Protein AF-A0A378C9G7-F1 (afdb_monomer)

InterPro domains:
  IPR036514 SGNH hydrolase superfamily [G3DSA:3.40.50.1110] (180-443)

Structure (mmCIF, N/CA/C/O backbone):
data_AF-A0A378C9G7-F1
#
_entry.id   AF-A0A378C9G7-F1
#
loop_
_atom_site.group_PDB
_atom_site.id
_atom_site.type_symbol
_atom_site.label_atom_id
_atom_site.label_alt_id
_atom_site.label_comp_id
_atom_site.label_asym_id
_atom_site.label_entity_id
_atom_site.label_seq_id
_atom_site.pdbx_PDB_ins_code
_atom_site.Cartn_x
_atom_site.Cartn_y
_atom_site.Cartn_z
_atom_site.occupancy
_atom_site.B_iso_or_equiv
_atom_site.auth_seq_id
_atom_site.auth_comp_id
_atom_site.auth_asym_id
_atom_site.auth_atom_id
_atom_site.pdbx_PDB_model_num
ATOM 1 N N . MET A 1 1 ? -73.157 -42.445 87.522 1.00 40.94 1 MET A N 1
ATOM 2 C CA . MET A 1 1 ? -72.793 -43.865 87.700 1.00 40.94 1 MET A CA 1
ATOM 3 C C . MET A 1 1 ? -73.799 -44.689 86.921 1.00 40.94 1 MET A C 1
ATOM 5 O O . MET A 1 1 ? -74.969 -44.645 87.271 1.00 40.94 1 MET A O 1
ATOM 9 N N . MET A 1 2 ? -73.377 -45.345 85.840 1.00 40.50 2 MET A N 1
ATOM 10 C CA . MET A 1 2 ? -74.188 -46.342 85.136 1.00 40.50 2 MET A CA 1
ATOM 11 C C . MET A 1 2 ? -73.493 -47.691 85.314 1.00 40.50 2 MET A C 1
ATOM 13 O O . MET A 1 2 ? -72.316 -47.820 84.988 1.00 40.50 2 MET A O 1
ATOM 17 N N . THR A 1 3 ? -74.187 -48.634 85.941 1.00 52.06 3 THR A N 1
ATOM 18 C CA . THR A 1 3 ? -73.704 -49.970 86.310 1.00 52.06 3 THR A CA 1
ATOM 19 C C . THR A 1 3 ? -73.826 -50.921 85.120 1.00 52.06 3 THR A C 1
ATOM 21 O O . THR A 1 3 ? -74.893 -50.996 84.517 1.00 52.06 3 THR A O 1
ATOM 24 N N . ALA A 1 4 ? -72.740 -51.617 84.771 1.00 56.38 4 ALA A N 1
ATOM 25 C CA . ALA A 1 4 ? -72.750 -52.693 83.777 1.00 56.38 4 ALA A CA 1
ATOM 26 C C . ALA A 1 4 ? -73.353 -53.970 84.386 1.00 56.38 4 ALA A C 1
ATOM 28 O O . ALA A 1 4 ? -73.114 -54.257 85.560 1.00 56.38 4 ALA A O 1
ATOM 29 N N . GLU A 1 5 ? -74.122 -54.715 83.591 1.00 62.81 5 GLU A N 1
ATOM 30 C CA . GLU A 1 5 ? -74.794 -55.952 84.003 1.00 62.81 5 GLU A CA 1
ATOM 31 C C . GLU A 1 5 ? -74.118 -57.151 83.322 1.00 62.81 5 GLU A C 1
ATOM 33 O O . GLU A 1 5 ? -73.865 -57.139 82.112 1.00 62.81 5 GLU A O 1
ATOM 38 N N . THR A 1 6 ? -73.769 -58.171 84.108 1.00 65.06 6 THR A N 1
ATOM 39 C CA . THR A 1 6 ? -73.176 -59.412 83.592 1.00 65.06 6 THR A CA 1
ATOM 40 C C . THR A 1 6 ? -74.281 -60.292 83.024 1.00 65.06 6 THR A C 1
ATOM 42 O O . THR A 1 6 ? -75.253 -60.576 83.719 1.00 65.06 6 THR A O 1
ATOM 45 N N . LEU A 1 7 ? -74.126 -60.738 81.775 1.00 62.94 7 LEU A N 1
ATOM 46 C CA . LEU A 1 7 ? -75.136 -61.545 81.089 1.00 62.94 7 LEU A CA 1
ATOM 47 C C . LEU A 1 7 ? -74.873 -63.047 81.228 1.00 62.94 7 LEU A C 1
ATOM 49 O O . LEU A 1 7 ? -75.809 -63.806 81.461 1.00 62.94 7 LEU A O 1
ATOM 53 N N . VAL A 1 8 ? -73.616 -63.479 81.070 1.00 69.06 8 VAL A N 1
ATOM 54 C CA . VAL A 1 8 ? -73.213 -64.892 81.168 1.00 69.06 8 VAL A CA 1
ATOM 55 C C . VAL A 1 8 ? -71.777 -64.987 81.685 1.00 69.06 8 VAL A C 1
ATOM 57 O O . VAL A 1 8 ? -70.883 -64.334 81.142 1.00 69.06 8 VAL A O 1
ATOM 60 N N . ASP A 1 9 ? -71.565 -65.846 82.683 1.00 69.56 9 ASP A N 1
ATOM 61 C CA . ASP A 1 9 ? -70.241 -66.258 83.155 1.00 69.56 9 ASP A CA 1
ATOM 62 C C . ASP A 1 9 ? -69.958 -67.698 82.698 1.00 69.56 9 ASP A C 1
ATOM 64 O O . ASP A 1 9 ? -70.798 -68.589 82.843 1.00 69.56 9 ASP A O 1
ATOM 68 N N . PHE A 1 10 ? -68.768 -67.922 82.140 1.00 65.94 10 PHE A N 1
ATOM 69 C CA . PHE A 1 10 ? -68.261 -69.246 81.792 1.00 65.94 10 PHE A CA 1
ATOM 70 C C . PHE A 1 10 ? -67.248 -69.669 82.854 1.00 65.94 10 PHE A C 1
ATOM 72 O O . PHE A 1 10 ? -66.148 -69.112 82.931 1.00 65.94 10 PHE A O 1
ATOM 79 N N . CYS A 1 11 ? -67.647 -70.628 83.684 1.00 66.62 11 CYS A N 1
ATOM 80 C CA . CYS A 1 11 ? -66.873 -71.122 84.819 1.00 66.62 11 CYS A CA 1
ATOM 81 C C . CYS A 1 11 ? -66.430 -72.567 84.597 1.00 66.62 11 CYS A C 1
ATOM 83 O O . CYS A 1 11 ? -67.097 -73.315 83.879 1.00 66.62 11 CYS A O 1
ATOM 85 N N . ASP A 1 12 ? -65.340 -72.958 85.250 1.00 66.31 12 ASP A N 1
ATOM 86 C CA . ASP A 1 12 ? -65.038 -74.373 85.458 1.00 66.31 12 ASP A CA 1
ATOM 87 C C . ASP A 1 12 ? -65.895 -74.978 86.590 1.00 66.31 12 ASP A C 1
ATOM 89 O O . ASP A 1 12 ? -66.706 -74.295 87.225 1.00 66.31 12 ASP A O 1
ATOM 93 N N . GLU A 1 13 ? -65.743 -76.286 86.814 1.00 61.81 13 GLU A N 1
ATOM 94 C CA . GLU A 1 13 ? -66.508 -77.045 87.816 1.00 61.81 13 GLU A CA 1
ATOM 95 C C . GLU A 1 13 ? -66.255 -76.565 89.260 1.00 61.81 13 GLU A C 1
ATOM 97 O O . GLU A 1 13 ? -67.099 -76.786 90.130 1.00 61.81 13 GLU A O 1
ATOM 102 N N . ASP A 1 14 ? -65.155 -75.840 89.493 1.00 61.84 14 ASP A N 1
ATOM 103 C CA . ASP A 1 14 ? -64.774 -75.258 90.784 1.00 61.84 14 ASP A CA 1
ATOM 104 C C . ASP A 1 14 ? -65.231 -73.788 90.939 1.00 61.84 14 ASP A C 1
ATOM 106 O O . ASP A 1 14 ? -65.006 -73.155 91.975 1.00 61.84 14 ASP A O 1
ATOM 110 N N . GLY A 1 15 ? -65.930 -73.241 89.935 1.00 63.38 15 GLY A N 1
ATOM 111 C CA . GLY A 1 15 ? -66.542 -71.911 89.968 1.00 63.38 15 GLY A CA 1
ATOM 112 C C . GLY A 1 15 ? -65.591 -70.762 89.627 1.00 63.38 15 GLY A C 1
ATOM 113 O O . GLY A 1 15 ? -65.941 -69.594 89.829 1.00 63.38 15 GLY A O 1
ATOM 114 N N . VAL A 1 16 ? -64.402 -71.053 89.097 1.00 63.31 16 VAL A N 1
ATOM 115 C CA . VAL A 1 16 ? -63.455 -70.029 88.651 1.00 63.31 16 VAL A CA 1
ATOM 116 C C . VAL A 1 16 ? -63.865 -69.550 87.265 1.00 63.31 16 VAL A C 1
ATOM 118 O O . VAL A 1 16 ? -64.067 -70.329 86.334 1.00 63.31 16 VAL A O 1
ATOM 121 N N . ILE A 1 17 ? -64.035 -68.236 87.124 1.00 61.84 17 ILE A N 1
ATOM 122 C CA . ILE A 1 17 ? -64.584 -67.648 85.903 1.00 61.84 17 ILE A CA 1
ATOM 123 C C . ILE A 1 17 ? -63.478 -67.522 84.853 1.00 61.84 17 ILE A C 1
ATOM 125 O O . ILE A 1 17 ? -62.604 -66.662 84.962 1.00 61.84 17 ILE A O 1
ATOM 129 N N . GLY A 1 18 ? -63.543 -68.366 83.825 1.00 59.97 18 GLY A N 1
ATOM 130 C CA . GLY A 1 18 ? -62.610 -68.367 82.702 1.00 59.97 18 GLY A CA 1
ATOM 131 C C . GLY A 1 18 ? -62.927 -67.290 81.665 1.00 59.97 18 GLY A C 1
ATOM 132 O O . GLY A 1 18 ? -62.003 -66.736 81.068 1.00 59.97 18 GLY A O 1
ATOM 133 N N . ALA A 1 19 ? -64.205 -66.945 81.465 1.00 62.09 19 ALA A N 1
ATOM 134 C CA . ALA A 1 19 ? -64.626 -65.862 80.574 1.00 62.09 19 ALA A CA 1
ATOM 135 C C . ALA A 1 19 ? -65.973 -65.236 80.976 1.00 62.09 19 ALA A C 1
ATOM 137 O O . ALA A 1 19 ? -66.816 -65.899 81.574 1.00 62.09 19 ALA A O 1
ATOM 138 N N . LYS A 1 20 ? -66.189 -63.966 80.611 1.00 67.94 20 LYS A N 1
ATOM 139 C CA . LYS A 1 20 ? -67.404 -63.190 80.905 1.00 67.94 20 LYS A CA 1
ATOM 140 C C . LYS A 1 20 ? -67.946 -62.482 79.677 1.00 67.94 20 LYS A C 1
ATOM 142 O O . LYS A 1 20 ? -67.173 -61.916 78.904 1.00 67.94 20 LYS A O 1
ATOM 147 N N . VAL A 1 21 ? -69.273 -62.448 79.561 1.00 70.31 21 VAL A N 1
ATOM 148 C CA . VAL A 1 21 ? -70.001 -61.574 78.634 1.00 70.31 21 VAL A CA 1
ATOM 149 C C . VAL A 1 21 ? -70.776 -60.537 79.438 1.00 70.31 21 VAL A C 1
ATOM 151 O O . VAL A 1 21 ? -71.657 -60.880 80.230 1.00 70.31 21 VAL A O 1
ATOM 154 N N . SER A 1 22 ? -70.479 -59.264 79.197 1.00 64.62 22 SER A N 1
ATOM 155 C CA . SER A 1 22 ? -71.043 -58.135 79.943 1.00 64.62 22 SER A CA 1
ATOM 156 C C . SER A 1 22 ? -71.660 -57.121 78.992 1.00 64.62 22 SER A C 1
ATOM 158 O O . SER A 1 22 ? -71.150 -56.915 77.890 1.00 64.62 22 SER A O 1
ATOM 160 N N . MET A 1 23 ? -72.731 -56.452 79.417 1.00 63.72 23 MET A N 1
ATOM 161 C CA . MET A 1 23 ? -73.393 -55.428 78.610 1.00 63.72 23 MET A CA 1
ATOM 162 C C . MET A 1 23 ? -73.484 -54.092 79.339 1.00 63.72 23 MET A C 1
ATOM 164 O O . MET A 1 23 ? -73.706 -54.016 80.549 1.00 63.72 23 MET A O 1
ATOM 168 N N . ASN A 1 24 ? -73.343 -53.017 78.569 1.00 63.56 24 ASN A N 1
ATOM 169 C CA . ASN A 1 24 ? -73.701 -51.670 78.985 1.00 63.56 24 ASN A CA 1
ATOM 170 C C . ASN A 1 24 ? -74.399 -50.924 77.831 1.00 63.56 24 ASN A C 1
ATOM 172 O O . ASN A 1 24 ? -74.661 -51.487 76.768 1.00 63.56 24 ASN A O 1
ATOM 176 N N . GLN A 1 25 ? -74.698 -49.638 78.025 1.00 54.44 25 GLN A N 1
ATOM 177 C CA . GLN A 1 25 ? -75.387 -48.820 77.016 1.00 54.44 25 GLN A CA 1
ATOM 178 C C . GLN A 1 25 ? -74.612 -48.629 75.695 1.00 54.44 25 GLN A C 1
ATOM 180 O O . GLN A 1 25 ? -75.183 -48.113 74.740 1.00 54.44 25 GLN A O 1
ATOM 185 N N . GLN A 1 26 ? -73.337 -49.025 75.623 1.00 50.81 26 GLN A N 1
ATOM 186 C CA . GLN A 1 26 ? -72.491 -48.937 74.428 1.00 50.81 26 GLN A CA 1
ATOM 187 C C . GLN A 1 26 ? -72.347 -50.277 73.685 1.00 50.81 26 GLN A C 1
ATOM 189 O O . GLN A 1 26 ? -71.791 -50.294 72.589 1.00 50.81 26 GLN A O 1
ATOM 194 N N . GLY A 1 27 ? -72.864 -51.383 74.234 1.00 52.09 27 GLY A N 1
ATOM 195 C CA . GLY A 1 27 ? -72.869 -52.692 73.577 1.00 52.09 27 GLY A CA 1
ATOM 196 C C . GLY A 1 27 ? -72.559 -53.861 74.514 1.00 52.09 27 GLY A C 1
ATOM 197 O O . GLY A 1 27 ? -72.519 -53.712 75.737 1.00 52.09 27 GLY A O 1
ATOM 198 N N . ILE A 1 28 ? -72.358 -55.038 73.915 1.00 57.19 28 ILE A N 1
ATOM 199 C CA . ILE A 1 28 ? -71.993 -56.291 74.593 1.00 57.19 28 ILE A CA 1
ATOM 200 C C . ILE A 1 28 ? -70.502 -56.561 74.351 1.00 57.19 28 ILE A C 1
ATOM 202 O O . ILE A 1 28 ? -70.053 -56.510 73.208 1.00 57.19 28 ILE A O 1
ATOM 206 N N . GLY A 1 29 ? -69.746 -56.855 75.412 1.00 53.69 29 GLY A N 1
ATOM 207 C CA . GLY A 1 29 ? -68.315 -57.175 75.364 1.00 53.69 29 GLY A CA 1
ATOM 208 C C . GLY A 1 29 ? -67.993 -58.539 75.983 1.00 53.69 29 GLY A C 1
ATOM 209 O O . GLY A 1 29 ? -68.694 -58.991 76.887 1.00 53.69 29 GLY A O 1
ATOM 210 N N . PHE A 1 30 ? -66.925 -59.182 75.499 1.00 59.34 30 PHE A N 1
ATOM 211 C CA . PHE A 1 30 ? -66.416 -60.474 75.978 1.00 59.34 30 PHE A CA 1
ATOM 212 C C . PHE A 1 30 ? -64.998 -60.322 76.553 1.00 59.34 30 PHE A C 1
ATOM 214 O O . PHE A 1 30 ? -64.160 -59.669 75.934 1.00 59.34 30 PHE A O 1
ATOM 221 N N . SER A 1 31 ? -64.716 -60.930 77.709 1.00 56.53 31 SER A N 1
ATOM 222 C CA . SER A 1 31 ? -63.397 -60.894 78.367 1.00 56.53 31 SER A CA 1
ATOM 223 C C . SER A 1 31 ? -63.021 -62.253 78.968 1.00 56.53 31 SER A C 1
ATOM 225 O O . SER A 1 31 ? -63.830 -62.817 79.700 1.00 56.53 31 SER A O 1
ATOM 227 N N . SER A 1 32 ? -61.805 -62.758 78.727 1.00 56.53 32 SER A N 1
ATOM 228 C CA . SER A 1 32 ? -61.290 -64.027 79.278 1.00 56.53 32 SER A CA 1
ATOM 229 C C . SER A 1 32 ? -59.825 -63.900 79.699 1.00 56.53 32 SER A C 1
ATOM 231 O O . SER A 1 32 ? -59.074 -63.170 79.059 1.00 56.53 32 SER A O 1
ATOM 233 N N . GLY A 1 33 ? -59.428 -64.602 80.767 1.00 50.94 33 GLY A N 1
ATOM 234 C CA . GLY A 1 33 ? -58.047 -64.625 81.270 1.00 50.94 33 GLY A CA 1
ATOM 235 C C . GLY A 1 33 ? -57.293 -65.948 81.073 1.00 50.94 33 GLY A C 1
ATOM 236 O O . GLY A 1 33 ? -56.125 -66.009 81.439 1.00 50.94 33 GLY A O 1
ATOM 237 N N . ALA A 1 34 ? -57.935 -67.004 80.550 1.00 50.78 34 ALA A N 1
ATOM 238 C CA . ALA A 1 34 ? -57.361 -68.361 80.545 1.00 50.78 34 ALA A CA 1
ATOM 239 C C . ALA A 1 34 ? -57.752 -69.252 79.341 1.00 50.78 34 ALA A C 1
ATOM 241 O O . ALA A 1 34 ? -57.603 -70.469 79.414 1.00 50.78 34 ALA A O 1
ATOM 242 N N . VAL A 1 35 ? -58.255 -68.685 78.238 1.00 52.41 35 VAL A N 1
ATOM 243 C CA . VAL A 1 35 ? -58.613 -69.450 77.027 1.00 52.41 35 VAL A CA 1
ATOM 244 C C . VAL A 1 35 ? -57.620 -69.162 75.898 1.00 52.41 35 VAL A C 1
ATOM 246 O O . VAL A 1 35 ? -57.533 -68.024 75.443 1.00 52.41 35 VAL A O 1
ATOM 249 N N . ASP A 1 36 ? -56.931 -70.199 75.410 1.00 48.09 36 ASP A N 1
ATOM 250 C CA . ASP A 1 36 ? -56.172 -70.168 74.151 1.00 48.09 36 ASP A CA 1
ATOM 251 C C . ASP A 1 36 ? -57.086 -70.553 72.973 1.00 48.09 36 ASP A C 1
ATOM 253 O O . ASP A 1 36 ? -57.725 -71.609 72.975 1.00 48.09 36 ASP A O 1
ATOM 257 N N . LEU A 1 37 ? -57.154 -69.697 71.949 1.00 47.66 37 LEU A N 1
ATOM 258 C CA . LEU A 1 37 ? -57.916 -69.945 70.720 1.00 47.66 37 LEU A CA 1
ATOM 259 C C . LEU A 1 37 ? -57.068 -70.754 69.728 1.00 47.66 37 LEU A C 1
ATOM 261 O O . LEU A 1 37 ? -55.948 -70.371 69.392 1.00 47.66 37 LEU A O 1
ATOM 265 N N . MET A 1 38 ? -57.607 -71.873 69.234 1.00 37.50 38 MET A N 1
ATOM 266 C CA . MET A 1 38 ? -56.913 -72.723 68.262 1.00 37.50 38 MET A CA 1
ATOM 267 C C . MET A 1 38 ? -56.666 -71.985 66.925 1.00 37.50 38 MET A C 1
ATOM 269 O O . MET A 1 38 ? -57.487 -71.154 66.528 1.00 37.50 38 MET A O 1
ATOM 273 N N . PRO A 1 39 ? -55.589 -72.312 66.180 1.00 40.31 39 PRO A N 1
ATOM 274 C CA . PRO A 1 39 ? -55.057 -71.482 65.085 1.00 40.31 39 PRO A CA 1
ATOM 275 C C . PRO A 1 39 ? -55.961 -71.309 63.852 1.00 40.31 39 PRO A C 1
ATOM 277 O O . PRO A 1 39 ? -55.617 -70.563 62.942 1.00 40.31 39 PRO A O 1
ATOM 280 N N . GLU A 1 40 ? -57.105 -71.987 63.793 1.00 36.22 40 GLU A N 1
ATOM 281 C CA . GLU A 1 40 ? -58.046 -71.952 62.663 1.00 36.22 40 GLU A CA 1
ATOM 282 C C . GLU A 1 40 ? -59.276 -71.055 62.938 1.00 36.22 40 GLU A C 1
ATOM 284 O O . GLU A 1 40 ? -60.106 -70.842 62.057 1.00 36.22 40 GLU A O 1
ATOM 289 N N . LEU A 1 41 ? -59.357 -70.459 64.137 1.00 43.16 41 LEU A N 1
ATOM 290 C CA . LEU A 1 41 ? -60.354 -69.467 64.574 1.00 43.16 41 LEU A CA 1
ATOM 291 C C . LEU A 1 41 ? -59.647 -68.194 65.089 1.00 43.16 41 LEU A C 1
ATOM 293 O O . LEU A 1 41 ? -59.893 -67.702 66.188 1.00 43.16 41 LEU A O 1
ATOM 297 N N . LEU A 1 42 ? -58.709 -67.688 64.285 1.00 48.91 42 LEU A N 1
ATOM 298 C CA . LEU A 1 42 ? -57.871 -66.516 64.554 1.00 48.91 42 LEU A CA 1
ATOM 299 C C . LEU A 1 42 ? -58.688 -65.221 64.664 1.00 48.91 42 LEU A C 1
ATOM 301 O O . LEU A 1 42 ? -59.043 -64.620 63.650 1.00 48.91 42 LEU A O 1
ATOM 305 N N . GLN A 1 43 ? -58.907 -64.730 65.884 1.00 37.12 43 GLN A N 1
ATOM 306 C CA . GLN A 1 43 ? -59.309 -63.337 66.094 1.00 37.12 43 GLN A CA 1
ATOM 307 C C . GLN A 1 43 ? -58.914 -62.827 67.488 1.00 37.12 43 GLN A C 1
ATOM 309 O O . GLN A 1 43 ? -59.757 -62.633 68.355 1.00 37.12 43 GLN A O 1
ATOM 314 N N . ASN A 1 44 ? -57.603 -62.660 67.709 1.00 34.56 44 ASN A N 1
ATOM 315 C CA . ASN A 1 44 ? -56.978 -61.465 68.306 1.00 34.56 44 ASN A CA 1
ATOM 316 C C . ASN A 1 44 ? -55.594 -61.786 68.884 1.00 34.56 44 ASN A C 1
ATOM 318 O O . ASN A 1 44 ? -55.473 -62.466 69.895 1.00 34.56 44 ASN A O 1
ATOM 322 N N . LEU A 1 45 ? -54.560 -61.160 68.326 1.00 34.25 45 LEU A N 1
ATOM 323 C CA . LEU A 1 45 ? -53.468 -60.648 69.146 1.00 34.25 45 LEU A CA 1
ATOM 324 C C . LEU A 1 45 ? -53.287 -59.176 68.767 1.00 34.25 45 LEU A C 1
ATOM 326 O O . LEU A 1 45 ? -52.787 -58.864 67.695 1.00 34.25 45 LEU A O 1
ATOM 330 N N . LEU A 1 46 ? -53.802 -58.316 69.653 1.00 42.69 46 LEU A N 1
ATOM 331 C CA . LEU A 1 46 ? -53.347 -56.954 69.947 1.00 42.69 46 LEU A CA 1
ATOM 332 C C . LEU A 1 46 ? -53.110 -56.006 68.760 1.00 42.69 46 LEU A C 1
ATOM 334 O O . LEU A 1 46 ? -51.998 -55.533 68.542 1.00 42.69 46 LEU A O 1
ATOM 338 N N . PHE A 1 47 ? -54.188 -55.619 68.074 1.00 36.72 47 PHE A N 1
ATOM 339 C CA . PHE A 1 47 ? -54.219 -54.347 67.351 1.00 36.72 47 PHE A CA 1
ATOM 340 C C . PHE A 1 47 ? -55.585 -53.688 67.531 1.00 36.72 47 PHE A C 1
ATOM 342 O O . PHE A 1 47 ? -56.618 -54.280 67.217 1.00 36.72 47 PHE A O 1
ATOM 349 N N . SER A 1 48 ? -55.596 -52.444 67.993 1.00 38.97 48 SER A N 1
ATOM 350 C CA . SER A 1 48 ? -56.802 -51.618 67.940 1.00 38.97 48 SER A CA 1
ATOM 351 C C . SER A 1 48 ? -56.961 -51.094 66.511 1.00 38.97 48 SER A C 1
ATOM 353 O O . SER A 1 48 ? -56.064 -50.417 66.007 1.00 38.97 48 SER A O 1
ATOM 355 N N . LEU A 1 49 ? -58.066 -51.424 65.831 1.00 37.91 49 LEU A N 1
ATOM 356 C CA . LEU A 1 49 ? -58.338 -50.967 64.463 1.00 37.91 49 LEU A CA 1
ATOM 357 C C . LEU A 1 49 ? -59.217 -49.715 64.524 1.00 37.91 49 LEU A C 1
ATOM 359 O O . LEU A 1 49 ? -60.422 -49.790 64.764 1.00 37.91 49 LEU A O 1
ATOM 363 N N . PHE A 1 50 ? -58.607 -48.548 64.329 1.00 43.81 50 PHE A N 1
ATOM 364 C CA . PHE A 1 50 ? -59.326 -47.276 64.342 1.00 43.81 50 PHE A CA 1
ATOM 365 C C . PHE A 1 50 ? -59.716 -46.880 62.915 1.00 43.81 50 PHE A C 1
ATOM 367 O O . PHE A 1 50 ? -58.855 -46.696 62.052 1.00 43.81 50 PHE A O 1
ATOM 374 N N . LYS A 1 51 ? -61.018 -46.704 62.655 1.00 40.12 51 LYS A N 1
ATOM 375 C CA . LYS A 1 51 ? -61.492 -45.995 61.458 1.00 40.12 51 LYS A CA 1
ATOM 376 C C . LYS A 1 51 ? -61.578 -44.509 61.786 1.00 40.12 51 LYS A C 1
ATOM 378 O O . LYS A 1 51 ? -62.433 -44.106 62.571 1.00 40.12 51 LYS A O 1
ATOM 383 N N . THR A 1 52 ? -60.736 -43.691 61.163 1.00 47.59 52 THR A N 1
ATOM 384 C CA . THR A 1 52 ? -60.770 -42.233 61.342 1.00 47.59 52 THR A CA 1
ATOM 385 C C . THR A 1 52 ? -60.852 -41.542 59.981 1.00 47.59 52 THR A C 1
ATOM 387 O O . THR A 1 52 ? -59.841 -41.402 59.297 1.00 47.59 52 THR A O 1
ATOM 390 N N . SER A 1 53 ? -62.066 -41.099 59.625 1.00 46.88 53 SER A N 1
ATOM 391 C CA . SER A 1 53 ? -62.443 -40.332 58.413 1.00 46.88 53 SER A CA 1
ATOM 392 C C . SER A 1 53 ? -62.131 -40.989 57.053 1.00 46.88 53 SER A C 1
ATOM 394 O O . SER A 1 53 ? -61.532 -42.055 57.000 1.00 46.88 53 SER A O 1
ATOM 396 N N . GLU A 1 54 ? -62.636 -40.401 55.961 1.00 50.16 54 GLU A N 1
ATOM 397 C CA . GLU A 1 54 ? -62.771 -40.962 54.595 1.00 50.16 54 GLU A CA 1
ATOM 398 C C . GLU A 1 54 ? -61.468 -41.435 53.903 1.00 50.16 54 GLU A C 1
ATOM 400 O O . GLU A 1 54 ? -61.530 -41.963 52.797 1.00 50.16 54 GLU A O 1
ATOM 405 N N . ASP A 1 55 ? -60.320 -41.374 54.584 1.00 52.56 55 ASP A N 1
ATOM 406 C CA . ASP A 1 55 ? -58.980 -41.469 53.994 1.00 52.56 55 ASP A CA 1
ATOM 407 C C . ASP A 1 55 ? -58.097 -42.635 54.516 1.00 52.56 55 ASP A C 1
ATOM 409 O O . ASP A 1 55 ? -56.926 -42.737 54.135 1.00 52.56 55 ASP A O 1
ATOM 413 N N . GLY A 1 56 ? -58.615 -43.545 55.364 1.00 61.47 56 GLY A N 1
ATOM 414 C CA . GLY A 1 56 ? -57.938 -44.821 55.698 1.00 61.47 56 GLY A CA 1
ATOM 415 C C . GLY A 1 56 ? -58.080 -45.346 57.141 1.00 61.47 56 GLY A C 1
ATOM 416 O O . GLY A 1 56 ? -59.000 -44.967 57.866 1.00 61.47 56 GLY A O 1
ATOM 417 N N . PHE A 1 57 ? -57.177 -46.253 57.554 1.00 60.19 57 PHE A N 1
ATOM 418 C CA . PHE A 1 57 ? -57.131 -46.883 58.892 1.00 60.19 57 PHE A CA 1
ATOM 419 C C . PHE A 1 57 ? -55.689 -47.124 59.386 1.00 60.19 57 PHE A C 1
ATOM 421 O O . PHE A 1 57 ? -54.749 -47.128 58.595 1.00 60.19 57 PHE A O 1
ATOM 428 N N . PHE A 1 58 ? -55.494 -47.346 60.689 1.00 58.91 58 PHE A N 1
ATOM 429 C CA . PHE A 1 58 ? -54.187 -47.693 61.269 1.00 58.91 58 PHE A CA 1
ATOM 430 C C . PHE A 1 58 ? -54.317 -48.714 62.412 1.00 58.91 58 PHE A C 1
ATOM 432 O O . PHE A 1 58 ? -55.403 -48.913 62.960 1.00 58.91 58 PHE A O 1
ATOM 439 N N . LEU A 1 59 ? -53.199 -49.369 62.733 1.00 61.16 59 LEU A N 1
ATOM 440 C CA . LEU A 1 59 ? -53.018 -50.366 63.786 1.00 61.16 59 LEU A CA 1
ATOM 441 C C . LEU A 1 59 ? -52.074 -49.802 64.850 1.00 61.16 59 LEU A C 1
ATOM 443 O O . LEU A 1 59 ? -50.997 -49.300 64.518 1.00 61.16 59 LEU A O 1
ATOM 447 N N . GLN A 1 60 ? -52.468 -49.901 66.116 1.00 57.16 60 GLN A N 1
ATOM 448 C CA . GLN A 1 60 ? -51.746 -49.343 67.261 1.00 57.16 60 GLN A CA 1
ATOM 449 C C . GLN A 1 60 ? -51.613 -50.382 68.383 1.00 57.16 60 GLN A C 1
ATOM 451 O O . GLN A 1 60 ? -52.509 -51.222 68.533 1.00 57.16 60 GLN A O 1
ATOM 456 N N . ASP A 1 61 ? -50.517 -50.317 69.145 1.00 52.38 61 ASP A N 1
ATOM 457 C CA . ASP A 1 61 ? -50.340 -51.075 70.392 1.00 52.38 61 ASP A CA 1
ATOM 458 C C . ASP A 1 61 ? -51.078 -50.425 71.585 1.00 52.38 61 ASP A C 1
ATOM 460 O O . ASP A 1 61 ? -51.698 -49.366 71.451 1.00 52.38 61 ASP A O 1
ATOM 464 N N . GLU A 1 62 ? -51.036 -51.074 72.754 1.00 45.38 62 GLU A N 1
ATOM 465 C CA . GLU A 1 62 ? -51.691 -50.589 73.983 1.00 45.38 62 GLU A CA 1
ATOM 466 C C . GLU A 1 62 ? -51.058 -49.308 74.558 1.00 45.38 62 GLU A C 1
ATOM 468 O O . GLU A 1 62 ? -51.739 -48.559 75.260 1.00 45.38 62 GLU A O 1
ATOM 473 N N . ASP A 1 63 ? -49.799 -49.016 74.218 1.00 47.03 63 ASP A N 1
ATOM 474 C CA . ASP A 1 63 ? -49.052 -47.835 74.674 1.00 47.03 63 ASP A CA 1
ATOM 475 C C . ASP A 1 63 ? -49.229 -46.617 73.747 1.00 47.03 63 ASP A C 1
ATOM 477 O O . ASP A 1 63 ? -48.763 -45.513 74.042 1.00 47.03 63 ASP A O 1
ATOM 481 N N . GLY A 1 64 ? -49.929 -46.788 72.624 1.00 52.34 64 GLY A N 1
ATOM 482 C CA . GLY A 1 64 ? -50.234 -45.719 71.686 1.00 52.34 64 GLY A CA 1
ATOM 483 C C . GLY A 1 64 ? -49.245 -45.576 70.519 1.00 52.34 64 GLY A C 1
ATOM 484 O O . GLY A 1 64 ? -49.291 -44.571 69.800 1.00 52.34 64 GLY A O 1
ATOM 485 N N . HIS A 1 65 ? -48.382 -46.554 70.253 1.00 57.38 65 HIS A N 1
ATOM 486 C CA . HIS A 1 65 ? -47.497 -46.533 69.087 1.00 57.38 65 HIS A CA 1
ATOM 487 C C . HIS A 1 65 ? -48.171 -47.136 67.854 1.00 57.38 65 HIS A C 1
ATOM 489 O O . HIS A 1 65 ? -48.758 -48.215 67.899 1.00 57.38 65 HIS A O 1
ATOM 495 N N . ILE A 1 66 ? -48.069 -46.442 66.717 1.00 60.78 66 ILE A N 1
ATOM 496 C CA . ILE A 1 66 ? -48.618 -46.918 65.443 1.00 60.78 66 ILE A CA 1
ATOM 497 C C . ILE A 1 66 ? -47.708 -48.020 64.892 1.00 60.78 66 ILE A C 1
ATOM 499 O O . ILE A 1 66 ? -46.585 -47.757 64.460 1.00 60.78 66 ILE A O 1
ATOM 503 N N . LEU A 1 67 ? -48.216 -49.249 64.885 1.00 59.34 67 LEU A N 1
ATOM 504 C CA . LEU A 1 67 ? -47.538 -50.434 64.361 1.00 59.34 67 LEU A CA 1
ATOM 505 C C . LEU A 1 67 ? -47.674 -50.534 62.841 1.00 59.34 67 LEU A C 1
ATOM 507 O O . LEU A 1 67 ? -46.738 -50.964 62.160 1.00 59.34 67 LEU A O 1
ATOM 511 N N . ALA A 1 68 ? -48.825 -50.108 62.311 1.00 61.72 68 ALA A N 1
ATOM 512 C CA . ALA A 1 68 ? -49.024 -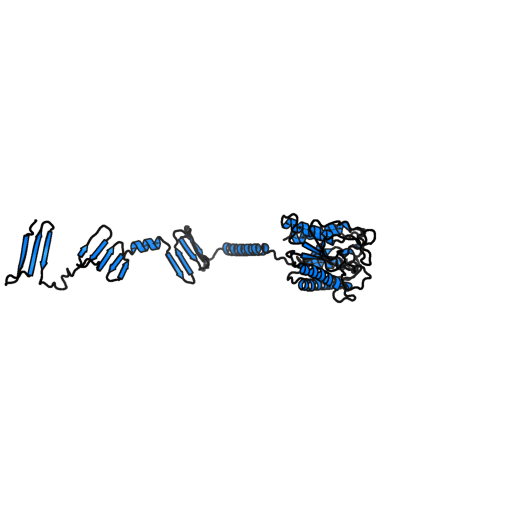49.955 60.881 1.00 61.72 68 ALA A CA 1
ATOM 513 C C . ALA A 1 68 ? -50.024 -48.842 60.531 1.00 61.72 68 ALA A C 1
ATOM 515 O O . ALA A 1 68 ? -51.010 -48.654 61.229 1.00 61.72 68 ALA A O 1
ATOM 516 N N . ASP A 1 69 ? -49.801 -48.120 59.438 1.00 68.06 69 ASP A N 1
ATOM 517 C CA . ASP A 1 69 ? -50.605 -46.978 58.989 1.00 68.06 69 ASP A CA 1
ATOM 518 C C . ASP A 1 69 ? -50.991 -47.147 57.517 1.00 68.06 69 ASP A C 1
ATOM 520 O O . ASP A 1 69 ? -50.107 -47.292 56.674 1.00 68.06 69 ASP A O 1
ATOM 524 N N . PHE A 1 70 ? -52.288 -47.124 57.208 1.00 63.03 70 PHE A N 1
ATOM 525 C CA . PHE A 1 70 ? -52.847 -47.299 55.868 1.00 63.03 70 PHE A CA 1
ATOM 526 C C . PHE A 1 70 ? -53.753 -46.117 55.527 1.00 63.03 70 PHE A C 1
ATOM 528 O O . PHE A 1 70 ? -54.977 -46.199 55.638 1.00 63.03 70 PHE A O 1
ATOM 535 N N . ARG A 1 71 ? -53.149 -45.012 55.088 1.00 67.25 71 ARG A N 1
ATOM 536 C CA . ARG A 1 71 ? -53.861 -43.774 54.736 1.00 67.25 71 ARG A CA 1
ATOM 537 C C . ARG A 1 71 ? -53.354 -43.192 53.426 1.00 67.25 71 ARG A C 1
ATOM 539 O O . ARG A 1 71 ? -52.169 -43.321 53.113 1.00 67.25 71 ARG A O 1
ATOM 546 N N . ASN A 1 72 ? -54.240 -42.547 52.666 1.00 61.91 72 ASN A N 1
ATOM 547 C CA . ASN A 1 72 ? -53.905 -41.834 51.423 1.00 61.91 72 ASN A CA 1
ATOM 548 C C . ASN A 1 72 ? -53.032 -42.645 50.448 1.00 61.91 72 ASN A C 1
ATOM 550 O O . ASN A 1 72 ? -52.061 -42.127 49.894 1.00 61.91 72 ASN A O 1
ATOM 554 N N . GLY A 1 73 ? -53.317 -43.942 50.283 1.00 61.09 73 GLY A N 1
ATOM 555 C CA . GLY A 1 73 ? -52.569 -44.766 49.335 1.00 61.09 73 GLY A CA 1
ATOM 556 C C . GLY A 1 73 ? -51.187 -45.230 49.790 1.00 61.09 73 GLY A C 1
ATOM 557 O O . GLY A 1 73 ? -50.389 -45.697 48.971 1.00 61.09 73 GLY A O 1
ATOM 558 N N . ILE A 1 74 ? -50.868 -45.079 51.077 1.00 61.09 74 ILE A N 1
ATOM 559 C CA . ILE A 1 74 ? -49.574 -45.430 51.663 1.00 61.09 74 ILE A CA 1
ATOM 560 C C . ILE A 1 74 ? -49.798 -46.373 52.845 1.00 61.09 74 ILE A C 1
ATOM 562 O O . ILE A 1 74 ? -50.544 -46.054 53.764 1.00 61.09 74 ILE A O 1
ATOM 566 N N . ALA A 1 75 ? -49.139 -47.530 52.806 1.00 62.19 75 ALA A N 1
ATOM 567 C CA . ALA A 1 75 ? -49.035 -48.507 53.880 1.00 62.19 75 ALA A CA 1
ATOM 568 C C . ALA A 1 75 ? -47.661 -48.370 54.543 1.00 62.19 75 ALA A C 1
ATOM 570 O O . ALA A 1 75 ? -46.633 -48.429 53.869 1.00 62.19 75 ALA A O 1
ATOM 571 N N . ARG A 1 76 ? -47.606 -48.193 55.857 1.00 60.59 76 ARG A N 1
ATOM 572 C CA . ARG A 1 76 ? -46.360 -48.157 56.634 1.00 60.59 76 ARG A CA 1
ATOM 573 C C . ARG A 1 76 ? -46.462 -49.201 57.723 1.00 60.59 76 ARG A C 1
ATOM 575 O O . ARG A 1 76 ? -47.459 -49.184 58.419 1.00 60.59 76 ARG A O 1
ATOM 582 N N . ALA A 1 77 ? -45.482 -50.080 57.882 1.00 54.06 77 ALA A N 1
ATOM 583 C CA . ALA A 1 77 ? -45.441 -51.041 58.985 1.00 54.06 77 ALA A CA 1
ATOM 584 C C . ALA A 1 77 ? -43.995 -51.462 59.268 1.00 54.06 77 ALA A C 1
ATOM 586 O O . ALA A 1 77 ? -43.238 -51.692 58.328 1.00 54.06 77 ALA A O 1
ATOM 587 N N . LEU A 1 78 ? -43.609 -51.569 60.547 1.00 53.88 78 LEU A N 1
ATOM 588 C CA . LEU A 1 78 ? -42.308 -52.119 60.984 1.00 53.88 78 LEU A CA 1
ATOM 589 C C . LEU A 1 78 ? -41.086 -51.548 60.224 1.00 53.88 78 LEU A C 1
ATOM 591 O O . LEU A 1 78 ? -40.191 -52.277 59.803 1.00 53.88 78 LEU A O 1
ATOM 595 N N . GLY A 1 79 ? -41.067 -50.228 60.005 1.00 43.84 79 GLY A N 1
ATOM 596 C CA . GLY A 1 79 ? -39.980 -49.530 59.300 1.00 43.84 79 GLY A CA 1
ATOM 597 C C . GLY A 1 79 ? -40.014 -49.631 57.769 1.00 43.84 79 GLY A C 1
ATOM 598 O O . GLY A 1 79 ? -39.200 -49.000 57.098 1.00 43.84 79 GLY A O 1
ATOM 599 N N . VAL A 1 80 ? -40.976 -50.358 57.198 1.00 40.69 80 VAL A N 1
ATOM 600 C CA . VAL A 1 80 ? -41.179 -50.493 55.752 1.00 40.69 80 VAL A CA 1
ATOM 601 C C . VAL A 1 80 ? -42.350 -49.614 55.315 1.00 40.69 80 VAL A C 1
ATOM 603 O O . VAL A 1 80 ? -43.417 -49.624 55.923 1.00 40.69 80 VAL A O 1
ATOM 606 N N . THR A 1 81 ? -42.158 -48.834 54.249 1.00 51.12 81 THR A N 1
ATOM 607 C CA . THR A 1 81 ? -43.217 -48.026 53.623 1.00 51.12 81 THR A CA 1
ATOM 608 C C . THR A 1 81 ? -43.490 -48.543 52.217 1.00 51.12 81 THR A C 1
ATOM 610 O O . THR A 1 81 ? -42.603 -48.522 51.367 1.00 51.12 81 THR A O 1
ATOM 613 N N . VAL A 1 82 ? -44.726 -48.960 51.960 1.00 47.75 82 VAL A N 1
ATOM 614 C CA . VAL A 1 82 ? -45.226 -49.425 50.664 1.00 47.75 82 VAL A CA 1
ATOM 615 C C . VAL A 1 82 ? -46.329 -48.478 50.204 1.00 47.75 82 VAL A C 1
ATOM 617 O O . VAL A 1 82 ? -47.341 -48.318 50.877 1.00 47.75 82 VAL A O 1
ATOM 620 N N . LYS A 1 83 ? -46.166 -47.828 49.052 1.00 53.00 83 LYS A N 1
ATOM 621 C CA . LYS A 1 83 ? -47.247 -47.039 48.444 1.00 53.00 83 LYS A CA 1
ATOM 622 C C . LYS A 1 83 ? -48.103 -47.976 47.592 1.00 53.00 83 LYS A C 1
ATOM 624 O O . LYS A 1 83 ? -47.566 -48.604 46.687 1.00 53.00 83 LYS A O 1
ATOM 629 N N . TYR A 1 84 ? -49.392 -48.095 47.897 1.00 53.88 84 TYR A N 1
ATOM 630 C CA . TYR A 1 84 ? -50.317 -49.016 47.227 1.00 53.88 84 TYR A CA 1
ATOM 631 C C . TYR A 1 84 ? -51.385 -48.303 46.402 1.00 53.88 84 TYR A C 1
ATOM 633 O O . TYR A 1 84 ? -52.234 -48.969 45.826 1.00 53.88 84 TYR A O 1
ATOM 641 N N . ASP A 1 85 ? -51.345 -46.976 46.293 1.00 52.62 85 ASP A N 1
ATOM 642 C CA . ASP A 1 85 ? -52.173 -46.252 45.331 1.00 52.62 85 ASP A CA 1
ATOM 643 C C . ASP A 1 85 ? -51.553 -46.287 43.933 1.00 52.62 85 ASP A C 1
ATOM 645 O O . ASP A 1 85 ? -50.948 -45.342 43.424 1.00 52.62 85 ASP A O 1
ATOM 649 N N . TRP A 1 86 ? -51.664 -47.472 43.349 1.00 44.56 86 TRP A N 1
ATOM 650 C CA . TRP A 1 86 ? -51.251 -47.801 41.996 1.00 44.56 86 TRP A CA 1
ATOM 651 C C . TRP A 1 86 ? -52.026 -47.012 40.934 1.00 44.56 86 TRP A C 1
ATOM 653 O O . TRP A 1 86 ? -51.473 -46.730 39.876 1.00 44.56 86 TRP A O 1
ATOM 663 N N . VAL A 1 87 ? -53.267 -46.594 41.208 1.00 44.03 87 VAL A N 1
ATOM 664 C CA . VAL A 1 87 ? -54.097 -45.875 40.229 1.00 44.03 87 VAL A CA 1
ATOM 665 C C . VAL A 1 87 ? -53.746 -44.389 40.204 1.00 44.03 87 VAL A C 1
ATOM 667 O O . VAL A 1 87 ? -53.522 -43.845 39.123 1.00 44.03 87 VAL A O 1
ATOM 670 N N . THR A 1 88 ? -53.586 -43.734 41.356 1.00 45.47 88 THR A N 1
ATOM 671 C CA . THR A 1 88 ? -53.224 -42.307 41.382 1.00 45.47 88 THR A CA 1
ATOM 672 C C . THR A 1 88 ? -51.748 -42.082 41.053 1.00 45.47 88 THR A C 1
ATOM 674 O O . THR A 1 88 ? -51.421 -41.047 40.481 1.00 45.47 88 THR A O 1
ATOM 677 N N . GLN A 1 89 ? -50.855 -43.056 41.287 1.00 45.91 89 GLN A N 1
ATOM 678 C CA . GLN A 1 89 ? -49.482 -42.999 40.761 1.00 45.91 89 GLN A CA 1
ATOM 679 C C . GLN A 1 89 ? -49.421 -43.180 39.246 1.00 45.91 89 GLN A C 1
ATOM 681 O O . GLN A 1 89 ? -48.667 -42.465 38.603 1.00 45.91 89 GLN A O 1
ATOM 686 N N . ILE A 1 90 ? -50.221 -44.066 38.645 1.00 46.28 90 ILE A N 1
ATOM 687 C CA . ILE A 1 90 ? -50.271 -44.176 37.179 1.00 46.28 90 ILE A CA 1
ATOM 688 C C . ILE A 1 90 ? -50.864 -42.899 36.573 1.00 46.28 90 ILE A C 1
ATOM 690 O O . ILE A 1 90 ? -50.325 -42.386 35.598 1.00 46.28 90 ILE A O 1
ATOM 694 N N . VAL A 1 91 ? -51.909 -42.323 37.175 1.00 42.31 91 VAL A N 1
ATOM 695 C CA . VAL A 1 91 ? -52.507 -41.068 36.693 1.00 42.31 91 VAL A CA 1
ATOM 696 C C . VAL A 1 91 ? -51.598 -39.857 36.955 1.00 42.31 91 VAL A C 1
ATOM 698 O O . VAL A 1 91 ? -51.534 -38.975 36.104 1.00 42.31 91 VAL A O 1
ATOM 701 N N . SER A 1 92 ? -50.814 -39.814 38.040 1.00 44.41 92 SER A N 1
ATOM 702 C CA . SER A 1 92 ? -49.831 -38.739 38.262 1.00 44.41 92 SER A CA 1
ATOM 703 C C . SER A 1 92 ? -48.539 -38.928 37.455 1.00 44.41 92 SER A C 1
ATOM 705 O O . SER A 1 92 ? -47.912 -37.942 37.087 1.00 44.41 92 SER A O 1
ATOM 707 N N . MET A 1 93 ? -48.133 -40.161 37.136 1.00 43.91 93 MET A N 1
ATOM 708 C CA . MET A 1 93 ? -46.995 -40.448 36.246 1.00 43.91 93 MET A CA 1
ATOM 709 C C . MET A 1 93 ? -47.356 -40.300 34.760 1.00 43.91 93 MET A C 1
ATOM 711 O O . MET A 1 93 ? -46.478 -40.036 33.947 1.00 43.91 93 MET A O 1
ATOM 715 N N . LEU A 1 94 ? -48.634 -40.434 34.392 1.00 45.28 94 LEU A N 1
ATOM 716 C CA . LEU A 1 94 ? -49.134 -40.117 33.048 1.00 45.28 94 LEU A CA 1
ATOM 717 C C . LEU A 1 94 ? -49.578 -38.651 32.909 1.00 45.28 94 LEU A C 1
ATOM 719 O O . LEU A 1 94 ? -49.612 -38.135 31.797 1.00 45.28 94 LEU A O 1
ATOM 723 N N . GLY A 1 95 ? -49.904 -37.977 34.015 1.00 43.53 95 GLY A N 1
ATOM 724 C CA . GLY A 1 95 ? -50.243 -36.549 34.056 1.00 43.53 95 GLY A CA 1
ATOM 725 C C . GLY A 1 95 ? -49.038 -35.615 34.210 1.00 43.53 95 GLY A C 1
ATOM 726 O O . GLY A 1 95 ? -49.174 -34.413 34.004 1.00 43.53 95 GLY A O 1
ATOM 727 N N . SER A 1 96 ? -47.862 -36.152 34.542 1.00 47.50 96 SER A N 1
ATOM 728 C CA . SER A 1 96 ? -46.605 -35.402 34.608 1.00 47.50 96 SER A CA 1
ATOM 729 C C . SER A 1 96 ? -45.484 -36.238 33.995 1.00 47.50 96 SER A C 1
ATOM 731 O O . SER A 1 96 ? -45.022 -37.191 34.610 1.00 47.50 96 SER A O 1
ATOM 733 N N . ASN A 1 97 ? -45.081 -35.861 32.781 1.00 48.62 97 ASN A N 1
ATOM 734 C CA . ASN A 1 97 ? -43.857 -36.230 32.067 1.00 48.62 97 ASN A CA 1
ATOM 735 C C . ASN A 1 97 ? -43.317 -37.651 32.316 1.00 48.62 97 ASN A C 1
ATOM 737 O O . ASN A 1 97 ? -42.510 -37.873 33.220 1.00 48.62 97 ASN A O 1
ATOM 741 N N . LEU A 1 98 ? -43.673 -38.605 31.447 1.00 52.03 98 LEU A N 1
ATOM 742 C CA . LEU A 1 98 ? -43.056 -39.934 31.457 1.00 52.03 98 LEU A CA 1
ATOM 743 C C . LEU A 1 98 ? -41.699 -39.864 30.741 1.00 52.03 98 LEU A C 1
ATOM 745 O O . LEU A 1 98 ? -41.656 -39.742 29.516 1.00 52.03 98 LEU A O 1
ATOM 749 N N . GLY A 1 99 ? -40.604 -39.909 31.506 1.00 51.88 99 GLY A N 1
ATOM 750 C CA . GLY A 1 99 ? -39.232 -39.792 31.009 1.00 51.88 99 GLY A CA 1
ATOM 751 C C . GLY A 1 99 ? -38.387 -41.051 31.230 1.00 51.88 99 GLY A C 1
ATOM 752 O O . GLY A 1 99 ? -38.344 -41.569 32.343 1.00 51.88 99 GLY A O 1
ATOM 753 N N . LEU A 1 100 ? -37.678 -41.527 30.202 1.00 51.50 100 LEU A N 1
ATOM 754 C CA . LEU A 1 100 ? -36.568 -42.480 30.341 1.00 51.50 100 LEU A CA 1
ATOM 755 C C . LEU A 1 100 ? -35.293 -41.800 29.844 1.00 51.50 100 LEU A C 1
ATOM 757 O O . LEU A 1 100 ? -35.168 -41.487 28.659 1.00 51.50 100 LEU A O 1
ATOM 761 N N . GLU A 1 101 ? -34.348 -41.573 30.752 1.00 48.38 101 GLU A N 1
ATOM 762 C CA . GLU A 1 101 ? -33.072 -40.934 30.445 1.00 48.38 101 GLU A CA 1
ATOM 763 C C . GLU A 1 101 ? -31.913 -41.919 30.589 1.00 48.38 101 GLU A C 1
ATOM 765 O O . GLU A 1 101 ? -31.785 -42.643 31.575 1.00 48.38 101 GLU A O 1
ATOM 770 N N . SER A 1 102 ? -31.039 -41.914 29.591 1.00 53.50 102 SER A N 1
ATOM 771 C CA . SER A 1 102 ? -29.726 -42.546 29.626 1.00 53.50 102 SER A CA 1
ATOM 772 C C . SER A 1 102 ? -28.671 -41.530 29.193 1.00 53.50 102 SER A C 1
ATOM 774 O O . SER A 1 102 ? -28.996 -40.467 28.662 1.00 53.50 102 SER A O 1
ATOM 776 N N . SER A 1 103 ? -27.392 -41.871 29.345 1.00 40.91 103 SER A N 1
ATOM 777 C CA . SER A 1 103 ? -26.286 -41.060 28.818 1.00 40.91 103 SER A CA 1
ATOM 778 C C . SER A 1 103 ? -26.283 -40.928 27.287 1.00 40.91 103 SER A C 1
ATOM 780 O O . SER A 1 103 ? -25.555 -40.091 26.763 1.00 40.91 103 SER A O 1
ATOM 782 N N . ALA A 1 104 ? -27.078 -41.732 26.570 1.00 42.16 104 ALA A N 1
ATOM 783 C CA . ALA A 1 104 ? -27.126 -41.749 25.109 1.00 42.16 104 ALA A CA 1
ATOM 784 C C . ALA A 1 104 ? -28.440 -41.205 24.523 1.00 42.16 104 ALA A C 1
ATOM 786 O O . ALA A 1 104 ? -28.441 -40.670 23.418 1.00 42.16 104 ALA A O 1
ATOM 787 N N . VAL A 1 105 ? -29.564 -41.361 25.224 1.00 49.69 105 VAL A N 1
ATOM 788 C CA . VAL A 1 105 ? -30.909 -41.062 24.706 1.00 49.69 105 VAL A CA 1
ATOM 789 C C . VAL A 1 105 ? -31.812 -40.589 25.831 1.00 49.69 105 VAL A C 1
ATOM 791 O O . VAL A 1 105 ? -31.811 -41.188 26.912 1.00 49.69 105 VAL A O 1
ATOM 794 N N . ARG A 1 106 ? -32.637 -39.579 25.536 1.00 52.97 106 ARG A N 1
ATOM 795 C CA . ARG A 1 106 ? -33.775 -39.196 26.366 1.00 52.97 106 ARG A CA 1
ATOM 796 C C . ARG A 1 106 ? -35.097 -39.431 25.628 1.00 52.97 106 ARG A C 1
ATOM 798 O O . ARG A 1 106 ? -35.272 -39.008 24.483 1.00 52.97 106 ARG A O 1
ATOM 805 N N . PHE A 1 107 ? -36.024 -40.112 26.289 1.00 53.59 107 PHE A N 1
ATOM 806 C CA . PHE A 1 107 ? -37.398 -40.340 25.841 1.00 53.59 107 PHE A CA 1
ATOM 807 C C . PHE A 1 107 ? -38.332 -39.579 26.769 1.00 53.59 107 PHE A C 1
ATOM 809 O O . PHE A 1 107 ? -38.245 -39.797 27.974 1.00 53.59 107 PHE A O 1
ATOM 816 N N . PHE A 1 108 ? -39.224 -38.742 26.232 1.00 54.44 108 PHE A N 1
ATOM 817 C CA . PHE A 1 108 ? -40.228 -38.049 27.036 1.00 54.44 108 PHE A CA 1
ATOM 818 C C . PHE A 1 108 ? -41.599 -38.039 26.363 1.00 54.44 108 PHE A C 1
ATOM 820 O O . PHE A 1 108 ? -41.723 -37.807 25.157 1.00 54.44 108 PHE A O 1
ATOM 827 N N . VAL A 1 109 ? -42.631 -38.221 27.179 1.00 55.28 109 VAL A N 1
ATOM 828 C CA . VAL A 1 109 ? -44.021 -37.893 26.851 1.00 55.28 109 VAL A CA 1
ATOM 829 C C . VAL A 1 109 ? -44.400 -36.700 27.717 1.00 55.28 109 VAL A C 1
ATOM 831 O O . VAL A 1 109 ? -44.607 -36.866 28.915 1.00 55.28 109 VAL A O 1
ATOM 834 N N . ASP A 1 110 ? -44.415 -35.506 27.126 1.00 55.69 110 ASP A N 1
ATOM 835 C CA . ASP A 1 110 ? -44.643 -34.236 27.820 1.00 55.69 110 ASP A CA 1
ATOM 836 C C . ASP A 1 110 ? -45.994 -33.639 27.416 1.00 55.69 110 ASP A C 1
ATOM 838 O O . ASP A 1 110 ? -46.206 -33.263 26.260 1.00 55.69 110 ASP A O 1
ATOM 842 N N . SER A 1 111 ? -46.906 -33.530 28.382 1.00 48.88 111 SER A N 1
ATOM 843 C CA . SER A 1 111 ? -48.247 -32.969 28.186 1.00 48.88 111 SER A CA 1
ATOM 844 C C . SER A 1 111 ? -48.254 -31.459 27.917 1.00 48.88 111 SER A C 1
ATOM 846 O O . SER A 1 111 ? -49.274 -30.924 27.484 1.00 48.88 111 SER A O 1
ATOM 848 N N . SER A 1 112 ? -47.140 -30.768 28.175 1.00 51.84 112 SER A N 1
ATOM 849 C CA . SER A 1 112 ? -46.952 -29.339 27.905 1.00 51.84 112 SER A CA 1
ATOM 850 C C . SER A 1 112 ? -46.331 -29.046 26.535 1.00 51.84 112 SER A C 1
ATOM 852 O O . SER A 1 112 ? -46.328 -27.891 26.110 1.00 51.84 112 SER A O 1
ATOM 854 N N . SER A 1 113 ? -45.856 -30.069 25.813 1.00 61.00 113 SER A N 1
ATOM 855 C CA . SER A 1 113 ? -45.293 -29.896 24.472 1.00 61.00 113 SER A CA 1
ATOM 856 C C . SER A 1 113 ? -46.383 -29.849 23.389 1.00 61.00 113 SER A C 1
ATOM 858 O O . SER A 1 113 ? -47.493 -30.369 23.558 1.00 61.00 113 SER A O 1
ATOM 860 N N . ASP A 1 114 ? -46.070 -29.242 22.242 1.00 64.88 114 ASP A N 1
ATOM 861 C CA . ASP A 1 114 ? -46.931 -29.270 21.047 1.00 64.88 114 ASP A CA 1
ATOM 862 C C . ASP A 1 114 ? -47.030 -30.674 20.410 1.00 64.88 114 ASP A C 1
ATOM 864 O O . ASP A 1 114 ? -47.826 -30.890 19.494 1.00 64.88 114 ASP A O 1
ATOM 868 N N . ASP A 1 115 ? -46.288 -31.657 20.928 1.00 67.12 115 ASP A N 1
ATOM 869 C CA . ASP A 1 115 ? -46.219 -33.024 20.417 1.00 67.12 115 ASP A CA 1
ATOM 870 C C . ASP A 1 115 ? -46.774 -34.054 21.399 1.00 67.12 115 ASP A C 1
ATOM 872 O O . ASP A 1 115 ? -46.844 -33.841 22.605 1.00 67.12 115 ASP A O 1
ATOM 876 N N . ILE A 1 116 ? -47.140 -35.214 20.860 1.00 66.50 116 ILE A N 1
ATOM 877 C CA . ILE A 1 116 ? -47.547 -36.398 21.621 1.00 66.50 116 ILE A CA 1
ATOM 878 C C . ILE A 1 116 ? -46.314 -37.143 22.154 1.00 66.50 116 ILE A C 1
ATOM 880 O O . ILE A 1 116 ? -46.328 -37.646 23.274 1.00 66.50 116 ILE A O 1
ATOM 884 N N . LEU A 1 117 ? -45.248 -37.239 21.353 1.00 67.00 117 LEU A N 1
ATOM 885 C CA . LEU A 1 117 ? -44.023 -37.962 21.705 1.00 67.00 117 LEU A CA 1
ATOM 886 C C . LEU A 1 117 ? -42.802 -37.251 21.127 1.00 67.00 117 LEU A C 1
ATOM 888 O O . LEU A 1 117 ? -42.806 -36.932 19.939 1.00 67.00 117 LEU A O 1
ATOM 892 N N . THR A 1 118 ? -41.739 -37.098 21.923 1.00 65.88 118 THR A N 1
ATOM 893 C CA . THR A 1 118 ? -40.444 -36.581 21.457 1.00 65.88 118 THR A CA 1
ATOM 894 C C . THR A 1 118 ? -39.286 -37.420 21.999 1.00 65.88 118 THR A C 1
ATOM 896 O O . THR A 1 118 ? -39.187 -37.684 23.197 1.00 65.88 118 THR A O 1
ATOM 899 N N . MET A 1 119 ? -38.370 -37.811 21.111 1.00 63.66 119 MET A N 1
ATOM 900 C CA . MET A 1 119 ? -37.084 -38.417 21.464 1.00 63.66 119 MET A CA 1
ATOM 901 C C . MET A 1 119 ? -35.941 -37.524 20.988 1.00 63.66 119 MET A C 1
ATOM 903 O O . MET A 1 119 ? -35.903 -37.117 19.819 1.00 63.66 119 MET A O 1
ATOM 907 N N . MET A 1 120 ? -35.011 -37.237 21.896 1.00 59.97 120 MET A N 1
ATOM 908 C CA . MET A 1 120 ? -33.888 -36.333 21.661 1.00 59.97 120 MET A CA 1
ATOM 909 C C . MET A 1 120 ? -32.596 -36.875 22.271 1.00 59.97 120 MET A C 1
ATOM 911 O O . MET A 1 120 ? -32.617 -37.698 23.192 1.00 59.97 120 MET A O 1
ATOM 915 N N . ASP A 1 121 ? -31.463 -36.431 21.738 1.00 54.12 121 ASP A N 1
ATOM 916 C CA . ASP A 1 121 ? -30.164 -36.681 22.358 1.00 54.12 121 ASP A CA 1
ATOM 917 C C . ASP A 1 121 ? -29.907 -35.683 23.512 1.00 54.12 121 ASP A C 1
ATOM 919 O O . ASP A 1 121 ? -30.690 -34.744 23.714 1.00 54.12 121 ASP A O 1
ATOM 923 N N . PRO A 1 122 ? -28.836 -35.872 24.305 1.00 45.97 122 PRO A N 1
ATOM 924 C CA . PRO A 1 122 ? -28.485 -34.948 25.385 1.00 45.97 122 PRO A CA 1
ATOM 925 C C . PRO A 1 122 ? -28.199 -33.505 24.934 1.00 45.97 122 PRO A C 1
ATOM 927 O O . PRO A 1 122 ? -28.331 -32.594 25.753 1.00 45.97 122 PRO A O 1
ATOM 930 N N . ASP A 1 123 ? -27.858 -33.296 23.659 1.00 46.00 123 ASP A N 1
ATOM 931 C CA . ASP A 1 123 ? -27.547 -31.994 23.056 1.00 46.00 123 ASP A CA 1
ATOM 932 C C . ASP A 1 123 ? -28.802 -31.280 22.498 1.00 46.00 123 ASP A C 1
ATOM 934 O O . ASP A 1 123 ? -28.712 -30.178 21.950 1.00 46.00 123 ASP A O 1
ATOM 938 N N . GLY A 1 124 ? -29.994 -31.876 22.653 1.00 49.91 124 GLY A N 1
ATOM 939 C CA . GLY A 1 124 ? -31.284 -31.298 22.252 1.00 49.91 124 GLY A CA 1
ATOM 940 C C . GLY A 1 124 ? -31.694 -31.595 20.805 1.00 49.91 124 GLY A C 1
ATOM 941 O O . GLY A 1 124 ? -32.608 -30.970 20.259 1.00 49.91 124 GLY A O 1
ATOM 942 N N . VAL A 1 125 ? -31.040 -32.550 20.148 1.00 54.47 125 VAL A N 1
ATOM 943 C CA . VAL A 1 125 ? -31.293 -32.926 18.756 1.00 54.47 125 VAL A CA 1
ATOM 944 C C . VAL A 1 125 ? -32.437 -33.944 18.698 1.00 54.47 125 VAL A C 1
ATOM 946 O O . VAL A 1 125 ? -32.280 -35.106 19.061 1.00 54.47 125 VAL A O 1
ATOM 949 N N . ILE A 1 126 ? -33.601 -33.528 18.187 1.00 60.59 126 ILE A N 1
ATOM 950 C CA . ILE A 1 126 ? -34.795 -34.389 18.055 1.00 60.59 126 ILE A CA 1
ATOM 951 C C . ILE A 1 126 ? -34.629 -35.374 16.890 1.00 60.59 126 ILE A C 1
ATOM 953 O O . ILE A 1 126 ? -34.391 -34.953 15.755 1.00 60.59 126 ILE A O 1
ATOM 957 N N . PHE A 1 127 ? -34.775 -36.676 17.122 1.00 60.00 127 PHE A N 1
ATOM 958 C CA . PHE A 1 127 ? -34.671 -37.695 16.063 1.00 60.00 127 PHE A CA 1
ATOM 959 C C . PHE A 1 127 ? -35.947 -38.515 15.845 1.00 60.00 127 PHE A C 1
ATOM 961 O O . PHE A 1 127 ? -36.053 -39.202 14.826 1.00 60.00 127 PHE A O 1
ATOM 968 N N . LEU A 1 128 ? -36.935 -38.393 16.730 1.00 67.50 128 LEU A N 1
ATOM 969 C CA . LEU A 1 128 ? -38.293 -38.888 16.519 1.00 67.50 128 LEU A CA 1
ATOM 970 C C . LEU A 1 128 ? -39.284 -37.952 17.213 1.00 67.50 128 LEU A C 1
ATOM 972 O O . LEU A 1 128 ? -39.085 -37.594 18.372 1.00 67.50 128 LEU A O 1
ATOM 976 N N . ARG A 1 129 ? -40.341 -37.566 16.501 1.00 73.31 129 ARG A N 1
ATOM 977 C CA . ARG A 1 129 ? -41.439 -36.740 17.001 1.00 73.31 129 ARG A CA 1
ATOM 978 C C . ARG A 1 129 ? -42.765 -37.267 16.449 1.00 73.31 129 ARG A C 1
ATOM 980 O O . ARG A 1 129 ? -42.850 -37.558 15.259 1.00 73.31 129 ARG A O 1
ATOM 987 N N . LEU A 1 130 ? -43.789 -37.378 17.289 1.00 70.69 130 LEU A N 1
ATOM 988 C CA . LEU A 1 130 ? -45.179 -37.607 16.878 1.00 70.69 130 LEU A CA 1
ATOM 989 C C . LEU A 1 130 ? -45.989 -36.369 17.255 1.00 70.69 130 LEU A C 1
ATOM 991 O O . LEU A 1 130 ? -46.142 -36.093 18.441 1.00 70.69 130 LEU A O 1
ATOM 995 N N . THR A 1 131 ? -46.488 -35.621 16.275 1.00 72.69 131 THR A N 1
ATOM 996 C CA . THR A 1 131 ? -47.257 -34.391 16.531 1.00 72.69 131 THR A CA 1
ATOM 997 C C . THR A 1 131 ? -48.695 -34.701 16.961 1.00 72.69 131 THR A C 1
ATOM 999 O O . THR A 1 131 ? -49.187 -35.813 16.751 1.00 72.69 131 THR A O 1
ATOM 1002 N N . LYS A 1 132 ? -49.403 -33.715 17.535 1.00 68.88 132 LYS A N 1
ATOM 1003 C CA . LYS A 1 132 ? -50.831 -33.836 17.910 1.00 68.88 132 LYS A CA 1
ATOM 1004 C C . LYS A 1 132 ? -51.769 -34.095 16.728 1.00 68.88 132 LYS A C 1
ATOM 1006 O O . LYS A 1 132 ? -52.823 -34.694 16.913 1.00 68.88 132 LYS A O 1
ATOM 1011 N N . ASP A 1 133 ? -51.333 -33.755 15.519 1.00 71.94 133 ASP A N 1
ATOM 1012 C CA . ASP A 1 133 ? -52.034 -34.058 14.266 1.00 71.94 133 ASP A CA 1
ATOM 1013 C C . ASP A 1 133 ? -51.725 -35.473 13.738 1.00 71.94 133 ASP A C 1
ATOM 1015 O O . ASP A 1 133 ? -51.969 -35.777 12.570 1.00 71.94 133 ASP A O 1
ATOM 1019 N N . PHE A 1 134 ? -51.155 -36.343 14.580 1.00 63.81 134 PHE A N 1
ATOM 1020 C CA . PHE A 1 134 ? -50.751 -37.713 14.256 1.00 63.81 134 PHE A CA 1
ATOM 1021 C C . PHE A 1 134 ? -49.696 -37.821 13.141 1.00 63.81 134 PHE A C 1
ATOM 1023 O O . PHE A 1 134 ? -49.597 -38.853 12.474 1.00 63.81 134 PHE A O 1
ATOM 1030 N N . GLN A 1 135 ? -48.865 -36.791 12.944 1.00 63.22 135 GLN A N 1
ATOM 1031 C CA . GLN A 1 135 ? -47.755 -36.865 11.992 1.00 63.22 135 GLN A CA 1
ATOM 1032 C C . GLN A 1 135 ? -46.494 -37.410 12.659 1.00 63.22 135 GLN A C 1
ATOM 1034 O O . GLN A 1 135 ? -45.992 -36.847 13.633 1.00 63.22 135 GLN A O 1
ATOM 1039 N N . LEU A 1 136 ? -45.962 -38.500 12.101 1.00 66.69 136 LEU A N 1
ATOM 1040 C CA . LEU A 1 136 ? -44.684 -39.072 12.510 1.00 66.69 136 LEU A CA 1
ATOM 1041 C C . LEU A 1 136 ? -43.538 -38.385 11.753 1.00 66.69 136 LEU A C 1
ATOM 1043 O O . LEU A 1 136 ? -43.397 -38.541 10.542 1.00 66.69 136 LEU A O 1
ATOM 1047 N N . LEU A 1 137 ? -42.691 -37.664 12.482 1.00 63.72 137 LEU A N 1
ATOM 1048 C CA . LEU A 1 137 ? -41.493 -37.001 11.977 1.00 63.72 137 LEU A CA 1
ATOM 1049 C C . LEU A 1 137 ? -40.266 -37.722 12.540 1.00 63.72 137 LEU A C 1
ATOM 1051 O O . LEU A 1 137 ? -39.952 -37.612 13.725 1.00 63.72 137 LEU A O 1
ATOM 1055 N N . THR A 1 138 ? -39.559 -38.479 11.705 1.00 57.00 138 THR A N 1
ATOM 1056 C CA . THR A 1 138 ? -38.350 -39.207 12.118 1.00 57.00 138 THR A CA 1
ATOM 1057 C C . THR A 1 138 ? -37.115 -38.653 11.402 1.00 57.00 138 THR A C 1
ATOM 1059 O O . THR A 1 138 ? -37.171 -38.224 10.251 1.00 57.00 138 THR A O 1
ATOM 1062 N N . ARG A 1 139 ? -35.958 -38.691 12.072 1.00 52.25 139 ARG A N 1
ATOM 1063 C CA . ARG A 1 139 ? -34.631 -38.637 11.427 1.00 52.25 139 ARG A CA 1
ATOM 1064 C C . ARG A 1 139 ? -34.090 -40.031 11.100 1.00 52.25 139 ARG A C 1
ATOM 1066 O O . ARG A 1 139 ? -33.047 -40.141 10.457 1.00 52.25 139 ARG A O 1
ATOM 1073 N N . ILE A 1 140 ? -34.778 -41.083 11.544 1.00 47.75 140 ILE A N 1
ATOM 1074 C CA . ILE A 1 140 ? -34.402 -42.475 11.308 1.00 47.75 140 ILE A CA 1
ATOM 1075 C C . ILE A 1 140 ? -35.096 -42.937 10.032 1.00 47.75 140 ILE A C 1
ATOM 1077 O O . ILE A 1 140 ? -36.309 -43.138 10.004 1.00 47.75 140 ILE A O 1
ATOM 1081 N N . ASN A 1 141 ? -34.294 -43.090 8.983 1.00 39.94 141 ASN A N 1
ATOM 1082 C CA . ASN A 1 141 ? -34.699 -43.627 7.694 1.00 39.94 141 ASN A CA 1
ATOM 1083 C C . ASN A 1 141 ? -35.169 -45.080 7.898 1.00 39.94 141 ASN A C 1
ATOM 1085 O O . ASN A 1 141 ? -34.356 -46.002 7.928 1.00 39.94 141 ASN A O 1
ATOM 1089 N N . MET A 1 142 ? -36.467 -45.291 8.108 1.00 37.28 142 MET A N 1
ATOM 1090 C CA . MET A 1 142 ? -37.055 -46.623 8.015 1.00 37.28 142 MET A CA 1
ATOM 1091 C C . MET A 1 142 ? -37.326 -46.881 6.540 1.00 37.28 142 MET A C 1
ATOM 1093 O O . MET A 1 142 ? -37.955 -46.051 5.892 1.00 37.28 142 MET A O 1
ATOM 1097 N N . GLY A 1 143 ? -36.812 -47.989 6.003 1.00 39.53 143 GLY A N 1
ATOM 1098 C CA . GLY A 1 143 ? -36.955 -48.353 4.594 1.00 39.53 143 GLY A CA 1
ATOM 1099 C C . GLY A 1 143 ? -38.401 -48.221 4.110 1.00 39.53 143 GLY A C 1
ATOM 1100 O O . GLY A 1 143 ? -39.245 -49.059 4.405 1.00 39.53 143 GLY A O 1
ATOM 1101 N N . GLY A 1 144 ? -38.662 -47.143 3.380 1.00 39.50 144 GLY A N 1
ATOM 1102 C CA . GLY A 1 144 ? -39.964 -46.763 2.854 1.00 39.50 144 GLY A CA 1
ATOM 1103 C C . GLY A 1 144 ? -39.817 -45.386 2.222 1.00 39.50 144 GLY A C 1
ATOM 1104 O O . GLY A 1 144 ? -39.359 -44.455 2.876 1.00 39.50 144 GLY A O 1
ATOM 1105 N N . SER A 1 145 ? -40.094 -45.286 0.924 1.00 45.22 145 SER A N 1
ATOM 1106 C CA . SER A 1 145 ? -39.809 -44.125 0.078 1.00 45.22 145 SER A CA 1
ATOM 1107 C C . SER A 1 145 ? -40.180 -42.787 0.726 1.00 45.22 145 SER A C 1
ATOM 1109 O O . SER A 1 145 ? -41.347 -42.406 0.758 1.00 45.22 145 SER A O 1
ATOM 1111 N N . VAL A 1 146 ? -39.172 -42.041 1.181 1.00 43.06 146 VAL A N 1
ATOM 1112 C CA . VAL A 1 146 ? -39.330 -40.633 1.553 1.00 43.06 146 VAL A CA 1
ATOM 1113 C C . VAL A 1 146 ? -39.269 -39.825 0.262 1.00 43.06 146 VAL A C 1
ATOM 1115 O O . VAL A 1 146 ? -38.310 -39.940 -0.505 1.00 43.06 146 VAL A O 1
ATOM 1118 N N . SER A 1 147 ? -40.305 -39.035 -0.014 1.00 43.31 147 SER A N 1
ATOM 1119 C CA . SER A 1 147 ? -40.363 -38.169 -1.191 1.00 43.31 147 SER A CA 1
ATOM 1120 C C . SER A 1 147 ? -39.093 -37.317 -1.285 1.00 43.31 147 SER A C 1
ATOM 1122 O O . SER A 1 147 ? -38.766 -36.584 -0.349 1.00 43.31 147 SER A O 1
ATOM 1124 N N . GLY A 1 148 ? -38.388 -37.387 -2.418 1.00 43.47 148 GLY A N 1
ATOM 1125 C CA . GLY A 1 148 ? -37.089 -36.734 -2.638 1.00 43.47 148 GLY A CA 1
ATOM 1126 C C . GLY A 1 148 ? -37.056 -35.212 -2.434 1.00 43.47 148 GLY A C 1
ATOM 1127 O O . GLY A 1 148 ? -35.975 -34.630 -2.411 1.00 43.47 148 GLY A O 1
ATOM 1128 N N . GLN A 1 149 ? -38.204 -34.561 -2.229 1.00 44.72 149 GLN A N 1
ATOM 1129 C CA . GLN A 1 149 ? -38.281 -33.132 -1.933 1.00 44.72 149 GLN A CA 1
ATOM 1130 C C . GLN A 1 149 ? -37.660 -32.755 -0.583 1.00 44.72 149 GLN A C 1
ATOM 1132 O O . GLN A 1 149 ? -36.975 -31.739 -0.513 1.00 44.72 149 GLN A O 1
ATOM 1137 N N . ASP A 1 150 ? -37.806 -33.577 0.460 1.00 49.88 150 ASP A N 1
ATOM 1138 C CA . ASP A 1 150 ? -37.380 -33.178 1.811 1.00 49.88 150 ASP A CA 1
ATOM 1139 C C . ASP A 1 150 ? -35.857 -33.316 2.008 1.00 49.88 150 ASP A C 1
ATOM 1141 O O . ASP A 1 150 ? -35.192 -32.510 2.662 1.00 49.88 150 ASP A O 1
ATOM 1145 N N . THR A 1 151 ? -35.243 -34.286 1.319 1.00 49.09 151 THR A N 1
ATOM 1146 C CA . THR A 1 151 ? -33.778 -34.432 1.306 1.00 49.09 151 THR A CA 1
ATOM 1147 C C . THR A 1 151 ? -33.108 -33.322 0.492 1.00 49.09 151 THR A C 1
ATOM 1149 O O . THR A 1 151 ? -32.114 -32.759 0.957 1.00 49.09 151 THR A O 1
ATOM 1152 N N . ILE A 1 152 ? -33.666 -32.959 -0.671 1.00 55.56 152 ILE A N 1
ATOM 1153 C CA . ILE A 1 152 ? -33.160 -31.853 -1.499 1.00 55.56 152 ILE A CA 1
ATOM 1154 C C . ILE A 1 152 ? -33.343 -30.520 -0.770 1.00 55.56 152 ILE A C 1
ATOM 1156 O O . ILE A 1 152 ? -32.376 -29.778 -0.639 1.00 55.56 152 ILE A O 1
ATOM 1160 N N . ALA A 1 153 ? -34.527 -30.237 -0.216 1.00 54.62 153 ALA A N 1
ATOM 1161 C CA . ALA A 1 153 ? -34.786 -29.008 0.537 1.00 54.62 153 ALA A CA 1
ATOM 1162 C C . ALA A 1 153 ? -33.847 -28.865 1.746 1.00 54.62 153 ALA A C 1
ATOM 1164 O O . ALA A 1 153 ? -33.303 -27.790 1.996 1.00 54.62 153 ALA A O 1
ATOM 1165 N N . ARG A 1 154 ? -33.565 -29.963 2.457 1.00 54.59 154 ARG A N 1
ATOM 1166 C CA . ARG A 1 154 ? -32.611 -29.979 3.572 1.00 54.59 154 ARG A CA 1
ATOM 1167 C C . ARG A 1 154 ? -31.167 -29.741 3.126 1.00 54.59 154 ARG A C 1
ATOM 1169 O O . ARG A 1 154 ? -30.443 -29.000 3.793 1.00 54.59 154 ARG A O 1
ATOM 1176 N N . MET A 1 155 ? -30.729 -30.346 2.020 1.00 62.78 155 MET A N 1
ATOM 1177 C CA . MET A 1 155 ? -29.393 -30.101 1.459 1.00 62.78 155 MET A CA 1
ATOM 1178 C C . MET A 1 155 ? -29.265 -28.666 0.946 1.00 62.78 155 MET A C 1
ATOM 1180 O O . MET A 1 155 ? -28.265 -28.019 1.246 1.00 62.78 155 MET A O 1
ATOM 1184 N N . SER A 1 156 ? -30.296 -28.139 0.283 1.00 67.56 156 SER A N 1
ATOM 1185 C CA . SER A 1 156 ? -30.360 -26.751 -0.173 1.00 67.56 156 SER A CA 1
ATOM 1186 C C . SER A 1 156 ? -30.360 -25.761 0.987 1.00 67.56 156 SER A C 1
ATOM 1188 O O . SER A 1 156 ? -29.611 -24.799 0.937 1.00 67.56 156 SER A O 1
ATOM 1190 N N . ASN A 1 157 ? -31.090 -26.011 2.076 1.00 65.94 157 ASN A N 1
ATOM 1191 C CA . ASN A 1 157 ? -31.080 -25.137 3.255 1.00 65.94 157 ASN A CA 1
ATOM 1192 C C . ASN A 1 157 ? -29.756 -25.203 4.024 1.00 65.94 157 ASN A C 1
ATOM 1194 O O . ASN A 1 157 ? -29.272 -24.183 4.511 1.00 65.94 157 ASN A O 1
ATOM 1198 N N . ARG A 1 158 ? -29.115 -26.377 4.103 1.00 70.56 158 ARG A N 1
ATOM 1199 C CA . ARG A 1 158 ? -27.771 -26.511 4.689 1.00 70.56 158 ARG A CA 1
ATOM 1200 C C . ARG A 1 158 ? -26.711 -25.842 3.816 1.00 70.56 158 ARG A C 1
ATOM 1202 O O . ARG A 1 158 ? -25.809 -25.205 4.353 1.00 70.56 158 ARG A O 1
ATOM 1209 N N . ALA A 1 159 ? -26.823 -25.968 2.495 1.00 69.88 159 ALA A N 1
ATOM 1210 C CA . ALA A 1 159 ? -25.972 -25.275 1.538 1.00 69.88 159 ALA A CA 1
ATOM 1211 C C . ALA A 1 159 ? -26.194 -23.762 1.614 1.00 69.88 159 ALA A C 1
ATOM 1213 O O . ALA A 1 159 ? -25.221 -23.038 1.734 1.00 69.88 159 ALA A O 1
ATOM 1214 N N . LEU A 1 160 ? -27.439 -23.284 1.664 1.00 72.12 160 LEU A N 1
ATOM 1215 C CA . LEU A 1 160 ? -27.780 -21.869 1.801 1.00 72.12 160 LEU A CA 1
ATOM 1216 C C . LEU A 1 160 ? -27.305 -21.305 3.141 1.00 72.12 160 LEU A C 1
ATOM 1218 O O . LEU A 1 160 ? -26.748 -20.218 3.174 1.00 72.12 160 LEU A O 1
ATOM 1222 N N . SER A 1 161 ? -27.450 -22.051 4.237 1.00 63.38 161 SER A N 1
ATOM 1223 C CA . SER A 1 161 ? -26.924 -21.683 5.555 1.00 63.38 161 SER A CA 1
ATOM 1224 C C . SER A 1 161 ? -25.395 -21.632 5.562 1.00 63.38 161 SER A C 1
ATOM 1226 O O . SER A 1 161 ? -24.832 -20.683 6.099 1.00 63.38 161 SER A O 1
ATOM 1228 N N . ARG A 1 162 ? -24.710 -22.583 4.909 1.00 63.53 162 ARG A N 1
ATOM 1229 C CA . ARG A 1 162 ? -23.249 -22.554 4.739 1.00 63.53 162 ARG A CA 1
ATOM 1230 C C . ARG A 1 162 ? -22.800 -21.413 3.835 1.00 63.53 162 ARG A C 1
ATOM 1232 O O . ARG A 1 162 ? -21.914 -20.681 4.234 1.00 63.53 162 ARG A O 1
ATOM 1239 N N . ILE A 1 163 ? -23.443 -21.202 2.690 1.00 64.75 163 ILE A N 1
ATOM 1240 C CA . ILE A 1 163 ? -23.200 -20.066 1.791 1.00 64.75 163 ILE A CA 1
ATOM 1241 C C . ILE A 1 163 ? -23.440 -18.757 2.540 1.00 64.75 163 ILE A C 1
ATOM 1243 O O . ILE A 1 163 ? -22.629 -17.852 2.427 1.00 64.75 163 ILE A O 1
ATOM 1247 N N . THR A 1 164 ? -24.492 -18.656 3.353 1.00 55.88 164 THR A N 1
ATOM 1248 C CA . THR A 1 164 ? -24.800 -17.480 4.185 1.00 55.88 164 THR A CA 1
ATOM 1249 C C . THR A 1 164 ? -23.763 -17.292 5.293 1.00 55.88 164 THR A C 1
ATOM 1251 O O . THR A 1 164 ? -23.339 -16.175 5.554 1.00 55.88 164 THR A O 1
ATOM 1254 N N . ALA A 1 165 ? -23.306 -18.361 5.946 1.00 52.75 165 ALA A N 1
ATOM 1255 C CA . ALA A 1 165 ? -22.260 -18.297 6.966 1.00 52.75 165 ALA A CA 1
ATOM 1256 C C . ALA A 1 165 ? -20.889 -17.938 6.364 1.00 52.75 165 ALA A C 1
ATOM 1258 O O . ALA A 1 165 ? -20.161 -17.141 6.948 1.00 52.75 165 ALA A O 1
ATOM 1259 N N . THR A 1 166 ? -20.565 -18.461 5.180 1.00 52.78 166 THR A N 1
ATOM 1260 C CA . THR A 1 166 ? -19.343 -18.155 4.425 1.00 52.78 166 THR A CA 1
ATOM 1261 C C . THR A 1 166 ? -19.391 -16.763 3.798 1.00 52.78 166 THR A C 1
ATOM 1263 O O . THR A 1 166 ? -18.398 -16.063 3.852 1.00 52.78 166 THR A O 1
ATOM 1266 N N . SER A 1 167 ? -20.531 -16.304 3.278 1.00 51.09 167 SER A N 1
ATOM 1267 C CA . SER A 1 167 ? -20.691 -14.919 2.796 1.00 51.09 167 SER A CA 1
ATOM 1268 C C . SER A 1 167 ? -20.708 -13.901 3.941 1.00 51.09 167 SER A C 1
ATOM 1270 O O . SER A 1 167 ? -20.288 -12.763 3.753 1.00 51.09 167 SER A O 1
ATOM 1272 N N . ARG A 1 168 ? -21.126 -14.303 5.153 1.00 42.62 168 ARG A N 1
ATOM 1273 C CA . ARG A 1 168 ? -20.981 -13.501 6.384 1.00 42.62 168 ARG A CA 1
ATOM 1274 C C . ARG A 1 168 ? -19.556 -13.508 6.938 1.00 42.62 168 ARG A C 1
ATOM 1276 O O . ARG A 1 168 ? -19.136 -12.509 7.519 1.00 42.62 168 ARG A O 1
ATOM 1283 N N . GLN A 1 169 ? -18.798 -14.591 6.764 1.00 42.88 169 GLN A N 1
ATOM 1284 C CA . GLN A 1 169 ? -17.354 -14.565 6.968 1.00 42.88 169 GLN A CA 1
ATOM 1285 C C . GLN A 1 169 ? -16.719 -13.822 5.795 1.00 42.88 169 GLN A C 1
ATOM 1287 O O . GLN A 1 169 ? -16.332 -14.421 4.800 1.00 42.88 169 GLN A O 1
ATOM 1292 N N . ARG A 1 170 ? -16.579 -12.500 5.923 1.00 52.03 170 ARG A N 1
ATOM 1293 C CA . ARG A 1 170 ? -15.722 -11.717 5.029 1.00 52.03 170 ARG A CA 1
ATOM 1294 C C . ARG A 1 170 ? -14.296 -12.262 5.129 1.00 52.03 170 ARG A C 1
ATOM 1296 O O . ARG A 1 170 ? -13.528 -11.883 6.013 1.00 52.03 170 ARG A O 1
ATOM 1303 N N . GLY A 1 171 ? -13.966 -13.215 4.264 1.00 56.03 171 GLY A N 1
ATOM 1304 C CA . GLY A 1 171 ? -12.623 -13.733 4.086 1.00 56.03 171 GLY A CA 1
ATOM 1305 C C . GLY A 1 171 ? -11.802 -12.654 3.410 1.00 56.03 171 GLY A C 1
ATOM 1306 O O . GLY A 1 171 ? -11.637 -12.678 2.199 1.00 56.03 171 GLY A O 1
ATOM 1307 N N . TYR A 1 172 ? -11.353 -11.663 4.179 1.00 67.88 172 TYR A N 1
ATOM 1308 C CA . TYR A 1 172 ? -10.442 -10.654 3.663 1.00 67.88 172 TYR A CA 1
ATOM 1309 C C . TYR A 1 172 ? -9.157 -11.369 3.241 1.00 67.88 172 TYR A C 1
ATOM 1311 O O . TYR A 1 172 ? -8.438 -11.896 4.094 1.00 67.88 172 TYR A O 1
ATOM 1319 N N . LEU A 1 173 ? -8.914 -11.433 1.931 1.00 86.06 173 LEU A N 1
ATOM 1320 C CA . LEU A 1 173 ? -7.691 -12.007 1.370 1.00 86.06 173 LEU A CA 1
ATOM 1321 C C . LEU A 1 173 ? -6.483 -11.104 1.643 1.00 86.06 173 LEU A C 1
ATOM 1323 O O . LEU A 1 173 ? -5.354 -11.580 1.680 1.00 86.06 173 LEU A O 1
ATOM 1327 N N . THR A 1 174 ? -6.737 -9.824 1.914 1.00 92.19 174 THR A N 1
ATOM 1328 C CA . THR A 1 174 ? -5.731 -8.800 2.178 1.00 92.19 174 THR A CA 1
ATOM 1329 C C . THR A 1 174 ? -5.792 -8.275 3.611 1.00 92.19 174 THR A C 1
ATOM 1331 O O . THR A 1 174 ? -6.751 -8.485 4.369 1.00 92.19 174 THR A O 1
ATOM 1334 N N . GLN A 1 175 ? -4.714 -7.616 4.024 1.00 94.44 175 GLN A N 1
ATOM 1335 C CA . GLN A 1 175 ? -4.592 -6.980 5.322 1.00 94.44 175 GLN A CA 1
ATOM 1336 C C . GLN A 1 175 ? -5.466 -5.725 5.379 1.00 94.44 175 GLN A C 1
ATOM 1338 O O . GLN A 1 175 ? -5.191 -4.710 4.746 1.00 94.44 175 GLN A O 1
ATOM 1343 N N . MET A 1 176 ? -6.511 -5.792 6.200 1.00 90.62 176 MET A N 1
ATOM 1344 C CA . MET A 1 176 ? -7.380 -4.651 6.479 1.00 90.62 176 MET A CA 1
ATOM 1345 C C . MET A 1 176 ? -6.688 -3.643 7.413 1.00 90.62 176 MET A C 1
ATOM 1347 O O . MET A 1 176 ? -5.856 -4.054 8.230 1.00 90.62 176 MET A O 1
ATOM 1351 N N . PRO A 1 177 ? -7.070 -2.351 7.372 1.00 93.12 177 PRO A N 1
ATOM 1352 C CA . PRO A 1 177 ? -6.501 -1.330 8.241 1.00 93.12 177 PRO A CA 1
ATOM 1353 C C . PRO A 1 177 ? -7.012 -1.484 9.681 1.00 93.12 177 PRO A C 1
ATOM 1355 O O . PRO A 1 177 ? -8.006 -0.882 10.082 1.00 93.12 177 PRO A O 1
ATOM 1358 N N . THR A 1 178 ? -6.384 -2.367 10.454 1.00 91.88 178 THR A N 1
ATOM 1359 C CA . THR A 1 178 ? -6.809 -2.720 11.818 1.00 91.88 178 THR A CA 1
ATOM 1360 C C . THR A 1 178 ? -5.853 -2.253 12.910 1.00 91.88 178 THR A C 1
ATOM 1362 O O . THR A 1 178 ? -6.203 -2.396 14.077 1.00 91.88 178 THR A O 1
ATOM 1365 N N . ALA A 1 179 ? -4.669 -1.748 12.557 1.00 96.94 179 ALA A N 1
ATOM 1366 C CA . ALA A 1 179 ? -3.659 -1.285 13.509 1.00 96.94 179 ALA A CA 1
ATOM 1367 C C . ALA A 1 179 ? -3.771 0.218 13.787 1.00 96.94 179 ALA A C 1
ATOM 1369 O O . ALA A 1 179 ? -4.513 0.923 13.100 1.00 96.94 179 ALA A O 1
ATOM 1370 N N . ASP A 1 180 ? -3.001 0.703 14.762 1.00 98.38 180 ASP A N 1
ATOM 1371 C CA . ASP A 1 180 ? -2.911 2.137 15.060 1.00 98.38 180 ASP A CA 1
ATOM 1372 C C . ASP A 1 180 ? -2.343 2.909 13.857 1.00 98.38 180 ASP A C 1
ATOM 1374 O O . ASP A 1 180 ? -2.842 3.980 13.510 1.00 98.38 180 ASP A O 1
ATOM 1378 N N . ILE A 1 181 ? -1.327 2.337 13.192 1.00 98.56 181 ILE A N 1
ATOM 1379 C CA . ILE A 1 181 ? -0.697 2.852 11.970 1.00 98.56 181 ILE A CA 1
ATOM 1380 C C . ILE A 1 181 ? -0.879 1.853 10.817 1.00 98.56 181 ILE A C 1
ATOM 1382 O O . ILE A 1 181 ? -0.340 0.748 10.827 1.00 98.56 181 ILE A O 1
ATOM 1386 N N . ASN A 1 182 ? -1.612 2.246 9.781 1.00 98.56 182 ASN A N 1
ATOM 1387 C CA . ASN A 1 182 ? -1.878 1.410 8.609 1.00 98.56 182 ASN A CA 1
ATOM 1388 C C . ASN A 1 182 ? -1.071 1.941 7.426 1.00 98.56 182 ASN A C 1
ATOM 1390 O O . ASN A 1 182 ? -1.236 3.091 7.036 1.00 98.56 182 ASN A O 1
ATOM 1394 N N . VAL A 1 183 ? -0.161 1.121 6.912 1.00 98.69 183 VAL A N 1
ATOM 1395 C CA . VAL A 1 183 ? 0.915 1.522 6.006 1.00 98.69 183 VAL A CA 1
ATOM 1396 C C . VAL A 1 183 ? 0.520 1.298 4.554 1.00 98.69 183 VAL A C 1
ATOM 1398 O O . VAL A 1 183 ? 0.025 0.229 4.191 1.00 98.69 183 VAL A O 1
ATOM 1401 N N . PHE A 1 184 ? 0.781 2.306 3.732 1.00 98.19 184 PHE A N 1
ATOM 1402 C CA . PHE A 1 184 ? 0.466 2.334 2.314 1.00 98.19 184 PHE A CA 1
ATOM 1403 C C . PHE A 1 184 ? 1.654 2.878 1.522 1.00 98.19 184 PHE A C 1
ATOM 1405 O O . PHE A 1 184 ? 2.192 3.930 1.867 1.00 98.19 184 PHE A O 1
ATOM 1412 N N . LEU A 1 185 ? 2.074 2.175 0.471 1.00 98.25 185 LEU A N 1
ATOM 1413 C CA . LEU A 1 185 ? 3.260 2.556 -0.299 1.00 98.25 185 LEU A CA 1
ATOM 1414 C C . LEU A 1 185 ? 2.942 2.829 -1.762 1.00 98.25 185 LEU A C 1
ATOM 1416 O O . LEU A 1 185 ? 2.241 2.051 -2.401 1.00 98.25 185 LEU A O 1
ATOM 1420 N N . ASN A 1 186 ? 3.534 3.892 -2.295 1.00 94.44 186 ASN A N 1
ATOM 1421 C CA . ASN A 1 186 ? 3.591 4.151 -3.727 1.00 94.44 186 AS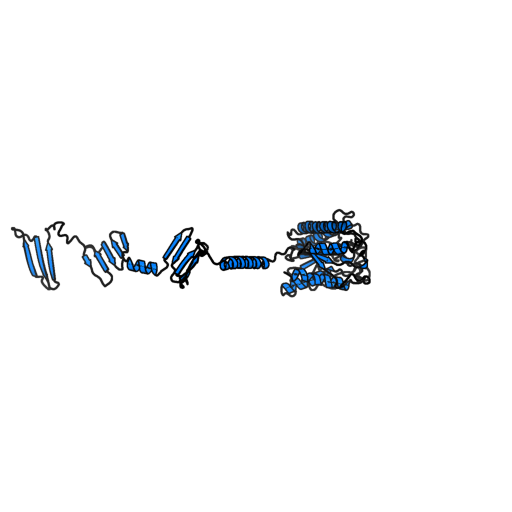N A CA 1
ATOM 1422 C C . ASN A 1 186 ? 4.920 3.656 -4.293 1.00 94.44 186 ASN A C 1
ATOM 1424 O O . ASN A 1 186 ? 5.955 4.305 -4.152 1.00 94.44 186 ASN A O 1
ATOM 1428 N N . VAL A 1 187 ? 4.896 2.498 -4.936 1.00 95.94 187 VAL A N 1
ATOM 1429 C CA . VAL A 1 187 ? 6.087 1.838 -5.471 1.00 95.94 187 VAL A CA 1
ATOM 1430 C C . VAL A 1 187 ? 6.117 1.994 -6.987 1.00 95.94 187 VAL A C 1
ATOM 1432 O O . VAL A 1 187 ? 5.077 1.969 -7.638 1.00 95.94 187 VAL A O 1
ATOM 1435 N N . GLY A 1 188 ? 7.303 2.128 -7.576 1.00 93.75 188 GLY A N 1
ATOM 1436 C CA . GLY A 1 188 ? 7.474 2.095 -9.026 1.00 93.75 188 GLY A CA 1
ATOM 1437 C C . GLY A 1 188 ? 8.520 3.082 -9.523 1.00 93.75 188 GLY A C 1
ATOM 1438 O O . GLY A 1 188 ? 9.561 3.269 -8.893 1.00 93.75 188 GLY A O 1
ATOM 1439 N N . GLN A 1 189 ? 8.239 3.701 -10.670 1.00 91.38 189 GLN A N 1
ATOM 1440 C CA . GLN A 1 189 ? 9.139 4.656 -11.316 1.00 91.38 189 GLN A CA 1
ATOM 1441 C C . GLN A 1 189 ? 8.622 6.100 -11.239 1.00 91.38 189 GLN A C 1
ATOM 1443 O O . GLN A 1 189 ? 7.926 6.467 -10.298 1.00 91.38 189 GLN A O 1
ATOM 1448 N N . SER A 1 190 ? 8.959 6.940 -12.219 1.00 89.06 190 SER A N 1
ATOM 1449 C CA . SER A 1 190 ? 8.780 8.397 -12.225 1.00 89.06 190 SER A CA 1
ATOM 1450 C C . SER A 1 190 ? 7.433 8.893 -11.670 1.00 89.06 190 SER A C 1
ATOM 1452 O O . SER A 1 190 ? 7.414 9.834 -10.874 1.00 89.06 190 SER A O 1
ATOM 1454 N N . HIS A 1 191 ? 6.311 8.263 -12.027 1.00 83.56 191 HIS A N 1
ATOM 1455 C CA . HIS A 1 191 ? 4.991 8.674 -11.535 1.00 83.56 191 HIS A CA 1
ATOM 1456 C C . HIS A 1 191 ? 4.754 8.350 -10.055 1.00 83.56 191 HIS A C 1
ATOM 1458 O O . HIS A 1 191 ? 4.127 9.156 -9.369 1.00 83.56 191 HIS A O 1
ATOM 1464 N N . SER A 1 192 ? 5.306 7.245 -9.538 1.00 88.69 192 SER A N 1
ATOM 1465 C CA . SER A 1 192 ? 5.187 6.879 -8.114 1.00 88.69 192 SER A CA 1
ATOM 1466 C C . SER A 1 192 ? 5.751 7.959 -7.185 1.00 88.69 192 SER A C 1
ATOM 1468 O O . SER A 1 192 ? 5.222 8.174 -6.098 1.00 88.69 192 SER A O 1
ATOM 1470 N N . VAL A 1 193 ? 6.769 8.694 -7.649 1.00 91.06 193 VAL A N 1
ATOM 1471 C CA . VAL A 1 193 ? 7.433 9.775 -6.905 1.00 91.06 193 VAL A CA 1
ATOM 1472 C C . VAL A 1 193 ? 6.974 11.171 -7.335 1.00 91.06 193 VAL A C 1
ATOM 1474 O O . VAL A 1 193 ? 7.566 12.168 -6.931 1.00 91.06 193 VAL A O 1
ATOM 1477 N N . GLY A 1 194 ? 5.921 11.290 -8.149 1.00 86.50 194 GLY A N 1
ATOM 1478 C CA . GLY A 1 194 ? 5.368 12.583 -8.572 1.00 86.50 194 GLY A CA 1
ATOM 1479 C C . GLY A 1 194 ? 6.287 13.397 -9.492 1.00 86.50 194 GLY A C 1
ATOM 1480 O O . GLY A 1 194 ? 6.313 14.624 -9.402 1.00 86.50 194 GLY A O 1
ATOM 1481 N N . THR A 1 195 ? 7.060 12.740 -10.364 1.00 84.06 195 THR A N 1
ATOM 1482 C CA . THR A 1 195 ? 7.858 13.434 -11.397 1.00 84.06 195 THR A CA 1
ATOM 1483 C C . THR A 1 195 ? 6.948 14.299 -12.263 1.00 84.06 195 THR A C 1
ATOM 1485 O O . THR A 1 195 ? 5.895 13.839 -12.677 1.00 84.06 195 THR A O 1
ATOM 1488 N N . PHE A 1 196 ? 7.354 15.532 -12.560 1.00 80.81 196 PHE A N 1
ATOM 1489 C CA . PHE A 1 196 ? 6.579 16.559 -13.272 1.00 80.81 196 PHE A CA 1
ATOM 1490 C C . PHE A 1 196 ? 5.362 17.121 -12.527 1.00 80.81 196 PHE A C 1
ATOM 1492 O O . PHE A 1 196 ? 4.723 18.046 -13.032 1.00 80.81 196 PHE A O 1
ATOM 1499 N N . SER A 1 197 ? 5.084 16.679 -11.301 1.00 79.94 197 SER A N 1
ATOM 1500 C CA . SER A 1 197 ? 4.154 17.381 -10.420 1.00 79.94 197 SER A CA 1
ATOM 1501 C C . SER A 1 197 ? 4.843 18.649 -9.913 1.00 79.94 197 SER A C 1
ATOM 1503 O O . SER A 1 197 ? 5.630 18.617 -8.981 1.00 79.94 197 SER A O 1
ATOM 1505 N N . ARG A 1 198 ? 4.662 19.792 -10.580 1.00 76.94 198 ARG A N 1
ATOM 1506 C CA . ARG A 1 198 ? 5.450 21.012 -10.282 1.00 76.94 198 ARG A CA 1
ATOM 1507 C C . ARG A 1 198 ? 4.974 21.784 -9.048 1.00 76.94 198 ARG A C 1
ATOM 1509 O O . ARG A 1 198 ? 5.619 22.757 -8.661 1.00 76.94 198 ARG A O 1
ATOM 1516 N N . VAL A 1 199 ? 3.845 21.394 -8.463 1.00 79.31 199 VAL A N 1
ATOM 1517 C CA . VAL A 1 199 ? 3.173 22.116 -7.378 1.00 79.31 199 VAL A CA 1
ATOM 1518 C C . VAL A 1 199 ? 2.778 21.122 -6.292 1.00 79.31 199 VAL A C 1
ATOM 1520 O O . VAL A 1 199 ? 2.308 20.032 -6.605 1.00 79.31 199 VAL A O 1
ATOM 1523 N N . ALA A 1 200 ? 2.975 21.507 -5.033 1.00 84.12 200 ALA A N 1
ATOM 1524 C CA . ALA A 1 200 ? 2.347 20.861 -3.887 1.00 84.12 200 ALA A CA 1
ATOM 1525 C C . ALA A 1 200 ? 1.114 21.690 -3.497 1.00 84.12 200 ALA A C 1
ATOM 1527 O O . ALA A 1 200 ? 1.216 22.903 -3.307 1.00 84.12 200 ALA A O 1
ATOM 1528 N N . LEU A 1 201 ? -0.049 21.047 -3.468 1.00 82.31 201 LEU A N 1
ATOM 1529 C CA . LEU A 1 201 ? -1.345 21.644 -3.141 1.00 82.31 201 LEU A CA 1
ATOM 1530 C C . LEU A 1 201 ? -1.755 21.352 -1.697 1.00 82.31 201 LEU A C 1
ATOM 1532 O O . LEU A 1 201 ? -2.544 22.103 -1.122 1.00 82.31 201 LEU A O 1
ATOM 1536 N N . SER A 1 202 ? -1.234 20.273 -1.112 1.00 80.12 202 SER A N 1
ATOM 1537 C CA . SER A 1 202 ? -1.459 19.947 0.292 1.00 80.12 202 SER A CA 1
ATOM 1538 C C . SER A 1 202 ? -0.880 21.031 1.209 1.00 80.12 202 SER A C 1
ATOM 1540 O O . SER A 1 202 ? 0.297 21.367 1.124 1.00 80.12 202 SER A O 1
ATOM 1542 N N . VAL A 1 203 ? -1.704 21.565 2.114 1.00 83.06 203 VAL A N 1
ATOM 1543 C CA . VAL A 1 203 ? -1.305 22.590 3.108 1.00 83.06 203 VAL A CA 1
ATOM 1544 C C . VAL A 1 203 ? -1.576 22.169 4.557 1.00 83.06 203 VAL A C 1
ATOM 1546 O O . VAL A 1 203 ? -1.302 22.922 5.486 1.00 83.06 203 VAL A O 1
ATOM 1549 N N . GLY A 1 204 ? -2.129 20.973 4.753 1.00 88.44 204 GLY A N 1
ATOM 1550 C CA . GLY A 1 204 ? -2.491 20.405 6.048 1.00 88.44 204 GLY A CA 1
ATOM 1551 C C . GLY A 1 204 ? -3.243 19.088 5.867 1.00 88.44 204 GLY A C 1
ATOM 1552 O O . GLY A 1 204 ? -3.569 18.711 4.738 1.00 88.44 204 GLY A O 1
ATOM 1553 N N . GLN A 1 205 ? -3.531 18.395 6.969 1.00 90.75 205 GLN A N 1
ATOM 1554 C CA . GLN A 1 205 ? -4.086 17.046 6.920 1.00 90.75 205 GLN A CA 1
ATOM 1555 C C . GLN A 1 205 ? -5.307 16.862 7.833 1.00 90.75 205 GLN A C 1
ATOM 1557 O O . GLN A 1 205 ? -5.198 16.503 9.002 1.00 90.75 205 GLN A O 1
ATOM 1562 N N . ALA A 1 206 ? -6.502 17.058 7.271 1.00 88.75 206 ALA A N 1
ATOM 1563 C CA . ALA A 1 206 ? -7.759 17.006 8.022 1.00 88.75 206 ALA A CA 1
ATOM 1564 C C . ALA A 1 206 ? -8.131 15.602 8.541 1.00 88.75 206 ALA A C 1
ATOM 1566 O O . ALA A 1 206 ? -8.876 15.483 9.512 1.00 88.75 206 ALA A O 1
ATOM 1567 N N . LEU A 1 207 ? -7.622 14.538 7.910 1.00 92.31 207 LEU A N 1
ATOM 1568 C CA . LEU A 1 207 ? -7.981 13.154 8.234 1.00 92.31 207 LEU A CA 1
ATOM 1569 C C . LEU A 1 207 ? -6.938 12.448 9.114 1.00 92.31 207 LEU A C 1
ATOM 1571 O O . LEU A 1 207 ? -7.079 11.263 9.410 1.00 92.31 207 LEU A O 1
ATOM 1575 N N . GLY A 1 208 ? -5.901 13.165 9.563 1.00 94.69 208 GLY A N 1
ATOM 1576 C CA . GLY A 1 208 ? -4.845 12.606 10.414 1.00 94.69 208 GLY A CA 1
ATOM 1577 C C . GLY A 1 208 ? -3.969 11.555 9.721 1.00 94.69 208 GLY A C 1
ATOM 1578 O O . GLY A 1 208 ? -3.381 10.709 10.394 1.00 94.69 208 GLY A O 1
ATOM 1579 N N . ASN A 1 209 ? -3.901 11.578 8.385 1.00 97.25 209 ASN A N 1
ATOM 1580 C CA . ASN A 1 209 ? -2.956 10.756 7.632 1.00 97.25 209 ASN A CA 1
ATOM 1581 C C . ASN A 1 209 ? -1.511 11.212 7.883 1.00 97.25 209 ASN A C 1
ATOM 1583 O O . ASN A 1 209 ? -1.243 12.377 8.175 1.00 97.25 209 ASN A O 1
ATOM 1587 N N . LEU A 1 210 ? -0.568 10.289 7.761 1.00 98.56 210 LEU A N 1
ATOM 1588 C CA . LEU A 1 210 ? 0.832 10.492 8.103 1.00 98.56 210 LEU A CA 1
ATOM 1589 C C . LEU A 1 210 ? 1.74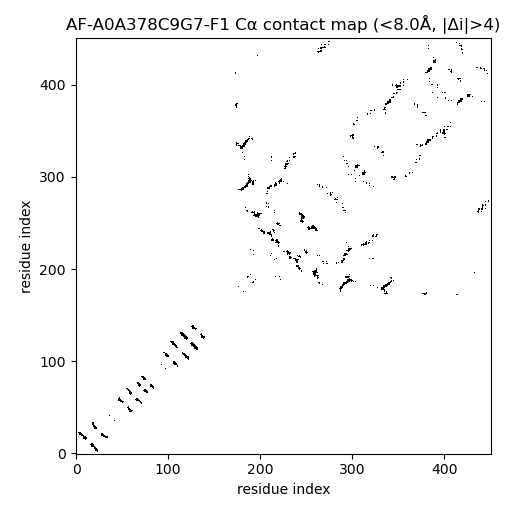5 10.150 6.921 1.00 98.56 210 LEU A C 1
ATOM 1591 O O . LEU A 1 210 ? 1.380 9.391 6.022 1.00 98.56 210 LEU A O 1
ATOM 1595 N N . MET A 1 211 ? 2.959 10.681 6.945 1.00 98.06 211 MET A N 1
ATOM 1596 C CA . MET A 1 211 ? 4.029 10.339 6.013 1.00 98.06 211 MET A CA 1
ATOM 1597 C C . MET A 1 211 ? 5.331 10.047 6.751 1.00 98.06 211 MET A C 1
ATOM 1599 O O . MET A 1 211 ? 5.543 10.541 7.861 1.00 98.06 211 MET A O 1
ATOM 1603 N N . LEU A 1 212 ? 6.195 9.242 6.132 1.00 98.56 212 LEU A N 1
ATOM 1604 C CA . LEU A 1 212 ? 7.546 8.999 6.631 1.00 98.56 212 LEU A CA 1
ATOM 1605 C C . LEU A 1 212 ? 8.469 10.184 6.313 1.00 98.56 212 LEU A C 1
ATOM 1607 O O . LEU A 1 212 ? 8.759 10.456 5.149 1.00 98.56 212 LEU A O 1
ATOM 1611 N N . GLY A 1 213 ? 8.996 10.823 7.355 1.00 98.00 213 GLY A N 1
ATOM 1612 C CA . GLY A 1 213 ? 9.841 12.010 7.247 1.00 98.00 213 GLY A CA 1
ATOM 1613 C C . GLY A 1 213 ? 9.078 13.229 6.722 1.00 98.00 213 GLY A C 1
ATOM 1614 O O . GLY A 1 213 ? 7.871 13.202 6.521 1.00 98.00 213 GLY A O 1
ATOM 1615 N N . HIS A 1 214 ? 9.787 14.320 6.456 1.00 96.50 214 HIS A N 1
ATOM 1616 C CA . HIS A 1 214 ? 9.211 15.571 5.948 1.00 96.50 214 HIS A CA 1
ATOM 1617 C C . HIS A 1 214 ? 8.944 15.573 4.433 1.00 96.50 214 HIS A C 1
ATOM 1619 O O . HIS A 1 214 ? 8.794 16.636 3.834 1.00 96.50 214 HIS A O 1
ATOM 1625 N N . SER A 1 215 ? 8.922 14.399 3.801 1.00 95.50 215 SER A N 1
ATOM 1626 C CA . SER A 1 215 ? 8.532 14.234 2.405 1.00 95.50 215 SER A CA 1
ATOM 1627 C C . SER A 1 215 ? 8.094 12.796 2.126 1.00 95.50 215 SER A C 1
ATOM 1629 O O . SER A 1 215 ? 8.862 11.871 2.420 1.00 95.50 215 SER A O 1
ATOM 1631 N N . PRO A 1 216 ? 6.961 12.588 1.431 1.00 95.00 216 PRO A N 1
ATOM 1632 C CA . PRO A 1 216 ? 6.535 11.261 1.024 1.00 95.00 216 PRO A CA 1
ATOM 1633 C C . PRO A 1 216 ? 7.467 10.555 0.050 1.00 95.00 216 PRO A C 1
ATOM 1635 O O . PRO A 1 216 ? 7.260 9.373 -0.142 1.00 95.00 216 PRO A O 1
ATOM 1638 N N . ARG A 1 217 ? 8.444 11.213 -0.588 1.00 94.44 217 ARG A N 1
ATOM 1639 C CA . ARG A 1 217 ? 9.366 10.577 -1.561 1.00 94.44 217 ARG A CA 1
ATOM 1640 C C . ARG A 1 217 ? 10.804 10.401 -1.066 1.00 94.44 217 ARG A C 1
ATOM 1642 O O . ARG A 1 217 ? 11.629 9.860 -1.795 1.00 94.44 217 ARG A O 1
ATOM 1649 N N . GLY A 1 218 ? 11.126 10.879 0.136 1.00 95.75 218 GLY A N 1
ATOM 1650 C CA . GLY A 1 218 ? 12.490 10.816 0.667 1.00 95.75 218 GLY A CA 1
ATOM 1651 C C . GLY A 1 218 ? 13.468 11.696 -0.121 1.00 95.75 218 GLY A C 1
ATOM 1652 O O . GLY A 1 218 ? 13.083 12.744 -0.649 1.00 95.75 218 GLY A O 1
ATOM 1653 N N . THR A 1 219 ? 14.739 11.293 -0.177 1.00 95.38 219 THR A N 1
ATOM 1654 C CA . THR A 1 219 ? 15.820 12.043 -0.847 1.00 95.38 219 THR A CA 1
ATOM 1655 C C . THR A 1 219 ? 16.418 11.332 -2.058 1.00 95.38 219 THR A C 1
ATOM 1657 O O . THR A 1 219 ? 17.032 11.987 -2.893 1.00 95.38 219 THR A O 1
ATOM 1660 N N . ASN A 1 220 ? 16.226 10.018 -2.200 1.00 95.56 220 ASN A N 1
ATOM 1661 C CA . ASN A 1 220 ? 16.938 9.203 -3.190 1.00 95.56 220 ASN A CA 1
ATOM 1662 C C . ASN A 1 220 ? 16.035 8.714 -4.337 1.00 95.56 220 ASN A C 1
ATOM 1664 O O . ASN A 1 220 ? 16.034 7.539 -4.662 1.00 95.56 220 ASN A O 1
ATOM 1668 N N . TYR A 1 221 ? 15.272 9.589 -4.985 1.00 94.94 221 TYR A N 1
ATOM 1669 C CA . TYR A 1 221 ? 14.185 9.169 -5.889 1.00 94.94 221 TYR A CA 1
ATOM 1670 C C . TYR A 1 221 ? 14.435 9.435 -7.388 1.00 94.94 221 TYR A C 1
ATOM 1672 O O . TYR A 1 221 ? 13.605 9.087 -8.231 1.00 94.94 221 TYR A O 1
ATOM 1680 N N . VAL A 1 222 ? 15.553 10.067 -7.759 1.00 94.44 222 VAL A N 1
ATOM 1681 C CA . VAL A 1 222 ? 15.865 10.423 -9.158 1.00 94.44 222 VAL A CA 1
ATOM 1682 C C . VAL A 1 222 ? 16.583 9.303 -9.915 1.00 94.44 222 VAL A C 1
ATOM 1684 O O . VAL A 1 222 ? 17.238 8.455 -9.319 1.00 94.44 222 VAL A O 1
ATOM 1687 N N . ASN A 1 223 ? 16.530 9.319 -11.252 1.00 93.94 223 ASN A N 1
ATOM 1688 C CA . ASN A 1 223 ? 17.125 8.263 -12.088 1.00 93.94 223 ASN A CA 1
ATOM 1689 C C . ASN A 1 223 ? 18.643 8.093 -11.890 1.00 93.94 223 ASN A C 1
ATOM 1691 O O . ASN A 1 223 ? 19.177 6.995 -12.022 1.00 93.94 223 ASN A O 1
ATOM 1695 N N . THR A 1 224 ? 19.363 9.157 -11.551 1.00 93.12 224 THR A N 1
ATOM 1696 C CA . THR A 1 224 ? 20.817 9.101 -11.342 1.00 93.12 224 THR A CA 1
ATOM 1697 C C . THR A 1 224 ? 21.218 8.565 -9.969 1.00 93.12 224 THR A C 1
ATOM 1699 O O . THR A 1 224 ? 22.411 8.398 -9.724 1.00 93.12 224 THR A O 1
ATOM 1702 N N . THR A 1 225 ? 20.262 8.281 -9.078 1.00 93.44 225 THR A N 1
ATOM 1703 C CA . THR A 1 225 ? 20.582 7.766 -7.746 1.00 93.44 225 THR A CA 1
ATOM 1704 C C . THR A 1 225 ? 21.215 6.376 -7.817 1.00 93.44 225 THR A C 1
ATOM 1706 O O . THR A 1 225 ? 20.787 5.504 -8.580 1.00 93.44 225 THR A O 1
ATOM 1709 N N . THR A 1 226 ? 22.237 6.172 -6.990 1.00 93.56 226 THR A N 1
ATOM 1710 C CA . THR A 1 226 ? 22.856 4.867 -6.713 1.00 93.56 226 THR A CA 1
ATOM 1711 C C . THR A 1 226 ? 22.709 4.459 -5.251 1.00 93.56 226 THR A C 1
ATOM 1713 O O . THR A 1 226 ? 23.095 3.352 -4.887 1.00 93.56 226 THR A O 1
ATOM 1716 N N . SER A 1 227 ? 22.154 5.341 -4.415 1.00 96.00 227 SER A N 1
ATOM 1717 C CA . SER A 1 227 ? 21.835 5.025 -3.028 1.00 96.00 227 SER A CA 1
ATOM 1718 C C . SER A 1 227 ? 20.827 3.883 -2.997 1.00 96.00 227 SER A C 1
ATOM 1720 O O . SER A 1 227 ? 19.843 3.916 -3.729 1.00 96.00 227 SER A O 1
ATOM 1722 N N . GLU A 1 228 ? 21.052 2.889 -2.144 1.00 97.12 228 GLU A N 1
ATOM 1723 C CA . GLU A 1 228 ? 20.146 1.747 -1.960 1.00 97.12 228 GLU A CA 1
ATOM 1724 C C . GLU A 1 228 ? 19.136 1.977 -0.826 1.00 97.12 228 GLU A C 1
ATOM 1726 O O . GLU A 1 228 ? 18.331 1.104 -0.523 1.00 97.12 228 GLU A O 1
ATOM 1731 N N . VAL A 1 229 ? 19.154 3.146 -0.184 1.00 96.50 229 VAL A N 1
ATOM 1732 C CA . VAL A 1 229 ? 18.244 3.474 0.922 1.00 96.50 229 VAL A CA 1
ATOM 1733 C C . VAL A 1 229 ? 17.264 4.570 0.516 1.00 96.50 229 VAL A C 1
ATOM 1735 O O . VAL A 1 229 ? 17.635 5.497 -0.201 1.00 96.50 229 VAL A O 1
ATOM 1738 N N . TYR A 1 230 ? 16.037 4.518 1.037 1.00 97.50 230 TYR A N 1
ATOM 1739 C CA . TYR A 1 230 ? 14.987 5.507 0.757 1.00 97.50 230 TYR A CA 1
ATOM 1740 C C . TYR A 1 230 ? 15.398 6.947 1.122 1.00 97.50 230 TYR A C 1
ATOM 1742 O O . TYR A 1 230 ? 15.183 7.887 0.358 1.00 97.50 230 TYR A O 1
ATOM 1750 N N . GLY A 1 231 ? 16.045 7.115 2.282 1.00 96.62 231 GLY A N 1
ATOM 1751 C CA . GLY A 1 231 ? 16.500 8.418 2.775 1.00 96.62 231 GLY A CA 1
ATOM 1752 C C . GLY A 1 231 ? 15.342 9.328 3.210 1.00 96.62 231 GLY A C 1
ATOM 1753 O O . GLY A 1 231 ? 15.041 10.303 2.525 1.00 96.62 231 GLY A O 1
ATOM 1754 N N . PRO A 1 232 ? 14.665 9.043 4.335 1.00 97.38 232 PRO A N 1
ATOM 1755 C CA . PRO A 1 232 ? 13.575 9.887 4.805 1.00 97.38 232 PRO A CA 1
ATOM 1756 C C . PRO A 1 232 ? 14.091 11.256 5.254 1.00 97.38 232 PRO A C 1
ATOM 1758 O O . PRO A 1 232 ? 15.053 11.367 6.020 1.00 97.38 232 PRO A O 1
ATOM 1761 N N . VAL A 1 233 ? 13.436 12.318 4.782 1.00 97.06 233 VAL A N 1
ATOM 1762 C CA . VAL A 1 233 ? 13.829 13.697 5.094 1.00 97.06 233 VAL A CA 1
ATOM 1763 C C . VAL A 1 233 ? 13.614 13.955 6.586 1.00 97.06 233 VAL A C 1
ATOM 1765 O O . VAL A 1 233 ? 12.487 13.898 7.067 1.00 97.06 233 VAL A O 1
ATOM 1768 N N . GLY A 1 234 ? 14.683 14.251 7.324 1.00 95.75 234 GLY A N 1
ATOM 1769 C CA . GLY A 1 234 ? 14.609 14.476 8.774 1.00 95.75 234 GLY A CA 1
ATOM 1770 C C . GLY A 1 234 ? 14.541 13.204 9.631 1.00 95.75 234 GLY A C 1
ATOM 1771 O O . GLY A 1 234 ? 14.358 13.313 10.839 1.00 95.75 234 GLY A O 1
ATOM 1772 N N . GLY A 1 235 ? 14.738 12.019 9.041 1.00 96.44 235 GLY A N 1
ATOM 1773 C CA . GLY A 1 235 ? 14.834 10.746 9.763 1.00 96.44 235 GLY A CA 1
ATOM 1774 C C . GLY A 1 235 ? 13.536 9.934 9.815 1.00 96.44 235 GLY A C 1
ATOM 1775 O O . GLY A 1 235 ? 12.523 10.296 9.216 1.00 96.44 235 GLY A O 1
ATOM 1776 N N . ASN A 1 236 ? 13.588 8.802 10.525 1.00 97.81 236 ASN A N 1
ATOM 1777 C CA . ASN A 1 236 ? 12.480 7.851 10.673 1.00 97.81 236 ASN A CA 1
ATOM 1778 C C . ASN A 1 236 ? 11.431 8.374 11.665 1.00 97.81 236 ASN A C 1
ATOM 1780 O O . ASN A 1 236 ? 11.328 7.912 12.797 1.00 97.81 236 ASN A O 1
ATOM 1784 N N . ILE A 1 237 ? 10.664 9.373 11.236 1.00 98.19 237 ILE A N 1
ATOM 1785 C CA . ILE A 1 237 ? 9.567 9.972 12.000 1.00 98.19 237 ILE A CA 1
ATOM 1786 C C . ILE A 1 237 ? 8.275 9.933 11.188 1.00 98.19 237 ILE A C 1
ATOM 1788 O O . ILE A 1 237 ? 8.310 9.995 9.960 1.00 98.19 237 ILE A O 1
ATOM 1792 N N . LEU A 1 238 ? 7.131 9.859 11.867 1.00 98.56 238 LEU A N 1
ATOM 1793 C CA . LEU A 1 238 ? 5.823 10.034 11.239 1.00 98.56 238 LEU A CA 1
ATOM 1794 C C . LEU A 1 238 ? 5.300 11.433 11.542 1.00 98.56 238 LEU A C 1
ATOM 1796 O O . LEU A 1 238 ? 5.115 11.796 12.703 1.00 98.56 238 LEU A O 1
ATOM 1800 N N . VAL A 1 239 ? 5.053 12.201 10.489 1.00 97.69 239 VAL A N 1
ATOM 1801 C CA . VAL A 1 239 ? 4.477 13.551 10.556 1.00 97.69 239 VAL A CA 1
ATOM 1802 C C . VAL A 1 239 ? 3.211 13.607 9.711 1.00 97.69 239 VAL A C 1
ATOM 1804 O O . VAL A 1 239 ? 2.937 12.670 8.963 1.00 97.69 239 VAL A O 1
ATOM 1807 N N . GLU A 1 240 ? 2.423 14.676 9.829 1.00 97.31 240 GLU A N 1
ATOM 1808 C CA . GLU A 1 240 ? 1.233 14.862 8.991 1.00 97.31 240 GLU A CA 1
ATOM 1809 C C . GLU A 1 240 ? 1.576 14.740 7.503 1.00 97.31 240 GLU A C 1
ATOM 1811 O O . GLU A 1 240 ? 2.567 15.304 7.039 1.00 97.31 240 GLU A O 1
ATOM 1816 N N . LEU A 1 241 ? 0.746 14.007 6.757 1.00 96.69 241 LEU A N 1
ATOM 1817 C CA . LEU A 1 241 ? 0.887 13.877 5.310 1.00 96.69 241 LEU A CA 1
ATOM 1818 C C . LEU A 1 241 ? 0.564 15.212 4.641 1.00 96.69 241 LEU A C 1
ATOM 1820 O O . LEU A 1 241 ? -0.598 15.514 4.354 1.00 96.69 241 LEU A O 1
ATOM 1824 N N . VAL A 1 242 ? 1.622 15.979 4.398 1.00 93.75 242 VAL A N 1
ATOM 1825 C CA . VAL A 1 242 ? 1.619 17.239 3.665 1.00 93.75 242 VAL A CA 1
ATOM 1826 C C . VAL A 1 242 ? 2.694 17.139 2.596 1.00 93.75 242 VAL A C 1
ATOM 1828 O O . VAL A 1 242 ? 3.882 17.040 2.895 1.00 93.75 242 VAL A O 1
ATOM 1831 N N . GLU A 1 243 ? 2.262 17.134 1.340 1.00 91.50 243 GLU A N 1
ATOM 1832 C CA . GLU A 1 243 ? 3.175 17.092 0.205 1.00 91.50 243 GLU A CA 1
ATOM 1833 C C . GLU A 1 243 ? 4.058 18.334 0.158 1.00 91.50 243 GLU A C 1
ATOM 1835 O O . GLU A 1 243 ? 3.661 19.446 0.508 1.00 91.50 243 GLU A O 1
ATOM 1840 N N . VAL A 1 244 ? 5.278 18.131 -0.317 1.00 92.75 244 VAL A N 1
ATOM 1841 C CA . VAL A 1 244 ? 6.284 19.179 -0.432 1.00 92.75 244 VAL A CA 1
ATOM 1842 C C . VAL A 1 244 ? 6.890 19.141 -1.814 1.00 92.75 244 VAL A C 1
ATOM 1844 O O . VAL A 1 244 ? 7.007 18.086 -2.445 1.00 92.75 244 VAL A O 1
ATOM 1847 N N . ARG A 1 245 ? 7.310 20.314 -2.277 1.00 91.94 245 ARG A N 1
ATOM 1848 C CA . ARG A 1 245 ? 8.083 20.409 -3.502 1.00 91.94 245 ARG A CA 1
ATOM 1849 C C . ARG A 1 245 ? 9.571 20.199 -3.212 1.00 91.94 245 ARG A C 1
ATOM 1851 O O . ARG A 1 245 ? 10.076 20.635 -2.177 1.00 91.94 245 ARG A O 1
ATOM 1858 N N . GLN A 1 246 ? 10.258 19.480 -4.096 1.00 92.88 246 GLN A N 1
ATOM 1859 C CA . GLN A 1 246 ? 11.657 19.078 -3.940 1.00 92.88 246 GLN A CA 1
ATOM 1860 C C . GLN A 1 246 ? 12.465 19.187 -5.238 1.00 92.88 246 GLN A C 1
ATOM 1862 O O . GLN A 1 246 ? 11.937 19.058 -6.348 1.00 92.88 246 GLN A O 1
ATOM 1867 N N . LEU A 1 247 ? 13.766 19.429 -5.065 1.00 92.88 247 LEU A N 1
ATOM 1868 C CA . LEU A 1 247 ? 14.799 19.367 -6.099 1.00 92.88 247 LEU A CA 1
ATOM 1869 C C . LEU A 1 247 ? 15.359 17.947 -6.233 1.00 92.88 247 LEU A C 1
ATOM 1871 O O . LEU A 1 247 ? 15.281 17.159 -5.295 1.00 92.88 247 LEU A O 1
ATOM 1875 N N . ASP A 1 248 ? 16.000 17.659 -7.364 1.00 91.31 248 ASP A N 1
ATOM 1876 C CA . ASP A 1 248 ? 16.589 16.356 -7.696 1.00 91.31 248 ASP A CA 1
ATOM 1877 C C . ASP A 1 248 ? 17.581 15.815 -6.646 1.00 91.31 248 ASP A C 1
ATOM 1879 O O . ASP A 1 248 ? 17.743 14.604 -6.527 1.00 91.31 248 ASP A O 1
ATOM 1883 N N . ASP A 1 249 ? 18.224 16.693 -5.869 1.00 89.31 249 ASP A N 1
ATOM 1884 C CA . ASP A 1 249 ? 19.143 16.333 -4.778 1.00 89.31 249 ASP A CA 1
ATOM 1885 C C . ASP A 1 249 ? 18.437 16.016 -3.441 1.00 89.31 249 ASP A C 1
ATOM 1887 O O . ASP A 1 249 ? 19.086 15.774 -2.424 1.00 89.31 249 ASP A O 1
ATOM 1891 N N . GLY A 1 250 ? 17.102 16.032 -3.430 1.00 89.50 250 GLY A N 1
ATOM 1892 C CA . GLY A 1 250 ? 16.265 15.784 -2.259 1.00 89.50 250 GLY A CA 1
ATOM 1893 C C . GLY A 1 250 ? 15.947 17.029 -1.427 1.00 89.50 250 GLY A C 1
ATOM 1894 O O . GLY A 1 250 ? 15.108 16.944 -0.524 1.00 89.50 250 GLY A O 1
ATOM 1895 N N . THR A 1 251 ? 16.541 18.186 -1.733 1.00 93.00 251 THR A N 1
ATOM 1896 C CA . THR A 1 251 ? 16.313 19.436 -0.996 1.00 93.00 251 THR A CA 1
ATOM 1897 C C . THR A 1 251 ? 14.867 19.909 -1.147 1.00 93.00 251 THR A C 1
ATOM 1899 O O . THR A 1 251 ? 14.353 20.030 -2.262 1.00 93.00 251 THR A O 1
ATOM 1902 N N . LEU A 1 252 ? 14.207 20.218 -0.024 1.00 93.88 252 LEU A N 1
ATOM 1903 C CA . LEU A 1 252 ? 12.869 20.816 -0.024 1.00 93.88 252 LEU A CA 1
ATOM 1904 C C . LEU A 1 252 ? 12.925 22.241 -0.595 1.00 93.88 252 LEU A C 1
ATOM 1906 O O . LEU A 1 252 ? 13.777 23.043 -0.214 1.00 93.88 252 LEU A O 1
ATOM 1910 N N . SER A 1 253 ? 11.996 22.583 -1.483 1.00 90.62 253 SER A N 1
ATOM 1911 C CA . SER A 1 253 ? 11.913 23.904 -2.105 1.00 90.62 253 SER A CA 1
ATOM 1912 C C . SER A 1 253 ? 10.465 24.333 -2.281 1.00 90.62 253 SER A C 1
ATOM 1914 O O . SER A 1 253 ? 9.655 23.600 -2.829 1.00 90.62 253 SER A O 1
ATOM 1916 N N . THR A 1 254 ? 10.132 25.557 -1.880 1.00 85.19 254 THR A N 1
ATOM 1917 C CA . THR A 1 254 ? 8.786 26.125 -2.070 1.00 85.19 254 THR A CA 1
ATOM 1918 C C . THR A 1 254 ? 8.602 26.785 -3.440 1.00 85.19 254 THR A C 1
ATOM 1920 O O . THR A 1 254 ? 7.478 27.071 -3.842 1.00 85.19 254 THR A O 1
ATOM 1923 N N . THR A 1 255 ? 9.688 27.023 -4.184 1.00 84.50 255 THR A N 1
ATOM 1924 C CA . THR A 1 255 ? 9.675 27.834 -5.417 1.00 84.50 255 THR A CA 1
ATOM 1925 C C . THR A 1 255 ? 10.246 27.124 -6.640 1.00 84.50 255 THR A C 1
ATOM 1927 O O . THR A 1 255 ? 9.970 27.551 -7.763 1.00 84.50 255 THR A O 1
ATOM 1930 N N . SER A 1 256 ? 10.984 26.024 -6.464 1.00 84.19 256 SER A N 1
ATOM 1931 C CA . SER A 1 256 ? 11.716 25.329 -7.535 1.00 84.19 256 SER A CA 1
ATOM 1932 C C . SER A 1 256 ? 11.615 23.804 -7.412 1.00 84.19 256 SER A C 1
ATOM 1934 O O . SER A 1 256 ? 11.271 23.295 -6.355 1.00 84.19 256 SER A O 1
ATOM 1936 N N . GLY A 1 257 ? 11.877 23.071 -8.500 1.00 84.00 257 GLY A N 1
ATOM 1937 C CA . GLY A 1 257 ? 11.818 21.600 -8.532 1.00 84.00 257 GLY A CA 1
ATOM 1938 C C . GLY A 1 257 ? 10.701 21.024 -9.401 1.00 84.00 257 GLY A C 1
ATOM 1939 O O . GLY A 1 257 ? 9.686 21.679 -9.650 1.00 84.00 257 GLY A O 1
ATOM 1940 N N . SER A 1 258 ? 10.905 19.800 -9.880 1.00 84.25 258 SER A N 1
ATOM 1941 C CA . SER A 1 258 ? 9.965 19.080 -10.756 1.00 84.25 258 SER A CA 1
ATOM 1942 C C . SER A 1 258 ? 9.122 18.046 -10.006 1.00 84.25 258 SER A C 1
ATOM 1944 O O . SER A 1 258 ? 8.402 17.281 -10.641 1.00 84.25 258 SER A O 1
ATOM 1946 N N . PHE A 1 259 ? 9.224 18.023 -8.679 1.00 88.94 259 PHE A N 1
ATOM 1947 C CA . PHE A 1 259 ? 8.582 17.057 -7.797 1.00 88.94 259 PHE A CA 1
ATOM 1948 C C . PHE A 1 259 ? 7.797 17.813 -6.738 1.00 88.94 259 PHE A C 1
ATOM 1950 O O . PHE A 1 259 ? 8.386 18.608 -6.020 1.00 88.94 259 PHE A O 1
ATOM 1957 N N . GLY A 1 260 ? 6.493 17.595 -6.665 1.00 86.38 260 GLY A N 1
ATOM 1958 C CA . GLY A 1 260 ? 5.534 18.351 -5.861 1.00 86.38 260 GLY A CA 1
ATOM 1959 C C . GLY A 1 260 ? 4.589 17.363 -5.208 1.00 86.38 260 GLY A C 1
ATOM 1960 O O . GLY A 1 260 ? 5.046 16.499 -4.466 1.00 86.38 260 GLY A O 1
ATOM 1961 N N . GLU A 1 261 ? 3.304 17.418 -5.542 1.00 86.44 261 GLU A N 1
ATOM 1962 C CA . GLU A 1 261 ? 2.319 16.435 -5.078 1.00 86.44 261 GLU A CA 1
ATOM 1963 C C . GLU A 1 261 ? 2.617 15.024 -5.625 1.00 86.44 261 GLU A C 1
ATOM 1965 O O . GLU A 1 261 ? 2.866 14.867 -6.826 1.00 86.44 261 GLU A O 1
ATOM 1970 N N . THR A 1 262 ? 2.561 13.991 -4.782 1.00 89.62 262 THR A N 1
ATOM 1971 C CA . THR A 1 262 ? 2.491 12.591 -5.232 1.00 89.62 262 THR A CA 1
ATOM 1972 C C . THR A 1 262 ? 1.038 12.108 -5.268 1.00 89.62 262 THR A C 1
ATOM 1974 O O . THR A 1 262 ? 0.132 12.760 -4.752 1.00 89.62 262 THR A O 1
ATOM 1977 N N . SER A 1 263 ? 0.776 10.937 -5.859 1.00 85.50 263 SER A N 1
ATOM 1978 C CA . SER A 1 263 ? -0.558 10.324 -5.774 1.00 85.50 263 SER A CA 1
ATOM 1979 C C . SER A 1 263 ? -0.884 9.770 -4.378 1.00 85.50 263 SER A C 1
ATOM 1981 O O . SER A 1 263 ? -2.045 9.440 -4.128 1.00 85.50 263 SER A O 1
ATOM 1983 N N . LEU A 1 264 ? 0.091 9.700 -3.460 1.00 89.56 264 LEU A N 1
ATOM 1984 C CA . LEU A 1 264 ? -0.097 9.166 -2.112 1.00 89.56 264 LEU A CA 1
ATOM 1985 C C . LEU A 1 264 ? -1.084 10.017 -1.305 1.00 89.56 264 LEU A C 1
ATOM 1987 O O . LEU A 1 264 ? -1.979 9.458 -0.676 1.00 89.56 264 LEU A O 1
ATOM 1991 N N . SER A 1 265 ? -0.973 11.350 -1.347 1.00 88.88 265 SER A N 1
ATOM 1992 C CA . SER A 1 265 ? -1.882 12.246 -0.615 1.00 88.88 265 SER A CA 1
ATOM 1993 C C . SER A 1 265 ? -3.340 12.048 -1.036 1.00 88.88 265 SER A C 1
ATOM 1995 O O . SER A 1 265 ? -4.210 11.827 -0.190 1.00 88.88 265 SER A O 1
ATOM 1997 N N . GLY A 1 266 ? -3.607 12.033 -2.345 1.00 84.44 266 GLY A N 1
ATOM 1998 C CA . GLY A 1 266 ? -4.935 11.765 -2.899 1.00 84.44 266 GLY A CA 1
ATOM 1999 C C . GLY A 1 266 ? -5.456 10.376 -2.524 1.00 84.44 266 GLY A C 1
ATOM 2000 O O . GLY A 1 266 ? -6.603 10.236 -2.092 1.00 84.44 266 GLY A O 1
ATOM 2001 N N . TRP A 1 267 ? -4.598 9.359 -2.620 1.00 85.88 267 TRP A N 1
ATOM 2002 C CA . TRP A 1 267 ? -4.953 7.988 -2.274 1.00 85.88 267 TRP A CA 1
ATOM 2003 C C . TRP A 1 267 ? -5.306 7.831 -0.794 1.00 85.88 267 TRP A C 1
ATOM 2005 O O . TRP A 1 267 ? -6.388 7.331 -0.486 1.00 85.88 267 TRP A O 1
ATOM 2015 N N . LEU A 1 268 ? -4.451 8.290 0.126 1.00 91.94 268 LEU A N 1
ATOM 2016 C CA . LEU A 1 268 ? -4.687 8.113 1.561 1.00 91.94 268 LEU A CA 1
ATOM 2017 C C . LEU A 1 268 ? -5.850 8.958 2.054 1.00 91.94 268 LEU A C 1
ATOM 2019 O O . LEU A 1 268 ? -6.631 8.482 2.876 1.00 91.94 268 LEU A O 1
ATOM 2023 N N . ASN A 1 269 ? -6.031 10.170 1.526 1.00 90.62 269 ASN A N 1
ATOM 2024 C CA . ASN A 1 269 ? -7.178 10.998 1.890 1.00 90.62 269 ASN A CA 1
ATOM 2025 C C . ASN A 1 269 ? -8.495 10.330 1.486 1.00 90.62 269 ASN A C 1
ATOM 2027 O O . ASN A 1 269 ? -9.427 10.265 2.290 1.00 90.62 269 ASN A O 1
ATOM 2031 N N . MET A 1 270 ? -8.571 9.760 0.283 1.00 85.81 270 MET A N 1
ATOM 2032 C CA . MET A 1 270 ? -9.777 9.053 -0.134 1.00 85.81 270 MET A CA 1
ATOM 2033 C C . MET A 1 270 ? -9.961 7.725 0.602 1.00 85.81 270 MET A C 1
ATOM 2035 O O . MET A 1 270 ? -11.054 7.447 1.089 1.00 85.81 270 MET A O 1
ATOM 2039 N N . ALA A 1 271 ? -8.909 6.915 0.740 1.00 87.62 271 ALA A N 1
ATOM 2040 C CA . ALA A 1 271 ? -8.985 5.650 1.466 1.00 87.62 271 ALA A CA 1
ATOM 2041 C C . ALA A 1 271 ? -9.439 5.874 2.917 1.00 87.62 271 ALA A C 1
ATOM 2043 O O . ALA A 1 271 ? -10.301 5.154 3.426 1.00 87.62 271 ALA A O 1
ATOM 2044 N N . LYS A 1 272 ? -8.918 6.919 3.569 1.00 91.75 272 LYS A N 1
ATOM 2045 C CA . LYS A 1 272 ? -9.315 7.304 4.922 1.00 91.75 272 LYS A CA 1
ATOM 2046 C C . LYS A 1 272 ? -10.746 7.842 4.975 1.00 91.75 272 LYS A C 1
ATOM 2048 O O . LYS A 1 272 ? -11.482 7.484 5.889 1.00 91.75 272 LYS A O 1
ATOM 2053 N N . THR A 1 273 ? -11.174 8.613 3.974 1.00 90.31 273 THR A N 1
ATOM 2054 C CA . THR A 1 273 ? -12.575 9.048 3.832 1.00 90.31 273 THR A CA 1
ATOM 2055 C C . THR A 1 273 ? -13.519 7.849 3.750 1.00 90.31 273 THR A C 1
ATOM 2057 O O . THR A 1 273 ? -14.496 7.788 4.490 1.00 90.31 273 THR A O 1
ATOM 2060 N N . LEU A 1 274 ? -13.207 6.855 2.915 1.00 85.75 274 LEU A N 1
ATOM 2061 C CA . LEU A 1 274 ? -14.011 5.637 2.784 1.00 85.75 274 LEU A CA 1
ATOM 2062 C C . LEU A 1 274 ? -14.023 4.816 4.080 1.00 85.75 274 LEU A C 1
ATOM 2064 O O . LEU A 1 274 ? -15.072 4.310 4.477 1.00 85.75 274 LEU A O 1
ATOM 2068 N N . HIS A 1 275 ? -12.881 4.706 4.768 1.00 89.06 275 HIS A N 1
ATOM 2069 C CA . HIS A 1 275 ? -12.788 4.080 6.094 1.00 89.06 275 HIS A CA 1
ATOM 2070 C C . HIS A 1 275 ? -13.712 4.755 7.105 1.00 89.06 275 HIS A C 1
ATOM 2072 O O . HIS A 1 275 ? -14.500 4.084 7.770 1.00 89.06 275 HIS A O 1
ATOM 2078 N N . ASN A 1 276 ? -13.656 6.080 7.173 1.00 91.06 276 ASN A N 1
ATOM 2079 C CA . ASN A 1 276 ? -14.478 6.882 8.069 1.00 91.06 276 ASN A CA 1
ATOM 2080 C C . ASN A 1 276 ? -15.974 6.751 7.725 1.00 91.06 276 ASN A C 1
ATOM 2082 O O . ASN A 1 276 ? -16.781 6.495 8.617 1.00 91.06 276 ASN A O 1
ATOM 2086 N N . GLN A 1 277 ? -16.338 6.787 6.436 1.00 90.69 277 GLN A N 1
ATOM 2087 C CA . GLN A 1 277 ? -17.707 6.539 5.965 1.00 90.69 277 GLN A CA 1
ATOM 2088 C C . GLN A 1 277 ? -18.208 5.144 6.347 1.00 90.69 277 GLN A C 1
ATOM 2090 O O . GLN A 1 277 ? -19.319 5.011 6.849 1.00 90.69 277 GLN A O 1
ATOM 2095 N N . ARG A 1 278 ? -17.390 4.099 6.176 1.00 85.69 278 ARG A N 1
ATOM 2096 C CA . ARG A 1 278 ? -17.744 2.730 6.584 1.00 85.69 278 ARG A CA 1
ATOM 2097 C C . ARG A 1 278 ? -18.026 2.633 8.085 1.00 85.69 278 ARG A C 1
ATOM 2099 O O . ARG A 1 278 ? -18.875 1.847 8.497 1.00 85.69 278 ARG A O 1
ATOM 2106 N N . LEU A 1 279 ? -17.294 3.392 8.896 1.00 89.00 279 LEU A N 1
ATOM 2107 C CA . LEU A 1 279 ? -17.480 3.455 10.345 1.00 89.00 279 LEU A CA 1
ATOM 2108 C C . LEU A 1 279 ? -18.527 4.489 10.780 1.00 89.00 279 LEU A C 1
ATOM 2110 O O . LEU A 1 279 ? -18.783 4.604 11.976 1.00 89.00 279 LEU A O 1
ATOM 2114 N N . MET A 1 280 ? -19.132 5.217 9.835 1.00 93.62 280 MET A N 1
ATOM 2115 C CA . MET A 1 280 ? -20.079 6.303 10.094 1.00 93.62 280 MET A CA 1
ATOM 2116 C C . MET A 1 280 ? -19.526 7.338 11.089 1.00 93.62 280 MET A C 1
ATOM 2118 O O . MET A 1 280 ? -20.224 7.788 11.995 1.00 93.62 280 MET A O 1
ATOM 2122 N N . THR A 1 281 ? -18.249 7.693 10.940 1.00 94.00 281 THR A N 1
ATOM 2123 C CA . THR A 1 281 ? -17.558 8.689 11.768 1.00 94.00 281 THR A CA 1
ATOM 2124 C C . THR A 1 281 ? -16.919 9.760 10.893 1.00 94.00 281 THR A C 1
ATOM 2126 O O . THR A 1 281 ? -16.582 9.492 9.745 1.00 94.00 281 THR A O 1
ATOM 2129 N N . GLU A 1 282 ? -16.725 10.962 11.435 1.00 91.56 282 GLU A N 1
ATOM 2130 C CA . GLU A 1 282 ? -16.038 12.054 10.731 1.00 91.56 282 GLU A CA 1
ATOM 2131 C C . GLU A 1 282 ? -14.548 11.740 10.551 1.00 91.56 282 GLU A C 1
ATOM 2133 O O . GLU A 1 282 ? -13.997 11.830 9.452 1.00 91.56 282 GLU A O 1
ATOM 2138 N N . ASN A 1 283 ? -13.891 11.311 11.633 1.00 94.06 283 ASN A N 1
ATOM 2139 C CA . ASN A 1 283 ? -12.506 10.872 11.583 1.00 94.06 283 ASN A CA 1
ATOM 2140 C C . ASN A 1 283 ? -12.173 9.832 12.659 1.00 94.06 283 ASN A C 1
ATOM 2142 O O . ASN A 1 283 ? -12.164 10.144 13.849 1.00 94.06 283 ASN A O 1
ATOM 2146 N N . ASP A 1 284 ? -11.840 8.606 12.243 1.00 94.62 284 ASP A N 1
ATOM 2147 C CA . ASP A 1 284 ? -11.349 7.570 13.155 1.00 94.62 284 ASP A CA 1
ATOM 2148 C C . ASP A 1 284 ? -9.889 7.844 13.553 1.00 94.62 284 ASP A C 1
ATOM 2150 O O . ASP A 1 284 ? -8.950 7.403 12.886 1.00 94.62 284 ASP A O 1
ATOM 2154 N N . THR A 1 285 ? -9.683 8.545 14.663 1.00 94.12 285 THR A N 1
ATOM 2155 C CA . THR A 1 285 ? -8.344 8.867 15.183 1.00 94.12 285 THR A CA 1
ATOM 2156 C C . THR A 1 285 ? -7.600 7.662 15.763 1.00 94.12 285 THR A C 1
ATOM 2158 O O . THR A 1 285 ? -6.395 7.752 15.994 1.00 94.12 285 THR A O 1
ATOM 2161 N N . SER A 1 286 ? -8.273 6.519 15.957 1.00 94.69 286 SER A N 1
ATOM 2162 C CA . SER A 1 286 ? -7.630 5.283 16.424 1.00 94.69 286 SER A CA 1
ATOM 2163 C C . SER A 1 286 ? -6.861 4.547 15.323 1.00 94.69 286 SER A C 1
ATOM 2165 O O . SER A 1 286 ? -6.104 3.630 15.617 1.00 94.69 286 SER A O 1
ATOM 2167 N N . ARG A 1 287 ? -7.040 4.938 14.052 1.00 95.56 287 ARG A N 1
ATOM 2168 C CA . ARG A 1 287 ? -6.403 4.302 12.888 1.00 95.56 287 ARG A CA 1
ATOM 2169 C C . ARG A 1 287 ? -5.862 5.349 11.931 1.00 95.56 287 ARG A C 1
ATOM 2171 O O . ARG A 1 287 ? -6.573 5.783 11.025 1.00 95.56 287 ARG A O 1
ATOM 2178 N N . ALA A 1 288 ? -4.606 5.738 12.094 1.00 97.62 288 ALA A N 1
ATOM 2179 C CA . ALA A 1 288 ? -3.943 6.621 11.141 1.00 97.62 288 ALA A CA 1
ATOM 2180 C C . ALA A 1 288 ? -3.497 5.830 9.905 1.00 97.62 288 ALA A C 1
ATOM 2182 O O . ALA A 1 288 ? -3.116 4.658 10.009 1.00 97.62 288 ALA A O 1
ATOM 2183 N N . PHE A 1 289 ? -3.554 6.455 8.728 1.00 98.44 289 PHE A N 1
ATOM 2184 C CA . PHE A 1 289 ? -2.982 5.886 7.507 1.00 98.44 289 PHE A CA 1
ATOM 2185 C C . PHE A 1 289 ? -1.657 6.589 7.248 1.00 98.44 289 PHE A C 1
ATOM 2187 O O . PHE A 1 289 ? -1.626 7.811 7.158 1.00 98.44 289 PHE A O 1
ATOM 2194 N N . ALA A 1 290 ? -0.571 5.829 7.171 1.00 98.50 290 ALA A N 1
ATOM 2195 C CA . ALA A 1 290 ? 0.775 6.338 6.956 1.00 98.50 290 ALA A CA 1
ATOM 2196 C C . ALA A 1 290 ? 1.316 5.857 5.613 1.00 98.50 290 ALA A C 1
ATOM 2198 O O . ALA A 1 290 ? 1.028 4.730 5.208 1.00 98.50 290 ALA A O 1
ATOM 2199 N N . GLY A 1 291 ? 2.143 6.657 4.946 1.00 97.50 291 GLY A N 1
ATOM 2200 C CA . GLY A 1 291 ? 2.751 6.197 3.707 1.00 97.50 291 GLY A CA 1
ATOM 2201 C C . GLY A 1 291 ? 4.072 6.833 3.316 1.00 97.50 291 GLY A C 1
ATOM 2202 O O . GLY A 1 291 ? 4.569 7.767 3.946 1.00 97.50 291 GLY A O 1
ATOM 2203 N N . ALA A 1 292 ? 4.632 6.265 2.256 1.00 98.38 292 ALA A N 1
ATOM 2204 C CA . ALA A 1 292 ? 5.850 6.701 1.594 1.00 98.38 292 ALA A CA 1
ATOM 2205 C C . ALA A 1 292 ? 5.813 6.273 0.117 1.00 98.38 292 ALA A C 1
ATOM 2207 O O . ALA A 1 292 ? 5.052 5.387 -0.275 1.00 98.38 292 ALA A O 1
ATOM 2208 N N . CYS A 1 293 ? 6.672 6.876 -0.690 1.00 97.81 293 CYS A N 1
ATOM 2209 C CA . CYS A 1 293 ? 6.812 6.666 -2.123 1.00 97.81 293 CYS A CA 1
ATOM 2210 C C . CYS A 1 293 ? 8.237 6.180 -2.417 1.00 97.81 293 CYS A C 1
ATOM 2212 O O . CYS A 1 293 ? 9.057 6.961 -2.904 1.00 97.81 293 CYS A O 1
ATOM 2214 N N . PRO A 1 294 ? 8.582 4.922 -2.088 1.00 97.50 294 PRO A N 1
ATOM 2215 C CA . PRO A 1 294 ? 9.937 4.392 -2.250 1.00 97.50 294 PRO A CA 1
ATOM 2216 C C . PRO A 1 294 ? 10.267 3.986 -3.699 1.00 97.50 294 PRO A C 1
ATOM 2218 O O . PRO A 1 294 ? 10.914 2.967 -3.936 1.00 97.50 294 PRO A O 1
ATOM 2221 N N . GLY A 1 295 ? 9.773 4.741 -4.679 1.00 95.56 295 GLY A N 1
ATOM 2222 C CA . GLY A 1 295 ? 10.080 4.538 -6.090 1.00 95.56 295 GLY A CA 1
ATOM 2223 C C . GLY A 1 295 ? 11.342 5.274 -6.533 1.00 95.56 295 GLY A C 1
ATOM 2224 O O . GLY A 1 295 ? 11.843 6.165 -5.849 1.00 95.56 295 GLY A O 1
ATOM 2225 N N . VAL A 1 296 ? 11.836 4.930 -7.723 1.00 96.69 296 VAL A N 1
ATOM 2226 C CA . VAL A 1 296 ? 12.989 5.602 -8.336 1.00 96.69 296 VAL A CA 1
ATOM 2227 C C . VAL A 1 296 ? 12.689 5.909 -9.797 1.00 96.69 296 VAL A C 1
ATOM 2229 O O . VAL A 1 296 ? 12.356 5.024 -10.585 1.00 96.69 296 VAL A O 1
ATOM 2232 N N . GLY A 1 297 ? 12.805 7.181 -10.174 1.00 94.31 297 GLY A N 1
ATOM 2233 C CA . GLY A 1 297 ? 12.510 7.660 -11.521 1.00 94.31 297 GLY A CA 1
ATOM 2234 C C . GLY A 1 297 ? 13.308 6.936 -12.609 1.00 94.31 297 GLY A C 1
ATOM 2235 O O . GLY A 1 297 ? 14.489 6.645 -12.439 1.00 94.31 297 GLY A O 1
ATOM 2236 N N . GLY A 1 298 ? 12.669 6.672 -13.751 1.00 93.38 298 GLY A N 1
ATOM 2237 C CA . GLY A 1 298 ? 13.323 6.115 -14.944 1.00 93.38 298 GLY A CA 1
ATOM 2238 C C . GLY A 1 298 ? 13.883 4.694 -14.811 1.00 93.38 298 GLY A C 1
ATOM 2239 O O . GLY A 1 298 ? 14.787 4.340 -15.565 1.00 93.38 298 GLY A O 1
ATOM 2240 N N . LYS A 1 299 ? 13.398 3.888 -13.858 1.00 96.06 299 LYS A N 1
ATOM 2241 C CA . LYS A 1 299 ? 13.854 2.505 -13.667 1.00 96.06 299 LYS A CA 1
ATOM 2242 C C . LYS A 1 299 ? 12.934 1.485 -14.327 1.00 96.06 299 LYS A C 1
ATOM 2244 O O . LYS A 1 299 ? 11.708 1.577 -14.261 1.00 96.06 299 LYS A O 1
ATOM 2249 N N . SER A 1 300 ? 13.558 0.481 -14.939 1.00 96.69 300 SER A N 1
ATOM 2250 C CA . SER A 1 300 ? 12.876 -0.760 -15.315 1.00 96.69 300 SER A CA 1
ATOM 2251 C C . SER A 1 300 ? 12.498 -1.557 -14.070 1.00 96.69 300 SER A C 1
ATOM 2253 O O . SER A 1 300 ? 13.120 -1.409 -13.013 1.00 96.69 300 SER A O 1
ATOM 2255 N N . LEU A 1 301 ? 11.540 -2.467 -14.212 1.00 97.38 301 LEU A N 1
ATOM 2256 C CA . LEU A 1 301 ? 11.206 -3.439 -13.180 1.00 97.38 301 LEU A CA 1
ATOM 2257 C C . LEU A 1 301 ? 12.451 -4.233 -12.765 1.00 97.38 301 LEU A C 1
ATOM 2259 O O . LEU A 1 301 ? 12.628 -4.516 -11.584 1.00 97.38 301 LEU A O 1
ATOM 2263 N N . ALA A 1 302 ? 13.369 -4.519 -13.701 1.00 97.75 302 ALA A N 1
ATOM 2264 C CA . ALA A 1 302 ? 14.607 -5.266 -13.425 1.00 97.75 302 ALA A CA 1
ATOM 2265 C C . ALA A 1 302 ? 15.541 -4.521 -12.488 1.00 97.75 302 ALA A C 1
ATOM 2267 O O . ALA A 1 302 ? 16.125 -5.124 -11.596 1.00 97.75 302 ALA A O 1
ATOM 2268 N N . GLN A 1 303 ? 15.624 -3.205 -12.638 1.00 97.81 303 GLN A N 1
ATOM 2269 C CA . GLN A 1 303 ? 16.432 -2.362 -11.764 1.00 97.81 303 GLN A CA 1
ATOM 2270 C C . GLN A 1 303 ? 15.781 -2.129 -10.395 1.00 97.81 303 GLN A C 1
ATOM 2272 O O . GLN A 1 303 ? 16.488 -1.826 -9.439 1.00 97.81 303 GLN A O 1
ATOM 2277 N N . LEU A 1 304 ? 14.454 -2.253 -10.297 1.00 97.75 304 LEU A N 1
ATOM 2278 C CA . LEU A 1 304 ? 13.716 -2.148 -9.034 1.00 97.75 304 LEU A CA 1
ATOM 2279 C C . LEU A 1 304 ? 13.612 -3.486 -8.288 1.00 97.75 304 LEU A C 1
ATOM 2281 O O . LEU A 1 304 ? 13.239 -3.494 -7.120 1.00 97.75 304 LEU A O 1
ATOM 2285 N N . SER A 1 305 ? 13.918 -4.606 -8.948 1.00 98.12 305 SER A N 1
ATOM 2286 C CA . SER A 1 305 ? 13.766 -5.953 -8.391 1.00 98.12 305 SER A CA 1
ATOM 2287 C C . SER A 1 305 ? 14.835 -6.277 -7.347 1.00 98.12 305 SER A C 1
ATOM 2289 O O . SER A 1 305 ? 15.957 -5.764 -7.383 1.00 98.12 305 SER A O 1
ATOM 2291 N N . LYS A 1 306 ? 14.486 -7.160 -6.408 1.00 98.31 306 LYS A N 1
ATOM 2292 C CA . LYS A 1 306 ? 15.370 -7.604 -5.329 1.00 98.31 306 LYS A CA 1
ATOM 2293 C C . LYS A 1 306 ? 16.666 -8.195 -5.889 1.00 98.31 306 LYS A C 1
ATOM 2295 O O . LYS A 1 306 ? 16.641 -9.069 -6.750 1.00 98.31 306 LYS A O 1
ATOM 2300 N N . GLY A 1 307 ? 17.806 -7.718 -5.388 1.00 96.56 307 GLY A N 1
ATOM 2301 C CA . GLY A 1 307 ? 19.128 -8.201 -5.805 1.00 96.56 307 GLY A CA 1
ATOM 2302 C C . GLY A 1 307 ? 19.680 -7.557 -7.082 1.00 96.56 307 GLY A C 1
ATOM 2303 O O . GLY A 1 307 ? 20.763 -7.943 -7.524 1.00 96.56 307 GLY A O 1
ATOM 2304 N N . ALA A 1 308 ? 18.988 -6.569 -7.659 1.00 97.12 308 ALA A N 1
ATOM 2305 C CA . ALA A 1 308 ? 19.555 -5.718 -8.701 1.00 97.12 308 ALA A CA 1
ATOM 2306 C C . ALA A 1 308 ? 20.790 -4.944 -8.195 1.00 97.12 308 ALA A C 1
ATOM 2308 O O . ALA A 1 308 ? 21.010 -4.817 -6.991 1.00 97.12 308 ALA A O 1
ATOM 2309 N N . SER A 1 309 ? 21.603 -4.410 -9.113 1.00 95.94 309 SER A N 1
ATOM 2310 C CA . SER A 1 309 ? 22.743 -3.545 -8.779 1.00 95.94 309 SER A CA 1
ATOM 2311 C C . SER A 1 309 ? 22.618 -2.194 -9.497 1.00 95.94 309 SER A C 1
ATOM 2313 O O . SER A 1 309 ? 22.621 -2.172 -10.732 1.00 95.94 309 SER A O 1
ATOM 2315 N N . PRO A 1 310 ? 22.505 -1.068 -8.764 1.00 96.06 310 PRO A N 1
ATOM 2316 C CA . PRO A 1 310 ? 22.306 -0.980 -7.309 1.00 96.06 310 PRO A CA 1
ATOM 2317 C C . PRO A 1 310 ? 20.983 -1.629 -6.864 1.00 96.06 310 PRO A C 1
ATOM 2319 O O . PRO A 1 310 ? 20.033 -1.706 -7.645 1.00 96.06 310 PRO A O 1
ATOM 2322 N N . ASN A 1 311 ? 20.911 -2.082 -5.612 1.00 97.25 311 ASN A N 1
ATOM 2323 C CA . ASN A 1 311 ? 19.738 -2.767 -5.068 1.00 97.25 311 ASN A CA 1
ATOM 2324 C C . ASN A 1 311 ? 18.649 -1.770 -4.645 1.00 97.25 311 ASN A C 1
ATOM 2326 O O . ASN A 1 311 ? 18.387 -1.562 -3.462 1.00 97.25 311 ASN A O 1
ATOM 2330 N N . LEU A 1 312 ? 18.001 -1.136 -5.624 1.00 98.06 312 LEU A N 1
ATOM 2331 C CA . LEU A 1 312 ? 16.979 -0.106 -5.389 1.00 98.06 312 LEU A CA 1
ATOM 2332 C C . LEU A 1 312 ? 15.712 -0.654 -4.720 1.00 98.06 312 LEU A C 1
ATOM 2334 O O . LEU A 1 312 ? 14.995 0.098 -4.066 1.00 98.06 312 LEU A O 1
ATOM 2338 N N . TYR A 1 313 ? 15.481 -1.967 -4.787 1.00 98.50 313 TYR A N 1
ATOM 2339 C CA . TYR A 1 313 ? 14.457 -2.654 -3.997 1.00 98.50 313 TYR A CA 1
ATOM 2340 C C . TYR A 1 313 ? 14.544 -2.322 -2.495 1.00 98.50 313 TYR A C 1
ATOM 2342 O O . TYR A 1 313 ? 13.524 -2.201 -1.810 1.00 98.50 313 TYR A O 1
ATOM 2350 N N . ASN A 1 314 ? 15.758 -2.097 -1.976 1.00 98.38 314 ASN A N 1
ATOM 2351 C CA . ASN A 1 314 ? 15.974 -1.737 -0.575 1.00 98.38 314 ASN A CA 1
ATOM 2352 C C . ASN A 1 314 ? 15.335 -0.393 -0.180 1.00 98.38 314 ASN A C 1
ATOM 2354 O O . ASN A 1 314 ? 15.140 -0.153 1.011 1.00 98.38 314 ASN A O 1
ATOM 2358 N N . HIS A 1 315 ? 14.928 0.464 -1.120 1.00 98.44 315 HIS A N 1
ATOM 2359 C CA . HIS A 1 315 ? 14.155 1.672 -0.800 1.00 98.44 315 HIS A CA 1
ATOM 2360 C C . HIS A 1 315 ? 12.816 1.305 -0.173 1.00 98.44 315 HIS A C 1
ATOM 2362 O O . HIS A 1 315 ? 12.406 1.894 0.822 1.00 98.44 315 HIS A O 1
ATOM 2368 N N . ILE A 1 316 ? 12.167 0.273 -0.706 1.00 98.56 316 ILE A N 1
ATOM 2369 C CA . ILE A 1 316 ? 10.872 -0.211 -0.229 1.00 98.56 316 ILE A CA 1
ATOM 2370 C C . ILE A 1 316 ? 11.043 -0.798 1.173 1.00 98.56 316 ILE A C 1
ATOM 2372 O O . ILE A 1 316 ? 10.306 -0.446 2.093 1.00 98.56 316 ILE A O 1
ATOM 2376 N N . ILE A 1 317 ? 12.078 -1.624 1.359 1.00 98.62 317 ILE A N 1
ATOM 2377 C CA . ILE A 1 317 ? 12.414 -2.233 2.652 1.00 98.62 317 ILE A CA 1
ATOM 2378 C C . ILE A 1 317 ? 12.721 -1.170 3.708 1.00 98.62 317 ILE A C 1
ATOM 2380 O O . ILE A 1 317 ? 12.135 -1.185 4.789 1.00 98.62 317 ILE A O 1
ATOM 2384 N N . THR A 1 318 ? 13.598 -0.218 3.391 1.00 98.62 318 THR A N 1
ATOM 2385 C CA . THR A 1 318 ? 14.023 0.820 4.339 1.00 98.62 318 THR A CA 1
ATOM 2386 C C . THR A 1 318 ? 12.909 1.817 4.654 1.00 98.62 318 THR A C 1
ATOM 2388 O O . THR A 1 318 ? 12.816 2.267 5.793 1.00 98.62 318 THR A O 1
ATOM 2391 N N . ALA A 1 319 ? 12.003 2.105 3.713 1.00 98.75 319 ALA A N 1
ATOM 2392 C CA . ALA A 1 319 ? 10.801 2.889 3.993 1.00 98.75 319 ALA A CA 1
ATOM 2393 C C . ALA A 1 319 ? 9.834 2.145 4.934 1.00 98.75 319 ALA A C 1
ATOM 2395 O O . ALA A 1 319 ? 9.352 2.724 5.908 1.00 98.75 319 ALA A O 1
ATOM 2396 N N . MET A 1 320 ? 9.583 0.850 4.700 1.00 98.75 320 MET A N 1
ATOM 2397 C CA . MET A 1 320 ? 8.757 0.029 5.598 1.00 98.75 320 MET A CA 1
ATOM 2398 C C . MET A 1 320 ? 9.344 -0.038 7.009 1.00 98.75 320 MET A C 1
ATOM 2400 O O . MET A 1 320 ? 8.624 0.160 7.988 1.00 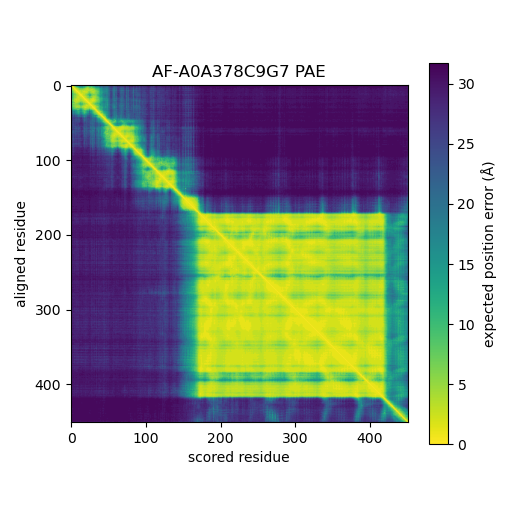98.75 320 MET A O 1
ATOM 2404 N N . GLN A 1 321 ? 10.653 -0.271 7.111 1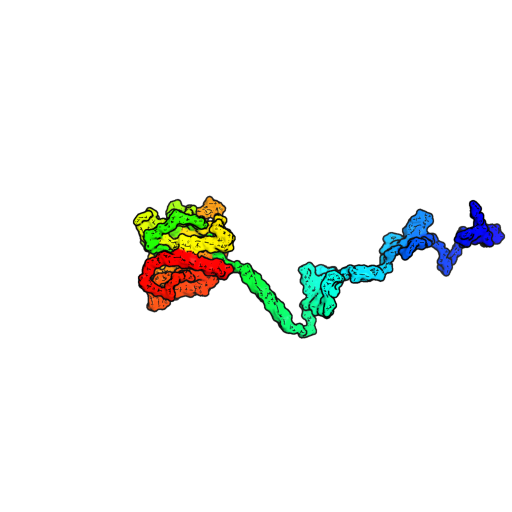.00 98.75 321 GLN A N 1
ATOM 2405 C CA . GLN A 1 321 ? 11.373 -0.288 8.382 1.00 98.75 321 GLN A CA 1
ATOM 2406 C C . GLN A 1 321 ? 11.320 1.069 9.081 1.00 98.75 321 GLN A C 1
ATOM 2408 O O . GLN A 1 321 ? 11.052 1.101 10.276 1.00 98.75 321 GLN A O 1
ATOM 2413 N N . GLY A 1 322 ? 11.489 2.178 8.355 1.00 98.75 322 GLY A N 1
ATOM 2414 C CA . GLY A 1 322 ? 11.408 3.519 8.933 1.00 98.75 322 GLY A CA 1
ATOM 2415 C C . GLY A 1 322 ? 10.024 3.844 9.500 1.00 98.75 322 GLY A C 1
ATOM 2416 O O . GLY A 1 322 ? 9.920 4.387 10.599 1.00 98.75 322 GLY A O 1
ATOM 2417 N N . ILE A 1 323 ? 8.948 3.454 8.806 1.00 98.81 323 ILE A N 1
ATOM 2418 C CA . ILE A 1 323 ? 7.578 3.604 9.327 1.00 98.81 323 ILE A CA 1
ATOM 2419 C C . ILE A 1 323 ? 7.367 2.720 10.558 1.00 98.81 323 ILE A C 1
ATOM 2421 O O . ILE A 1 323 ? 6.773 3.167 11.541 1.00 98.81 323 ILE A O 1
ATOM 2425 N N . LYS A 1 324 ? 7.849 1.473 10.517 1.00 98.69 324 LYS A N 1
ATOM 2426 C CA . LYS A 1 324 ? 7.745 0.553 11.649 1.00 98.69 324 LYS A CA 1
ATOM 2427 C C . LYS A 1 324 ? 8.510 1.060 12.871 1.00 98.69 324 LYS A C 1
ATOM 2429 O O . LYS A 1 324 ? 7.945 1.059 13.956 1.00 98.69 324 LYS A O 1
ATOM 2434 N N . GLU A 1 325 ? 9.738 1.537 12.696 1.00 98.56 325 GLU A N 1
ATOM 2435 C CA . GLU A 1 325 ? 10.554 2.124 13.762 1.00 98.56 325 GLU A CA 1
ATOM 2436 C C . GLU A 1 325 ? 9.847 3.323 14.400 1.00 98.56 325 GLU A C 1
ATOM 2438 O O . GLU A 1 325 ? 9.725 3.384 15.621 1.00 98.56 325 GLU A O 1
ATOM 2443 N N . ALA A 1 326 ? 9.304 4.232 13.587 1.00 98.62 326 ALA A N 1
ATOM 2444 C CA . ALA A 1 326 ? 8.561 5.386 14.081 1.00 98.62 326 ALA A CA 1
ATOM 2445 C C . ALA A 1 326 ? 7.284 4.987 14.847 1.00 98.62 326 ALA A C 1
ATOM 2447 O O . ALA A 1 326 ? 6.954 5.594 15.868 1.00 98.62 326 ALA A O 1
ATOM 2448 N N . ALA A 1 327 ? 6.563 3.964 14.375 1.00 98.50 327 ALA A N 1
ATOM 2449 C CA . ALA A 1 327 ? 5.384 3.438 15.059 1.00 98.50 327 ALA A CA 1
ATOM 2450 C C . ALA A 1 327 ? 5.751 2.758 16.389 1.00 98.50 327 ALA A C 1
ATOM 2452 O O . ALA A 1 327 ? 5.145 3.063 17.417 1.00 98.50 327 ALA A O 1
ATOM 2453 N N . ASP A 1 328 ? 6.773 1.900 16.384 1.00 98.50 328 ASP A N 1
ATOM 2454 C CA . ASP A 1 328 ? 7.255 1.183 17.566 1.00 98.50 328 ASP A CA 1
ATOM 2455 C C . ASP A 1 328 ? 7.784 2.172 18.624 1.00 98.50 328 ASP A C 1
ATOM 2457 O O . ASP A 1 328 ? 7.455 2.045 19.805 1.00 98.50 328 ASP A O 1
ATOM 2461 N N . ALA A 1 329 ? 8.515 3.215 18.211 1.00 98.19 329 ALA A N 1
ATOM 2462 C CA . ALA A 1 329 ? 8.983 4.289 19.093 1.00 98.19 329 ALA A CA 1
ATOM 2463 C C . ALA A 1 329 ? 7.829 5.076 19.742 1.00 98.19 329 ALA A C 1
ATOM 2465 O O . ALA A 1 329 ? 7.962 5.568 20.862 1.00 98.19 329 ALA A O 1
ATOM 2466 N N . ALA A 1 330 ? 6.681 5.165 19.064 1.00 97.38 330 ALA A N 1
ATOM 2467 C CA . ALA A 1 330 ? 5.456 5.758 19.595 1.00 97.38 330 ALA A CA 1
ATOM 2468 C C . ALA A 1 330 ? 4.591 4.767 20.402 1.00 97.38 330 ALA A C 1
ATOM 2470 O O . ALA A 1 330 ? 3.499 5.136 20.839 1.00 97.38 330 ALA A O 1
ATOM 2471 N N . GLY A 1 331 ? 5.032 3.515 20.579 1.00 98.06 331 GLY A N 1
ATOM 2472 C CA . GLY A 1 331 ? 4.260 2.462 21.243 1.00 98.06 331 GLY A CA 1
ATOM 2473 C C . GLY A 1 331 ? 3.003 2.041 20.475 1.00 98.06 331 GLY A C 1
ATOM 2474 O O . GLY A 1 331 ? 2.040 1.584 21.088 1.00 98.06 331 GLY A O 1
ATOM 2475 N N . LYS A 1 332 ? 2.985 2.228 19.150 1.00 98.38 332 LYS A N 1
ATOM 2476 C CA . LYS A 1 332 ? 1.836 1.973 18.274 1.00 98.38 332 LYS A CA 1
ATOM 2477 C C . LYS A 1 332 ? 2.036 0.721 17.430 1.00 98.38 332 LYS A C 1
ATOM 2479 O O . LYS A 1 332 ? 3.117 0.461 16.912 1.00 98.38 332 LYS A O 1
ATOM 2484 N N . THR A 1 333 ? 0.959 -0.026 17.223 1.00 98.38 333 THR A N 1
ATOM 2485 C CA . THR A 1 333 ? 0.949 -1.157 16.291 1.00 98.38 333 THR A CA 1
ATOM 2486 C C . THR A 1 333 ? 0.958 -0.675 14.838 1.00 98.38 333 THR A C 1
ATOM 2488 O O . THR A 1 333 ? 0.387 0.369 14.515 1.00 98.38 333 THR A O 1
ATOM 2491 N N . SER A 1 334 ? 1.577 -1.446 13.937 1.00 98.56 334 SER A N 1
ATOM 2492 C CA . SER A 1 334 ? 1.631 -1.119 12.507 1.00 98.56 334 SER A CA 1
ATOM 2493 C C . SER A 1 334 ? 1.379 -2.321 11.590 1.00 98.56 334 SER A C 1
ATOM 2495 O O . SER A 1 334 ? 1.736 -3.453 11.928 1.00 98.56 334 SER A O 1
ATOM 2497 N N . ARG A 1 335 ? 0.723 -2.089 10.440 1.00 98.25 335 ARG A N 1
ATOM 2498 C CA . ARG A 1 335 ? 0.397 -3.112 9.419 1.00 98.25 335 ARG A CA 1
ATOM 2499 C C . ARG A 1 335 ? 0.471 -2.544 8.004 1.00 98.25 335 ARG A C 1
ATOM 2501 O O . ARG A 1 335 ? -0.095 -1.488 7.751 1.00 98.25 335 ARG A O 1
ATOM 2508 N N . LEU A 1 336 ? 1.071 -3.273 7.071 1.00 98.56 336 LEU A N 1
ATOM 2509 C CA . LEU A 1 336 ? 1.080 -2.979 5.638 1.00 98.56 336 LEU A CA 1
ATOM 2510 C C . LEU A 1 336 ? -0.259 -3.357 4.999 1.00 98.56 336 LEU A C 1
ATOM 2512 O O . LEU A 1 336 ? -0.617 -4.529 4.938 1.00 98.56 336 LEU A O 1
ATOM 2516 N N . CYS A 1 337 ? -1.012 -2.368 4.532 1.00 97.50 337 CYS A N 1
ATOM 2517 C CA . CYS A 1 337 ? -2.394 -2.553 4.083 1.00 97.50 337 CYS A CA 1
ATOM 2518 C C . CYS A 1 337 ? -2.554 -2.411 2.568 1.00 97.50 337 CYS A C 1
ATOM 2520 O O . CYS A 1 337 ? -3.413 -3.068 1.980 1.00 97.50 337 CYS A O 1
ATOM 2522 N N . GLY A 1 338 ? -1.730 -1.589 1.916 1.00 96.19 338 GLY A N 1
ATOM 2523 C CA . GLY A 1 338 ? -1.844 -1.387 0.477 1.00 96.19 338 GLY A CA 1
ATOM 2524 C C . GLY A 1 338 ? -0.551 -0.967 -0.198 1.00 96.19 338 GLY A C 1
ATOM 2525 O O . GLY A 1 338 ? 0.306 -0.322 0.402 1.00 96.19 338 GLY A O 1
ATOM 2526 N N . ILE A 1 339 ? -0.442 -1.305 -1.477 1.00 97.38 339 ILE A N 1
ATOM 2527 C CA . ILE A 1 339 ? 0.663 -0.912 -2.346 1.00 97.38 339 ILE A CA 1
ATOM 2528 C C . ILE A 1 339 ? 0.076 -0.453 -3.672 1.00 97.38 339 ILE A C 1
ATOM 2530 O O . ILE A 1 339 ? -0.682 -1.198 -4.288 1.00 97.38 339 ILE A O 1
ATOM 2534 N N . THR A 1 340 ? 0.427 0.744 -4.132 1.00 94.06 340 THR A N 1
ATOM 2535 C CA . THR A 1 340 ? 0.297 1.047 -5.556 1.00 94.06 340 THR A CA 1
ATOM 2536 C C . THR A 1 340 ? 1.577 0.658 -6.270 1.00 94.06 340 THR A C 1
ATOM 2538 O O . THR A 1 340 ? 2.681 0.879 -5.765 1.00 94.06 340 THR A O 1
ATOM 2541 N N . PHE A 1 341 ? 1.427 0.068 -7.448 1.00 94.56 341 PHE A N 1
ATOM 2542 C CA . PHE A 1 341 ? 2.535 -0.215 -8.338 1.00 94.56 341 PHE A CA 1
ATOM 2543 C C . PHE A 1 341 ? 2.389 0.623 -9.601 1.00 94.56 341 PHE A C 1
ATOM 2545 O O . PHE A 1 341 ? 1.479 0.423 -10.410 1.00 94.56 341 PHE A O 1
ATOM 2552 N N . MET A 1 342 ? 3.295 1.589 -9.736 1.00 90.31 342 MET A N 1
ATOM 2553 C CA . MET A 1 342 ? 3.329 2.559 -10.817 1.00 90.31 342 MET A CA 1
ATOM 2554 C C . MET A 1 342 ? 4.594 2.408 -11.662 1.00 90.31 342 MET A C 1
ATOM 2556 O O . MET A 1 342 ? 5.522 3.223 -11.588 1.00 90.31 342 MET A O 1
ATOM 2560 N N . GLN A 1 343 ? 4.655 1.322 -12.429 1.00 91.19 343 GLN A N 1
ATOM 2561 C CA . GLN A 1 343 ? 5.730 1.051 -13.371 1.00 91.19 343 GLN A CA 1
ATOM 2562 C C . GLN A 1 343 ? 5.203 0.312 -14.607 1.00 91.19 343 GLN A C 1
ATOM 2564 O O . GLN A 1 343 ? 4.335 -0.544 -14.509 1.00 91.19 343 GLN A O 1
ATOM 2569 N N . MET A 1 344 ? 5.721 0.704 -15.764 1.00 88.88 344 MET A N 1
ATOM 2570 C CA . MET A 1 344 ? 5.772 -0.037 -17.035 1.00 88.88 344 MET A CA 1
ATOM 2571 C C . MET A 1 344 ? 6.530 0.812 -18.054 1.00 88.88 344 MET A C 1
ATOM 2573 O O . MET A 1 344 ? 7.176 0.266 -18.933 1.00 88.88 344 MET A O 1
ATOM 2577 N N . GLU A 1 345 ? 6.478 2.145 -17.887 1.00 87.81 345 GLU A N 1
ATOM 2578 C CA . GLU A 1 345 ? 7.377 3.181 -18.402 1.00 87.81 345 GLU A CA 1
ATOM 2579 C C . GLU A 1 345 ? 8.545 2.700 -19.258 1.00 87.81 345 GLU A C 1
ATOM 2581 O O . GLU A 1 345 ? 8.581 2.745 -20.488 1.00 87.81 345 GLU A O 1
ATOM 2586 N N . ASN A 1 346 ? 9.534 2.235 -18.510 1.00 92.50 346 ASN A N 1
ATOM 2587 C CA . ASN A 1 346 ? 10.845 1.867 -18.994 1.00 92.50 346 ASN A CA 1
ATOM 2588 C C . ASN A 1 346 ? 10.926 0.420 -19.523 1.00 92.50 346 ASN A C 1
ATOM 2590 O O . ASN A 1 346 ? 11.985 -0.012 -19.960 1.00 92.50 346 ASN A O 1
ATOM 2594 N N . ASP A 1 347 ? 9.813 -0.312 -19.488 1.00 92.94 347 ASP A N 1
ATOM 2595 C CA . ASP A 1 347 ? 9.626 -1.692 -19.946 1.00 92.94 347 ASP A CA 1
ATOM 2596 C C . ASP A 1 347 ? 8.541 -1.807 -21.030 1.00 92.94 347 ASP A C 1
ATOM 2598 O O . ASP A 1 347 ? 8.088 -2.897 -21.365 1.00 92.94 347 ASP A O 1
ATOM 2602 N N . GLY A 1 348 ? 8.120 -0.694 -21.636 1.00 86.94 348 GLY A N 1
ATOM 2603 C CA . GLY A 1 348 ? 7.058 -0.686 -22.646 1.00 86.94 348 GLY A CA 1
ATOM 2604 C C . GLY A 1 348 ? 7.332 -1.531 -23.897 1.00 86.94 348 GLY A C 1
ATOM 2605 O O . GLY A 1 348 ? 6.406 -1.916 -24.616 1.00 86.94 348 GLY A O 1
ATOM 2606 N N . SER A 1 349 ? 8.606 -1.847 -24.145 1.00 88.12 349 SER A N 1
ATOM 2607 C CA . SER A 1 349 ? 9.061 -2.763 -25.197 1.00 88.12 349 SER A CA 1
ATOM 2608 C C . SER A 1 349 ? 9.464 -4.147 -24.674 1.00 88.12 349 SER A C 1
ATOM 2610 O O . SER A 1 349 ? 9.795 -5.019 -25.474 1.00 88.12 349 SER A O 1
ATOM 2612 N N . THR A 1 350 ? 9.410 -4.388 -23.365 1.00 91.62 350 THR A N 1
ATOM 2613 C CA . THR A 1 350 ? 9.734 -5.686 -22.770 1.00 91.62 350 THR A CA 1
ATOM 2614 C C . THR A 1 350 ? 8.654 -6.711 -23.158 1.00 91.62 350 THR A C 1
ATOM 2616 O O . THR A 1 350 ? 7.459 -6.429 -23.013 1.00 91.62 350 THR A O 1
ATOM 2619 N N . PRO A 1 351 ? 9.025 -7.894 -23.688 1.00 92.50 351 PRO A N 1
ATOM 2620 C CA . PRO A 1 351 ? 8.065 -8.942 -24.024 1.00 92.50 351 PRO A CA 1
ATOM 2621 C C . PRO A 1 351 ? 7.284 -9.433 -22.804 1.00 92.50 351 PRO A C 1
ATOM 2623 O O . PRO A 1 351 ? 7.796 -9.451 -21.686 1.00 92.50 351 PRO A O 1
ATOM 2626 N N . TYR A 1 352 ? 6.060 -9.904 -23.037 1.00 93.38 352 TYR A N 1
ATOM 2627 C CA . TYR A 1 352 ? 5.165 -10.380 -21.979 1.00 93.38 352 TYR A CA 1
ATOM 2628 C C . TYR A 1 352 ? 5.796 -11.518 -21.170 1.00 93.38 352 TYR A C 1
ATOM 2630 O O . TYR A 1 352 ? 5.821 -11.457 -19.946 1.00 93.38 352 TYR A O 1
ATOM 2638 N N . ASP A 1 353 ? 6.389 -12.493 -21.863 1.00 94.94 353 ASP A N 1
ATOM 2639 C CA . ASP A 1 353 ? 7.021 -13.670 -21.252 1.00 94.94 353 ASP A CA 1
ATOM 2640 C C . ASP A 1 353 ? 8.264 -13.322 -20.414 1.00 94.94 353 ASP A C 1
ATOM 2642 O O . ASP A 1 353 ? 8.747 -14.148 -19.644 1.00 94.94 353 ASP A O 1
ATOM 2646 N N . THR A 1 354 ? 8.783 -12.097 -20.542 1.00 94.81 354 THR A N 1
ATOM 2647 C CA . THR A 1 354 ? 9.833 -11.553 -19.673 1.00 94.81 354 THR A CA 1
ATOM 2648 C C . THR A 1 354 ? 9.231 -10.733 -18.534 1.00 94.81 354 THR A C 1
ATOM 2650 O O . THR A 1 354 ? 9.595 -10.931 -17.379 1.00 94.81 354 THR A O 1
ATOM 2653 N N . TYR A 1 355 ? 8.304 -9.823 -18.845 1.00 95.94 355 TYR A N 1
ATOM 2654 C CA . TYR A 1 355 ? 7.768 -8.869 -17.876 1.00 95.94 355 TYR A CA 1
ATOM 2655 C C . TYR A 1 355 ? 6.841 -9.526 -16.843 1.00 95.94 355 TYR A C 1
ATOM 2657 O O . TYR A 1 355 ? 6.950 -9.237 -15.655 1.00 95.94 355 TYR A O 1
ATOM 2665 N N . TYR A 1 356 ? 5.951 -10.430 -17.269 1.00 96.75 356 TYR A N 1
ATOM 2666 C CA . TYR A 1 356 ? 4.945 -11.032 -16.388 1.00 96.75 356 TYR A CA 1
ATOM 2667 C C . TYR A 1 356 ? 5.567 -11.876 -15.256 1.00 96.75 356 TYR A C 1
ATOM 2669 O O . TYR A 1 356 ? 5.269 -11.599 -14.093 1.00 96.75 356 TYR A O 1
ATOM 2677 N N . PRO A 1 357 ? 6.488 -12.832 -15.515 1.00 98.00 357 PRO A N 1
ATOM 2678 C CA . PRO A 1 357 ? 7.123 -13.594 -14.432 1.00 98.00 357 PRO A CA 1
ATOM 2679 C C . PRO A 1 357 ? 7.939 -12.714 -13.482 1.00 98.00 357 PRO A C 1
ATOM 2681 O O . PRO A 1 357 ? 8.072 -13.001 -12.295 1.00 98.00 357 PRO A O 1
ATOM 2684 N N . GLN A 1 358 ? 8.497 -11.627 -14.006 1.00 98.06 358 GLN A N 1
ATOM 2685 C CA . GLN A 1 358 ? 9.260 -10.692 -13.206 1.00 98.06 358 GLN A CA 1
ATOM 2686 C C . GLN A 1 358 ? 8.364 -9.860 -12.279 1.00 98.06 358 GLN A C 1
ATOM 2688 O O . GLN A 1 358 ? 8.729 -9.606 -11.132 1.00 98.06 358 GLN A O 1
ATOM 2693 N N . LEU A 1 359 ? 7.182 -9.474 -12.759 1.00 97.94 359 LEU A N 1
ATOM 2694 C CA . LEU A 1 359 ? 6.161 -8.819 -11.951 1.00 97.94 359 LEU A CA 1
ATOM 2695 C C . LEU A 1 359 ? 5.658 -9.733 -10.827 1.00 97.94 359 LEU A C 1
ATOM 2697 O O . LEU A 1 359 ? 5.567 -9.284 -9.686 1.00 97.94 359 LEU A O 1
ATOM 2701 N N . GLU A 1 360 ? 5.410 -11.011 -11.124 1.00 98.38 360 GLU A N 1
ATOM 2702 C CA . GLU A 1 360 ? 5.063 -12.035 -10.125 1.00 98.38 360 GLU A CA 1
ATOM 2703 C C . GLU A 1 360 ? 6.118 -12.128 -9.017 1.00 98.38 360 GLU A C 1
ATOM 2705 O O . GLU A 1 360 ? 5.796 -12.076 -7.827 1.00 98.38 360 GLU A O 1
ATOM 2710 N N . GLN A 1 361 ? 7.398 -12.199 -9.398 1.00 98.56 361 GLN A N 1
ATOM 2711 C CA . GLN A 1 361 ? 8.493 -12.256 -8.432 1.00 98.56 361 GLN A CA 1
ATOM 2712 C C . GLN A 1 361 ? 8.559 -10.983 -7.581 1.00 98.56 361 GLN A C 1
ATOM 2714 O O . GLN A 1 361 ? 8.671 -11.068 -6.360 1.00 98.56 361 GLN A O 1
ATOM 2719 N N . PHE A 1 362 ? 8.428 -9.810 -8.202 1.00 98.56 362 PHE A N 1
ATOM 2720 C CA . PHE A 1 362 ? 8.438 -8.528 -7.501 1.00 98.56 362 PHE A CA 1
ATOM 2721 C C . PHE A 1 362 ? 7.289 -8.409 -6.487 1.00 98.56 362 PHE A C 1
ATOM 2723 O O . PHE A 1 362 ? 7.505 -8.002 -5.344 1.00 98.56 362 PHE A O 1
ATOM 2730 N N . TYR A 1 363 ? 6.078 -8.814 -6.876 1.00 98.44 363 TYR A N 1
ATOM 2731 C CA . TYR A 1 363 ? 4.917 -8.896 -5.989 1.00 98.44 363 TYR A CA 1
ATOM 2732 C C . TYR A 1 363 ? 5.171 -9.839 -4.806 1.00 98.44 363 TYR A C 1
ATOM 2734 O O . TYR A 1 363 ? 4.955 -9.469 -3.646 1.00 98.44 363 TYR A O 1
ATOM 2742 N N . SER A 1 364 ? 5.662 -11.048 -5.092 1.00 98.44 364 SER A N 1
ATOM 2743 C CA . SER A 1 364 ? 5.956 -12.069 -4.084 1.00 98.44 364 SER A CA 1
ATOM 2744 C C . SER A 1 364 ? 7.020 -11.604 -3.087 1.00 98.44 364 SER A C 1
ATOM 2746 O O . SER A 1 364 ? 6.852 -11.784 -1.877 1.00 98.44 364 SER A O 1
ATOM 2748 N N . ASP A 1 365 ? 8.094 -10.980 -3.572 1.00 98.69 365 ASP A N 1
ATOM 2749 C CA . ASP A 1 365 ? 9.192 -10.480 -2.744 1.00 98.69 365 ASP A CA 1
ATOM 2750 C C . ASP A 1 365 ? 8.702 -9.416 -1.758 1.00 98.69 365 ASP A C 1
ATOM 2752 O O . ASP A 1 365 ? 8.923 -9.548 -0.549 1.00 98.69 365 ASP A O 1
ATOM 2756 N N . ILE A 1 366 ? 7.971 -8.406 -2.245 1.00 98.50 366 ILE A N 1
ATOM 2757 C CA . ILE A 1 366 ? 7.484 -7.313 -1.395 1.00 98.50 366 ILE A CA 1
ATOM 2758 C C . ILE A 1 366 ? 6.476 -7.815 -0.370 1.00 98.50 366 ILE A C 1
ATOM 2760 O O . ILE A 1 366 ? 6.533 -7.407 0.791 1.00 98.50 366 ILE A O 1
ATOM 2764 N N . ASN A 1 367 ? 5.565 -8.706 -0.765 1.00 98.38 367 ASN A N 1
ATOM 2765 C CA . ASN A 1 367 ? 4.618 -9.282 0.181 1.00 98.38 367 ASN A CA 1
ATOM 2766 C C . ASN A 1 367 ? 5.346 -10.082 1.260 1.00 98.38 367 ASN A C 1
ATOM 2768 O O . ASN A 1 367 ? 5.062 -9.895 2.439 1.00 98.38 367 ASN A O 1
ATOM 2772 N N . THR A 1 368 ? 6.316 -10.915 0.881 1.00 98.50 368 THR A N 1
ATOM 2773 C CA . THR A 1 368 ? 7.091 -11.731 1.824 1.00 98.50 368 THR A CA 1
ATOM 2774 C C . THR A 1 368 ? 7.848 -10.858 2.823 1.00 98.50 368 THR A C 1
ATOM 2776 O O . THR A 1 368 ? 7.696 -11.024 4.036 1.00 98.50 368 THR A O 1
ATOM 2779 N N . ASP A 1 369 ? 8.625 -9.893 2.330 1.00 98.69 369 ASP A N 1
ATOM 2780 C CA . ASP A 1 369 ? 9.453 -9.040 3.181 1.00 98.69 369 ASP A CA 1
ATOM 2781 C C . ASP A 1 369 ? 8.593 -8.078 4.016 1.00 98.69 369 ASP A C 1
ATOM 2783 O O . ASP A 1 369 ? 8.816 -7.920 5.217 1.00 98.69 369 ASP A O 1
ATOM 2787 N N . GLY A 1 370 ? 7.568 -7.466 3.417 1.00 98.50 370 GLY A N 1
ATOM 2788 C CA . GLY A 1 370 ? 6.647 -6.566 4.109 1.00 98.50 370 GLY A CA 1
ATOM 2789 C C . GLY A 1 370 ? 5.855 -7.276 5.206 1.00 98.50 370 GLY A C 1
ATOM 2790 O O . GLY A 1 370 ? 5.739 -6.767 6.323 1.00 98.50 370 GLY A O 1
ATOM 2791 N N . MET A 1 371 ? 5.367 -8.490 4.937 1.00 98.38 371 MET A N 1
ATOM 2792 C CA . MET A 1 371 ? 4.687 -9.304 5.944 1.00 98.38 371 MET A CA 1
ATOM 2793 C C . MET A 1 371 ? 5.614 -9.677 7.101 1.00 98.38 371 MET A C 1
ATOM 2795 O O . MET A 1 371 ? 5.183 -9.628 8.255 1.00 98.38 371 MET A O 1
ATOM 2799 N N . ALA A 1 372 ? 6.882 -9.983 6.813 1.00 98.56 372 ALA A N 1
ATOM 2800 C CA . ALA A 1 372 ? 7.891 -10.242 7.834 1.00 98.56 372 ALA A CA 1
ATOM 2801 C C . ALA A 1 372 ? 8.187 -8.994 8.683 1.00 98.56 372 ALA A C 1
ATOM 2803 O O . ALA A 1 372 ? 8.217 -9.089 9.910 1.00 98.56 372 ALA A O 1
ATOM 2804 N N . ILE A 1 373 ? 8.332 -7.818 8.060 1.00 98.69 373 ILE A N 1
ATOM 2805 C CA . ILE A 1 373 ? 8.585 -6.546 8.757 1.00 98.69 373 ILE A CA 1
ATOM 2806 C C . ILE A 1 373 ? 7.437 -6.217 9.713 1.00 98.69 373 ILE A C 1
ATOM 2808 O O . ILE A 1 373 ? 7.673 -5.939 10.886 1.00 98.69 373 ILE A O 1
ATOM 2812 N N . PHE A 1 374 ? 6.190 -6.275 9.247 1.00 98.44 374 PHE A N 1
ATOM 2813 C CA . PHE A 1 374 ? 5.027 -5.893 10.054 1.00 98.44 374 PHE A CA 1
ATOM 2814 C C . PHE A 1 374 ? 4.428 -7.045 10.871 1.00 98.44 374 PHE A C 1
ATOM 2816 O O . PHE A 1 374 ? 3.456 -6.832 11.596 1.00 98.44 374 PHE A O 1
ATOM 2823 N N . GLY A 1 375 ? 4.973 -8.262 10.775 1.00 96.62 375 GLY A N 1
ATOM 2824 C CA . GLY A 1 375 ? 4.509 -9.447 11.505 1.00 96.62 375 GLY A CA 1
ATOM 2825 C C . GLY A 1 375 ? 3.050 -9.816 11.219 1.00 96.62 375 GLY A C 1
ATOM 2826 O O . GLY A 1 375 ? 2.320 -10.209 12.135 1.00 96.62 375 GLY A O 1
ATOM 2827 N N . GLN A 1 376 ? 2.579 -9.582 9.994 1.00 94.81 376 GLN A N 1
ATOM 2828 C CA . GLN A 1 376 ? 1.198 -9.838 9.571 1.00 94.81 376 GLN A CA 1
ATOM 2829 C C . GLN A 1 376 ? 1.111 -11.093 8.702 1.00 94.81 376 GLN A C 1
ATOM 2831 O O . GLN A 1 376 ? 2.074 -11.470 8.044 1.00 94.81 376 GLN A O 1
ATOM 2836 N N . THR A 1 377 ? -0.051 -11.743 8.685 1.00 93.69 377 THR A N 1
ATOM 2837 C CA . THR A 1 377 ? -0.258 -13.009 7.957 1.00 93.69 377 THR A CA 1
ATOM 2838 C C . THR A 1 377 ? -1.006 -12.848 6.641 1.00 93.69 377 THR A C 1
ATOM 2840 O O . THR A 1 377 ? -1.046 -13.784 5.849 1.00 93.69 377 THR A O 1
ATOM 2843 N N . ARG A 1 378 ? -1.600 -11.677 6.397 1.00 93.88 378 ARG A N 1
ATOM 2844 C CA . ARG A 1 378 ? -2.276 -11.355 5.139 1.00 93.88 378 ARG A CA 1
ATOM 2845 C C . ARG A 1 378 ? -1.425 -10.376 4.329 1.00 93.88 378 ARG A C 1
ATOM 2847 O O . ARG A 1 378 ? -0.850 -9.470 4.935 1.00 93.88 378 ARG A O 1
ATOM 2854 N N . PRO A 1 379 ? -1.352 -10.521 3.000 1.00 96.50 379 PRO A N 1
ATOM 2855 C CA . PRO A 1 379 ? -0.650 -9.568 2.148 1.00 96.50 379 PRO A CA 1
ATOM 2856 C C . PRO A 1 379 ? -1.392 -8.222 2.093 1.00 96.50 379 PRO A C 1
ATOM 2858 O O . PRO A 1 379 ? -2.601 -8.179 2.340 1.00 96.50 379 PRO A O 1
ATOM 2861 N N . PRO A 1 380 ? -0.716 -7.111 1.766 1.00 97.38 380 PRO A N 1
ATOM 2862 C CA . PRO A 1 380 ? -1.407 -5.889 1.369 1.00 97.38 380 PRO A CA 1
ATOM 2863 C C . PRO A 1 380 ? -2.213 -6.085 0.082 1.00 97.38 380 PRO A C 1
ATOM 2865 O O . PRO A 1 380 ? -1.940 -6.987 -0.710 1.00 97.38 380 PRO A O 1
ATOM 2868 N N . HIS A 1 381 ? -3.179 -5.198 -0.152 1.00 95.31 381 HIS A N 1
ATOM 2869 C CA . HIS A 1 381 ? -3.838 -5.113 -1.455 1.00 95.31 381 HIS A CA 1
ATOM 2870 C C . HIS A 1 381 ? -2.980 -4.341 -2.455 1.00 95.31 381 HIS A C 1
ATOM 2872 O O . HIS A 1 381 ? -2.420 -3.299 -2.108 1.00 95.31 381 HIS A O 1
ATOM 2878 N N . TRP A 1 382 ? -2.918 -4.816 -3.695 1.00 95.50 382 TRP A N 1
ATOM 2879 C CA . TRP A 1 382 ? -2.151 -4.172 -4.757 1.00 95.50 382 TRP A CA 1
ATOM 2880 C C . TRP A 1 382 ? -3.032 -3.404 -5.733 1.00 95.50 382 TRP A C 1
ATOM 2882 O O . TRP A 1 382 ? -4.068 -3.886 -6.186 1.00 95.50 382 TRP A O 1
ATOM 2892 N N . TYR A 1 383 ? -2.595 -2.201 -6.078 1.00 91.50 383 TYR A N 1
ATOM 2893 C CA . TYR A 1 383 ? -3.285 -1.298 -6.985 1.00 91.50 383 TYR A CA 1
ATOM 2894 C C . TYR A 1 383 ? -2.365 -0.978 -8.159 1.00 91.50 383 TYR A C 1
ATOM 2896 O O . TYR A 1 383 ? -1.350 -0.299 -8.009 1.00 91.50 383 TYR A O 1
ATOM 2904 N N . PHE A 1 384 ? -2.719 -1.477 -9.331 1.00 88.12 384 PHE A N 1
ATOM 2905 C CA . PHE A 1 384 ? -1.970 -1.277 -10.564 1.00 88.12 384 PHE A CA 1
ATOM 2906 C C . PHE A 1 384 ? -2.571 -0.126 -11.350 1.00 88.12 384 PHE A C 1
ATOM 2908 O O . PHE A 1 384 ? -3.784 -0.047 -11.461 1.00 88.12 384 PHE A O 1
ATOM 2915 N N . TYR A 1 385 ? -1.760 0.759 -11.912 1.00 80.12 385 TYR A N 1
ATOM 2916 C CA . TYR A 1 385 ? -2.243 1.824 -12.802 1.00 80.12 385 TYR A CA 1
ATOM 2917 C C . TYR A 1 385 ? -2.071 1.469 -14.286 1.00 80.12 385 TYR A C 1
ATOM 2919 O O . TYR A 1 385 ? -1.274 0.603 -14.654 1.00 80.12 385 TYR A O 1
ATOM 2927 N N . GLN A 1 386 ? -2.774 2.203 -15.150 1.00 73.88 386 GLN A N 1
ATOM 2928 C CA . GLN A 1 386 ? -2.477 2.214 -16.579 1.00 73.88 386 GLN A CA 1
ATOM 2929 C C . GLN A 1 386 ? -1.353 3.213 -16.882 1.00 73.88 386 GLN A C 1
ATOM 2931 O O . GLN A 1 386 ? -1.520 4.418 -16.681 1.00 73.88 386 GLN A O 1
ATOM 2936 N N . GLY A 1 387 ? -0.232 2.719 -17.412 1.00 70.56 387 GLY A N 1
ATOM 2937 C CA . GLY A 1 387 ? 0.838 3.572 -17.930 1.00 70.56 387 GLY A CA 1
ATOM 2938 C C . GLY A 1 387 ? 0.410 4.398 -19.149 1.00 70.56 387 GLY A C 1
ATOM 2939 O O . GLY A 1 387 ? -0.580 4.102 -19.827 1.00 70.56 387 GLY A O 1
ATOM 2940 N N . GLY A 1 388 ? 1.160 5.464 -19.433 1.00 70.00 388 GLY A N 1
ATOM 2941 C CA . GLY A 1 388 ? 0.866 6.362 -20.552 1.00 70.00 388 GLY A CA 1
ATOM 2942 C C . GLY A 1 388 ? 0.998 5.675 -21.918 1.00 70.00 388 GLY A C 1
ATOM 2943 O O . GLY A 1 388 ? 1.993 5.008 -22.190 1.00 70.00 388 GLY A O 1
ATOM 2944 N N . GLY A 1 389 ? 0.029 5.894 -22.816 1.00 68.06 389 GLY A N 1
ATOM 2945 C CA . GLY A 1 389 ? -0.025 5.230 -24.129 1.00 68.06 389 GLY A CA 1
ATOM 2946 C C . GLY A 1 389 ? 1.201 5.449 -25.019 1.00 68.06 389 GLY A C 1
ATOM 2947 O O . GLY A 1 389 ? 1.596 4.541 -25.743 1.00 68.06 389 GLY A O 1
ATOM 2948 N N . MET A 1 390 ? 1.857 6.610 -24.907 1.00 74.62 390 MET A N 1
ATOM 2949 C CA . MET A 1 390 ? 3.098 6.928 -25.631 1.00 74.62 390 MET A CA 1
ATOM 2950 C C . MET A 1 390 ? 4.244 5.948 -25.330 1.00 74.62 390 MET A C 1
ATOM 2952 O O . MET A 1 390 ? 5.150 5.795 -26.144 1.00 74.62 390 MET A O 1
ATOM 2956 N N . TYR A 1 391 ? 4.213 5.295 -24.171 1.00 77.81 391 TYR A N 1
ATOM 2957 C CA . TYR A 1 391 ? 5.254 4.368 -23.745 1.00 77.81 391 TYR A CA 1
ATOM 2958 C C . TYR A 1 391 ? 4.932 2.915 -24.081 1.00 77.81 391 TYR A C 1
ATOM 2960 O O . TYR A 1 391 ? 5.701 2.026 -23.741 1.00 77.81 391 TYR A O 1
ATOM 2968 N N . THR A 1 392 ? 3.802 2.651 -24.732 1.00 75.62 392 THR A N 1
ATOM 2969 C CA . THR A 1 392 ? 3.410 1.299 -25.134 1.00 75.62 392 THR A CA 1
ATOM 2970 C C . THR A 1 392 ? 3.869 1.002 -26.561 1.00 75.62 392 THR A C 1
ATOM 2972 O O . THR A 1 392 ? 4.029 1.909 -27.375 1.00 75.62 392 THR A O 1
ATOM 2975 N N . SER A 1 393 ? 4.120 -0.273 -26.862 1.00 75.88 393 SER A N 1
ATOM 2976 C CA . SER A 1 393 ? 4.565 -0.715 -28.186 1.00 75.88 393 SER A CA 1
ATOM 2977 C C . SER A 1 393 ? 3.533 -1.623 -28.849 1.00 75.88 393 SER A C 1
ATOM 2979 O O . SER A 1 393 ? 3.250 -2.717 -28.349 1.00 75.88 393 SER A O 1
ATOM 2981 N N . ASP A 1 394 ? 3.047 -1.218 -30.025 1.00 77.94 394 ASP A N 1
ATOM 2982 C CA . ASP A 1 394 ? 2.187 -2.051 -30.880 1.00 77.94 394 ASP A CA 1
ATOM 2983 C C . ASP A 1 394 ? 2.913 -3.314 -31.356 1.00 77.94 394 ASP A C 1
ATOM 2985 O O . ASP A 1 394 ? 2.305 -4.374 -31.496 1.00 77.94 394 ASP A O 1
ATOM 2989 N N . THR A 1 395 ? 4.239 -3.234 -31.536 1.00 77.12 395 THR A N 1
ATOM 2990 C CA . THR A 1 395 ? 5.065 -4.360 -32.013 1.00 77.12 395 THR A CA 1
ATOM 2991 C C . THR A 1 395 ? 4.990 -5.557 -31.064 1.00 77.12 395 THR A C 1
ATOM 2993 O O . THR A 1 395 ? 5.000 -6.697 -31.516 1.00 77.12 395 THR A O 1
ATOM 2996 N N . ASN A 1 396 ? 4.830 -5.300 -29.762 1.00 75.38 396 ASN A N 1
ATOM 2997 C CA . ASN A 1 396 ? 4.686 -6.336 -28.739 1.00 75.38 396 ASN A CA 1
ATOM 2998 C C . ASN A 1 396 ? 3.252 -6.437 -28.205 1.00 75.38 396 ASN A C 1
ATOM 3000 O O . ASN A 1 396 ? 3.039 -6.984 -27.124 1.00 75.38 396 ASN A O 1
ATOM 3004 N N . SER A 1 397 ? 2.263 -5.908 -28.939 1.00 81.19 397 SER A N 1
ATOM 3005 C CA . SER A 1 397 ? 0.848 -5.917 -28.539 1.00 81.19 397 SER A CA 1
ATOM 3006 C C . SER A 1 397 ? 0.635 -5.378 -27.119 1.00 81.19 397 SER A C 1
ATOM 3008 O O . SER A 1 397 ? -0.092 -5.977 -26.325 1.00 81.19 397 SER A O 1
ATOM 3010 N N . MET A 1 398 ? 1.336 -4.287 -26.782 1.00 83.81 398 MET A N 1
ATOM 3011 C CA . MET A 1 398 ? 1.283 -3.643 -25.466 1.00 83.81 398 MET A CA 1
ATOM 3012 C C . MET A 1 398 ? 1.584 -4.610 -24.303 1.00 83.81 398 MET A C 1
ATOM 3014 O O . MET A 1 398 ? 0.939 -4.561 -23.256 1.00 83.81 398 MET A O 1
ATOM 3018 N N . ALA A 1 399 ? 2.559 -5.504 -24.497 1.00 87.31 399 ALA A N 1
ATOM 3019 C CA . ALA A 1 399 ? 2.884 -6.614 -23.602 1.00 87.31 399 ALA A CA 1
ATOM 3020 C C . ALA A 1 399 ? 2.933 -6.261 -22.105 1.00 87.31 399 ALA A C 1
ATOM 3022 O O . ALA A 1 399 ? 2.273 -6.936 -21.319 1.00 87.31 399 ALA A O 1
ATOM 3023 N N . ALA A 1 400 ? 3.670 -5.218 -21.709 1.00 87.00 400 ALA A N 1
ATOM 3024 C CA . ALA A 1 400 ? 3.775 -4.817 -20.303 1.00 87.00 400 ALA A CA 1
ATOM 3025 C C . ALA A 1 400 ? 2.423 -4.352 -19.730 1.00 87.00 400 ALA A C 1
ATOM 3027 O O . ALA A 1 400 ? 2.041 -4.755 -18.636 1.00 87.00 400 ALA A O 1
ATOM 3028 N N . SER A 1 401 ? 1.643 -3.572 -20.487 1.00 84.56 401 SER A N 1
ATOM 3029 C CA . SER A 1 401 ? 0.302 -3.146 -20.065 1.00 84.56 401 SER A CA 1
ATOM 3030 C C . SER A 1 401 ? -0.666 -4.325 -19.947 1.00 84.56 401 SER A C 1
ATOM 3032 O O . SER A 1 401 ? -1.419 -4.398 -18.978 1.00 84.56 401 SER A O 1
ATOM 3034 N N . ARG A 1 402 ? -0.619 -5.270 -20.897 1.00 87.00 402 ARG A N 1
ATOM 3035 C CA . ARG A 1 402 ? -1.394 -6.516 -20.825 1.00 87.00 402 ARG A CA 1
ATOM 3036 C C . ARG A 1 402 ? -1.004 -7.337 -19.599 1.00 87.00 402 ARG A C 1
ATOM 3038 O O . ARG A 1 402 ? -1.881 -7.828 -18.910 1.00 87.00 402 ARG A O 1
ATOM 3045 N N . ALA A 1 403 ? 0.287 -7.433 -19.290 1.00 92.44 403 ALA A N 1
ATOM 3046 C CA . ALA A 1 403 ? 0.761 -8.158 -18.118 1.00 92.44 403 ALA A CA 1
ATOM 3047 C C . ALA A 1 403 ? 0.212 -7.586 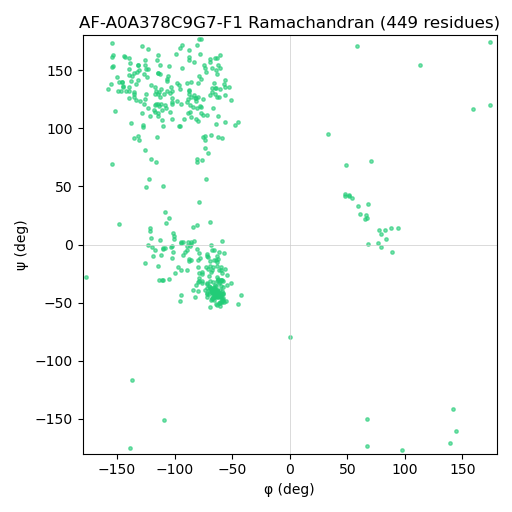-16.802 1.00 92.44 403 ALA A C 1
ATOM 3049 O O . ALA A 1 403 ? -0.165 -8.364 -15.936 1.00 92.44 403 ALA A O 1
ATOM 3050 N N . LEU A 1 404 ? 0.103 -6.260 -16.655 1.00 89.88 404 LEU A N 1
ATOM 3051 C CA . LEU A 1 404 ? -0.501 -5.649 -15.460 1.00 89.88 404 LEU A CA 1
ATOM 3052 C C . LEU A 1 404 ? -2.002 -5.973 -15.325 1.00 89.88 404 LEU A C 1
ATOM 3054 O O . LEU A 1 404 ? -2.489 -6.164 -14.210 1.00 89.88 404 LEU A O 1
ATOM 3058 N N . LEU A 1 405 ? -2.730 -6.033 -16.446 1.00 87.31 405 LEU A N 1
ATOM 3059 C CA . LEU A 1 405 ? -4.143 -6.428 -16.477 1.00 87.31 405 LEU A CA 1
ATOM 3060 C C . LEU A 1 405 ? -4.307 -7.914 -16.144 1.00 87.31 405 LEU A C 1
ATOM 3062 O O . LEU A 1 405 ? -5.005 -8.246 -15.188 1.00 87.31 405 LEU A O 1
ATOM 3066 N N . ASP A 1 406 ? -3.591 -8.781 -16.862 1.00 90.81 406 ASP A N 1
ATOM 3067 C CA . ASP A 1 406 ? -3.605 -10.230 -16.646 1.00 90.81 406 ASP A CA 1
ATOM 3068 C C . ASP A 1 406 ? -3.192 -10.575 -15.209 1.00 90.81 406 ASP A C 1
ATOM 3070 O O . ASP A 1 406 ? -3.753 -11.482 -14.602 1.00 90.81 406 ASP A O 1
ATOM 3074 N N . PHE A 1 407 ? -2.248 -9.827 -14.625 1.00 94.50 407 PHE A N 1
ATOM 3075 C CA . PHE A 1 407 ? -1.833 -10.019 -13.238 1.00 94.50 407 PHE A CA 1
ATOM 3076 C C . PHE A 1 407 ? -3.007 -9.814 -12.278 1.00 94.50 407 PHE A C 1
ATOM 3078 O O . PHE A 1 407 ? -3.196 -10.610 -11.360 1.00 94.50 407 PHE A O 1
ATOM 3085 N N . CYS A 1 408 ? -3.813 -8.769 -12.495 1.00 89.06 408 CYS A N 1
ATOM 3086 C CA . CYS A 1 408 ? -4.996 -8.499 -11.682 1.00 89.06 408 CYS A CA 1
ATOM 3087 C C . CYS A 1 408 ? -6.067 -9.583 -11.857 1.00 89.06 408 CYS A C 1
ATOM 3089 O O . CYS A 1 408 ? -6.650 -10.018 -10.863 1.00 89.06 408 CYS A O 1
ATOM 3091 N N . ASP A 1 409 ? -6.287 -10.048 -13.089 1.00 85.06 409 ASP A N 1
ATOM 3092 C CA . ASP A 1 409 ? -7.238 -11.126 -13.390 1.00 85.06 409 ASP A CA 1
ATOM 3093 C C . ASP A 1 409 ? -6.809 -12.464 -12.761 1.00 85.06 409 ASP A C 1
ATOM 3095 O O . ASP A 1 409 ? -7.648 -13.221 -12.266 1.00 85.06 409 ASP A O 1
ATOM 3099 N N . ASN A 1 410 ? -5.500 -12.724 -12.701 1.00 91.31 410 ASN A N 1
ATOM 3100 C CA . ASN A 1 410 ? -4.919 -13.909 -12.068 1.00 91.31 410 ASN A CA 1
ATOM 3101 C C . ASN A 1 410 ? -4.835 -13.808 -10.531 1.00 91.31 410 ASN A C 1
ATOM 3103 O O . ASN A 1 410 ? -4.656 -14.829 -9.864 1.00 91.31 410 ASN A O 1
ATOM 3107 N N . HIS A 1 411 ? -5.023 -12.614 -9.953 1.00 88.75 411 HIS A N 1
ATOM 3108 C CA . HIS A 1 411 ? -4.976 -12.350 -8.507 1.00 88.75 411 HIS A CA 1
ATOM 3109 C C . HIS A 1 411 ? -6.281 -11.736 -7.961 1.00 88.75 411 HIS A C 1
ATOM 3111 O O . HIS A 1 411 ? -6.260 -10.670 -7.322 1.00 88.75 411 HIS A O 1
ATOM 3117 N N . PRO A 1 412 ? -7.440 -12.400 -8.150 1.00 85.31 412 PRO A N 1
ATOM 3118 C CA . PRO A 1 412 ? -8.732 -11.849 -7.764 1.00 85.31 412 PRO A CA 1
ATOM 3119 C C . PRO A 1 412 ? -8.808 -11.600 -6.252 1.00 85.31 412 PRO A C 1
ATOM 3121 O O . PRO A 1 412 ? -8.556 -12.484 -5.433 1.00 85.31 412 PRO A O 1
ATOM 3124 N N . GLY A 1 413 ? -9.173 -10.372 -5.877 1.00 82.19 413 GLY A N 1
ATOM 3125 C CA . GLY A 1 413 ? -9.294 -9.946 -4.478 1.00 82.19 413 GLY A CA 1
ATOM 3126 C C . GLY A 1 413 ? -7.967 -9.657 -3.764 1.00 82.19 413 GLY A C 1
ATOM 3127 O O . GLY A 1 413 ? -7.996 -9.296 -2.590 1.00 82.19 413 GLY A O 1
ATOM 3128 N N . LEU A 1 414 ? -6.829 -9.784 -4.456 1.00 90.69 414 LEU A N 1
ATOM 3129 C CA . LEU A 1 414 ? -5.488 -9.436 -3.964 1.00 90.69 414 LEU A CA 1
ATOM 3130 C C . LEU A 1 414 ? -4.881 -8.246 -4.718 1.00 90.69 414 LEU A C 1
ATOM 3132 O O . LEU A 1 414 ? -4.108 -7.476 -4.145 1.00 90.69 414 LEU A O 1
ATOM 3136 N N . ALA A 1 415 ? -5.238 -8.099 -5.993 1.00 91.25 415 ALA A N 1
ATOM 3137 C CA . ALA A 1 415 ? -4.809 -7.013 -6.855 1.00 91.25 415 ALA A CA 1
ATOM 3138 C C . ALA A 1 415 ? -6.001 -6.389 -7.589 1.00 91.25 415 ALA A C 1
ATOM 3140 O O . ALA A 1 415 ? -7.051 -7.008 -7.777 1.00 91.25 415 ALA A O 1
ATOM 3141 N N . SER A 1 416 ? -5.873 -5.125 -7.976 1.00 86.25 416 SER A N 1
ATOM 3142 C CA . SER A 1 416 ? -6.883 -4.425 -8.763 1.00 86.25 416 SER A CA 1
ATOM 3143 C C . SER A 1 416 ? -6.241 -3.449 -9.727 1.00 86.25 416 SER A C 1
ATOM 3145 O O . SER A 1 416 ? -5.303 -2.734 -9.373 1.00 86.25 416 SER A O 1
ATOM 3147 N N . PHE A 1 417 ? -6.801 -3.390 -10.929 1.00 83.25 417 PHE A N 1
ATOM 3148 C CA . PHE A 1 417 ? -6.394 -2.432 -11.937 1.00 83.25 417 PHE A CA 1
ATOM 3149 C C . PHE A 1 417 ? -7.174 -1.124 -11.774 1.00 83.25 417 PHE A C 1
ATOM 3151 O O . PHE A 1 417 ? -8.401 -1.102 -11.667 1.00 83.25 417 PHE A O 1
ATOM 3158 N N . VAL A 1 418 ? -6.441 -0.023 -11.7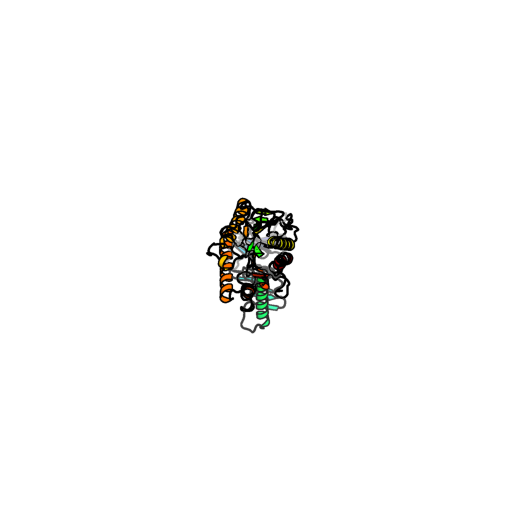46 1.00 74.44 418 VAL A N 1
ATOM 3159 C CA . VAL A 1 418 ? -6.888 1.333 -11.456 1.00 74.44 418 VAL A CA 1
ATOM 3160 C C . VAL A 1 418 ? -6.685 2.155 -12.713 1.00 74.44 418 VAL A C 1
ATOM 3162 O O . VAL A 1 418 ? -5.606 2.688 -12.976 1.00 74.44 418 VAL A O 1
ATOM 3165 N N . ASN A 1 419 ? -7.729 2.215 -13.53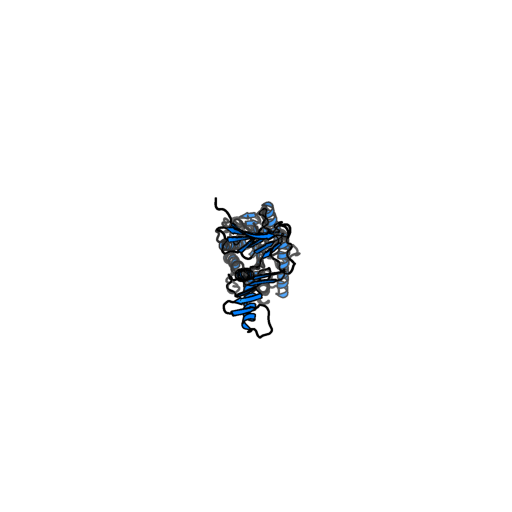2 1.00 58.91 419 ASN A N 1
ATOM 3166 C CA . ASN A 1 419 ? -7.646 2.909 -14.804 1.00 58.91 419 ASN A CA 1
ATOM 3167 C C . ASN A 1 419 ? -7.981 4.404 -14.646 1.00 58.91 419 ASN A C 1
ATOM 3169 O O . ASN A 1 419 ? -9.031 4.727 -14.074 1.00 58.91 419 ASN A O 1
ATOM 3173 N N . PRO A 1 420 ? -7.179 5.337 -15.191 1.00 49.75 420 PRO A N 1
ATOM 3174 C CA . PRO A 1 420 ? -7.709 6.628 -15.583 1.00 49.75 420 PRO A CA 1
ATOM 3175 C C . PRO A 1 420 ? -8.857 6.464 -16.581 1.00 49.75 420 PRO A C 1
ATOM 3177 O O . PRO A 1 420 ? -8.781 5.674 -17.509 1.00 49.75 420 PRO A O 1
ATOM 3180 N N . VAL A 1 421 ? -9.940 7.227 -16.435 1.00 37.34 421 VAL A N 1
ATOM 3181 C CA . VAL A 1 421 ? -11.087 7.203 -17.366 1.00 37.34 421 VAL A CA 1
ATOM 3182 C C . VAL A 1 421 ? -10.725 7.874 -18.707 1.00 37.34 421 VAL A C 1
ATOM 3184 O O . VAL A 1 421 ? -11.349 8.840 -19.133 1.00 37.34 421 VAL A O 1
ATOM 3187 N N . GLY A 1 422 ? -9.677 7.394 -19.374 1.00 35.94 422 GLY A N 1
ATOM 3188 C CA . GLY A 1 422 ? -9.481 7.506 -20.808 1.00 35.94 422 GLY A CA 1
ATOM 3189 C C . GLY A 1 422 ? -9.793 6.137 -21.392 1.00 35.94 422 GLY A C 1
ATOM 3190 O O . GLY A 1 422 ? -9.095 5.174 -21.104 1.00 35.94 422 GLY A O 1
ATOM 3191 N N . GLN A 1 423 ? -10.860 6.027 -22.183 1.00 28.59 423 GLN A N 1
ATOM 3192 C CA . GLN A 1 423 ? -11.353 4.742 -22.698 1.00 28.59 423 GLN A CA 1
ATOM 3193 C C . GLN A 1 423 ? -10.355 3.976 -23.586 1.00 28.59 423 GLN A C 1
ATOM 3195 O O . GLN A 1 423 ? -10.625 2.833 -23.923 1.00 28.59 423 GLN A O 1
ATOM 3200 N N . LEU A 1 424 ? -9.207 4.561 -23.926 1.00 30.84 424 LEU A N 1
ATOM 3201 C CA . LEU A 1 424 ? -8.053 3.950 -24.584 1.00 30.84 424 LEU A CA 1
ATOM 3202 C C . LEU A 1 424 ? -6.801 4.764 -24.194 1.00 30.84 424 LEU A C 1
ATOM 3204 O O . LEU A 1 424 ? -6.950 5.922 -23.782 1.00 30.84 424 LEU A O 1
ATOM 3208 N N . PRO A 1 425 ? -5.573 4.224 -24.339 1.00 39.00 425 PRO A N 1
ATOM 3209 C CA . PRO A 1 425 ? -4.356 5.017 -24.201 1.00 39.00 425 PRO A CA 1
ATOM 3210 C C . PRO A 1 425 ? -4.414 6.192 -25.186 1.00 39.00 425 PRO A C 1
ATOM 3212 O O . PRO A 1 425 ? -4.289 6.007 -26.392 1.00 39.00 425 PRO A O 1
ATOM 3215 N N . ASN A 1 426 ? -4.670 7.404 -24.692 1.00 35.84 426 ASN A N 1
ATOM 3216 C CA . ASN A 1 426 ? -4.687 8.594 -25.533 1.00 35.84 426 ASN A CA 1
ATOM 3217 C C . ASN A 1 426 ? -3.230 9.050 -25.741 1.00 35.84 426 ASN A C 1
ATOM 3219 O O . ASN A 1 426 ? -2.573 9.398 -24.756 1.00 35.84 426 ASN A O 1
ATOM 3223 N N . PRO A 1 427 ? -2.704 9.061 -26.977 1.00 35.44 427 PRO A N 1
ATOM 3224 C CA . PRO A 1 427 ? -1.294 9.344 -27.254 1.00 35.44 427 PRO A CA 1
ATOM 3225 C C . PRO A 1 427 ? -0.850 10.794 -26.977 1.00 35.44 427 PRO A C 1
ATOM 3227 O O . PRO A 1 427 ? 0.318 11.104 -27.188 1.00 35.44 427 PRO A O 1
ATOM 3230 N N . VAL A 1 428 ? -1.736 11.693 -26.522 1.00 33.34 428 VAL A N 1
ATOM 3231 C CA . VAL A 1 428 ? -1.485 13.151 -26.565 1.00 33.34 428 VAL A CA 1
ATOM 3232 C C . VAL A 1 428 ? -1.520 13.865 -25.207 1.00 33.34 428 VAL A C 1
ATOM 3234 O O . VAL A 1 428 ? -1.532 15.091 -25.189 1.00 33.34 428 VAL A O 1
ATOM 3237 N N . ASN A 1 429 ? -1.530 13.178 -24.057 1.00 36.03 429 ASN A N 1
ATOM 3238 C CA . ASN A 1 429 ? -1.531 13.903 -22.775 1.00 36.03 429 ASN A CA 1
ATOM 3239 C C . ASN A 1 429 ? -0.485 13.410 -21.758 1.00 36.03 429 ASN A C 1
ATOM 3241 O O . ASN A 1 429 ? -0.789 12.538 -20.943 1.00 36.03 429 ASN A O 1
ATOM 3245 N N . PRO A 1 430 ? 0.735 13.980 -21.773 1.00 41.22 430 PRO A N 1
ATOM 3246 C CA . PRO A 1 430 ? 1.743 13.743 -20.741 1.00 41.22 430 PRO A CA 1
ATOM 3247 C C . PRO A 1 430 ? 1.415 14.407 -19.384 1.00 41.22 430 PRO A C 1
ATOM 3249 O O . PRO A 1 430 ? 2.072 14.099 -18.392 1.00 41.22 430 PRO A O 1
ATOM 3252 N N . ASP A 1 431 ? 0.381 15.257 -19.299 1.00 40.03 431 ASP A N 1
ATOM 3253 C CA . ASP A 1 431 ? 0.125 16.143 -18.149 1.00 40.03 431 ASP A CA 1
ATOM 3254 C C . ASP A 1 431 ? -1.038 15.700 -17.227 1.00 40.03 431 ASP A C 1
ATOM 3256 O O . ASP A 1 431 ? -1.603 16.497 -16.479 1.00 40.03 431 ASP A O 1
ATOM 3260 N N . GLY A 1 432 ? -1.403 14.414 -17.214 1.00 39.88 432 GLY A N 1
ATOM 3261 C CA . GLY A 1 432 ? -2.552 13.874 -16.458 1.00 39.88 432 GLY A CA 1
ATOM 3262 C C . GLY A 1 432 ? -2.452 13.851 -14.917 1.00 39.88 432 GLY A C 1
ATOM 3263 O O . GLY A 1 432 ? -3.201 13.101 -14.285 1.00 39.88 432 GLY A O 1
ATOM 3264 N N . MET A 1 433 ? -1.564 14.637 -14.297 1.00 38.94 433 MET A N 1
ATOM 3265 C CA . MET A 1 433 ? -1.220 14.580 -12.861 1.00 38.94 433 MET A CA 1
ATOM 3266 C C . MET A 1 433 ? -2.402 14.833 -11.911 1.00 38.94 433 MET A C 1
ATOM 3268 O O . MET A 1 433 ? -2.451 14.263 -10.824 1.00 38.94 433 MET A O 1
ATOM 3272 N N . THR A 1 434 ? -3.389 15.632 -12.318 1.00 34.31 434 THR A N 1
ATOM 3273 C CA . THR A 1 434 ? -4.610 15.880 -11.527 1.00 34.31 434 THR A CA 1
ATOM 3274 C C . THR A 1 434 ? -5.641 14.753 -11.630 1.00 34.31 434 THR A C 1
ATOM 3276 O O . THR A 1 434 ? -6.496 14.622 -10.759 1.00 34.31 434 THR A O 1
ATOM 3279 N N . THR A 1 435 ? -5.556 13.909 -12.660 1.00 35.84 435 THR A N 1
ATOM 3280 C CA . THR A 1 435 ? -6.465 12.769 -12.869 1.00 35.84 435 THR A CA 1
ATOM 3281 C C . THR A 1 435 ? -6.022 11.540 -12.075 1.00 35.84 435 THR A C 1
ATOM 3283 O O . THR A 1 435 ? -6.857 10.884 -11.458 1.00 35.84 435 THR A O 1
ATOM 3286 N N . ILE A 1 436 ? -4.713 11.275 -11.997 1.00 40.84 436 ILE A N 1
ATOM 3287 C CA . ILE A 1 436 ? -4.157 10.089 -11.319 1.00 40.84 436 ILE A CA 1
ATOM 3288 C C . ILE A 1 436 ? -4.426 10.116 -9.801 1.00 40.84 436 ILE A C 1
ATOM 3290 O O . ILE A 1 436 ? -4.769 9.085 -9.213 1.00 40.84 436 ILE A O 1
ATOM 3294 N N . SER A 1 437 ? -4.341 11.287 -9.157 1.00 34.03 437 SER A N 1
ATOM 3295 C CA . SER A 1 437 ? -4.639 11.448 -7.723 1.00 34.03 437 SER A CA 1
ATOM 3296 C C . SER A 1 437 ? -6.128 11.257 -7.404 1.00 34.03 437 SER A C 1
ATOM 3298 O O . SER A 1 437 ? -6.466 10.612 -6.412 1.00 34.03 437 SER A O 1
ATOM 3300 N N . LEU A 1 438 ? -7.023 11.722 -8.284 1.00 32.84 438 LEU A N 1
ATOM 3301 C CA . LEU A 1 438 ? -8.474 11.537 -8.161 1.00 32.84 438 LEU A CA 1
ATOM 3302 C C . LEU A 1 438 ? -8.922 10.089 -8.447 1.00 32.84 438 LEU A C 1
ATOM 3304 O O . LEU A 1 438 ? -10.006 9.689 -8.034 1.00 32.84 438 LEU A O 1
ATOM 3308 N N . GLN A 1 439 ? -8.102 9.291 -9.136 1.00 45.16 439 GLN A N 1
ATOM 3309 C CA . GLN A 1 439 ? -8.466 7.953 -9.627 1.00 45.16 439 GLN A CA 1
ATOM 3310 C C . GLN A 1 439 ? -7.847 6.810 -8.817 1.00 45.16 439 GLN A C 1
ATOM 3312 O O . GLN A 1 439 ? -8.497 5.787 -8.619 1.00 45.16 439 GLN A O 1
ATOM 3317 N N . THR A 1 440 ? -6.666 7.020 -8.229 1.00 38.00 440 THR A N 1
ATOM 3318 C CA . THR A 1 440 ? -6.166 6.160 -7.135 1.00 38.00 440 THR A CA 1
ATOM 3319 C C . THR A 1 440 ? -7.121 6.222 -5.935 1.00 38.00 440 THR A C 1
ATOM 3321 O O . THR A 1 440 ? -7.390 5.221 -5.275 1.00 38.00 440 THR A O 1
ATOM 3324 N N . ALA A 1 441 ? -7.740 7.388 -5.733 1.00 37.53 441 ALA A N 1
ATOM 3325 C CA . ALA A 1 441 ? -8.892 7.579 -4.865 1.00 37.53 441 ALA A CA 1
ATOM 3326 C C . ALA A 1 441 ? -10.117 6.731 -5.293 1.00 37.53 441 ALA A C 1
ATOM 3328 O O . ALA A 1 441 ? -10.732 6.073 -4.452 1.00 37.53 441 ALA A O 1
ATOM 3329 N N . ILE A 1 442 ? -10.437 6.658 -6.591 1.00 35.72 442 ILE A N 1
ATOM 3330 C CA . ILE A 1 442 ? -11.536 5.820 -7.104 1.00 35.72 442 ILE A CA 1
ATOM 3331 C C . ILE A 1 442 ? -11.249 4.319 -6.934 1.00 35.72 442 ILE A C 1
ATOM 3333 O O . ILE A 1 442 ? -12.167 3.569 -6.648 1.00 35.72 442 ILE A O 1
ATOM 3337 N N . ALA A 1 443 ? -10.010 3.836 -7.000 1.00 35.78 443 ALA A N 1
ATOM 3338 C CA . ALA A 1 443 ? -9.726 2.414 -6.754 1.00 35.78 443 ALA A CA 1
ATOM 3339 C C . ALA A 1 443 ? -9.918 1.949 -5.306 1.00 35.78 443 ALA A C 1
ATOM 3341 O O . ALA A 1 443 ? -10.133 0.758 -5.069 1.00 35.78 443 ALA A O 1
ATOM 3342 N N . GLY A 1 444 ? -9.952 2.882 -4.350 1.00 31.47 444 GLY A N 1
ATOM 3343 C CA . GLY A 1 444 ? -10.483 2.607 -3.017 1.00 31.47 444 GLY A CA 1
ATOM 3344 C C . GLY A 1 444 ? -11.933 2.089 -3.039 1.00 31.47 444 GLY A C 1
ATOM 3345 O O . GLY A 1 444 ? -12.339 1.402 -2.101 1.00 31.47 444 GLY A O 1
ATOM 3346 N N . LEU A 1 445 ? -12.705 2.338 -4.114 1.00 35.16 445 LEU A N 1
ATOM 3347 C CA . LEU A 1 445 ? -14.072 1.821 -4.284 1.00 35.16 445 LEU A CA 1
ATOM 3348 C C . LEU A 1 445 ? -14.131 0.292 -4.385 1.00 35.16 445 LEU A C 1
ATOM 3350 O O . LEU A 1 445 ? -15.081 -0.295 -3.873 1.00 35.16 445 LEU A O 1
ATOM 3354 N N . ALA A 1 446 ? -13.159 -0.381 -5.009 1.00 29.20 446 ALA A N 1
ATOM 3355 C CA . ALA A 1 446 ? -13.312 -1.810 -5.308 1.00 29.20 446 ALA A CA 1
ATOM 3356 C C . ALA A 1 446 ? -13.123 -2.710 -4.072 1.00 29.20 446 ALA A C 1
ATOM 3358 O O . ALA A 1 446 ? -13.814 -3.716 -3.928 1.00 29.20 446 ALA A O 1
ATOM 3359 N N . VAL A 1 447 ? -12.247 -2.327 -3.139 1.00 32.94 447 VAL A N 1
ATOM 3360 C CA . VAL A 1 447 ? -11.897 -3.174 -1.980 1.00 32.94 447 VAL A CA 1
ATOM 3361 C C . VAL A 1 447 ? -12.736 -2.845 -0.742 1.00 32.94 447 VAL A C 1
ATOM 3363 O O . VAL A 1 447 ? -12.916 -3.691 0.133 1.00 32.94 447 VAL A O 1
ATOM 3366 N N . MET A 1 448 ? -13.307 -1.639 -0.665 1.00 31.22 448 MET A N 1
ATOM 3367 C CA . MET A 1 448 ? -14.142 -1.244 0.474 1.00 31.22 448 MET A CA 1
ATOM 3368 C C . MET A 1 448 ? -15.651 -1.401 0.252 1.00 31.22 448 MET A C 1
ATOM 3370 O O . MET A 1 448 ? -16.367 -1.490 1.249 1.00 31.22 448 MET A O 1
ATOM 3374 N N . TRP A 1 449 ? -16.131 -1.482 -0.998 1.00 25.91 449 TRP A N 1
ATOM 3375 C CA . TRP A 1 449 ? -17.569 -1.542 -1.312 1.00 25.91 449 TRP A CA 1
ATOM 3376 C C . TRP A 1 449 ? -18.046 -2.802 -2.059 1.00 25.91 449 TRP A C 1
ATOM 3378 O O . TRP A 1 449 ? -19.252 -2.959 -2.236 1.00 25.91 449 TRP A O 1
ATOM 3388 N N . VAL A 1 450 ? -17.163 -3.744 -2.420 1.00 27.03 450 VAL A N 1
ATOM 3389 C CA . VAL A 1 450 ? -17.556 -5.080 -2.943 1.00 27.03 450 VAL A CA 1
ATOM 3390 C C . VAL A 1 450 ? -17.286 -6.197 -1.920 1.00 27.03 450 VAL A C 1
ATOM 3392 O O . VAL A 1 450 ? -17.085 -7.359 -2.262 1.00 27.03 450 VAL A O 1
ATOM 3395 N N . VAL A 1 451 ? -17.313 -5.857 -0.627 1.00 29.19 451 VAL A N 1
ATOM 3396 C CA . VAL A 1 451 ? -17.253 -6.825 0.481 1.00 29.19 451 VAL A CA 1
ATOM 3397 C C . VAL A 1 451 ? -18.274 -6.471 1.541 1.00 29.19 451 VAL A C 1
ATOM 3399 O O . VAL A 1 451 ? -18.281 -5.297 1.986 1.00 29.19 451 VAL A O 1
#

Nearest PDB structures (foldseek):
  5x8k-assembly1_B  TM=3.986E-01  e=1.651E-01  Thermus thermophilus HB8
  5x8j-assembly1_A  TM=3.855E-01  e=1.972E-01  Thermus thermophilus HB8
  5xak-assembly1_A  TM=4.063E-01  e=4.515E-01  Thermus thermophilus HB8
  5x99-assembly1_B  TM=3.786E-01  e=3.564E-01  Thermus thermophilus HB8
  5xbf-assembly1_A  TM=2.567E-01  e=9.802E+00  Homo sapiens

pLDDT: mean 73.78, std 22.28, range [25.91, 98.81]

Solvent-accessible surface area (backbone atoms only — not comparable to full-atom values): 24511 Å² total; per-residue (Å²): 140,84,85,70,49,80,76,50,77,44,56,52,100,87,65,53,73,41,32,39,32,36,38,48,101,89,48,77,49,77,52,67,88,75,77,86,75,60,91,89,65,79,83,82,84,82,59,54,78,49,83,65,69,103,52,41,41,40,30,27,46,96,88,70,50,75,52,29,41,39,42,82,45,35,38,35,41,90,94,45,76,47,76,69,40,63,65,62,49,50,51,50,43,71,72,47,56,46,68,52,79,56,102,73,41,37,38,39,36,39,89,87,50,85,35,60,34,46,29,27,37,92,90,68,53,73,42,37,37,30,35,74,86,73,46,78,49,64,71,66,86,60,97,63,92,71,68,69,63,60,60,49,52,49,50,49,50,52,48,49,50,47,52,50,53,50,68,66,47,75,77,68,66,30,26,69,82,77,32,40,34,19,31,36,37,27,31,36,11,36,63,24,46,8,57,73,26,66,55,44,80,48,86,62,51,95,75,56,32,27,13,35,18,74,23,43,41,30,33,47,32,42,62,86,56,68,66,40,48,24,50,43,38,93,38,61,38,74,38,70,42,37,43,45,22,22,35,80,84,35,50,78,29,98,86,52,44,48,24,13,33,42,44,58,63,38,24,51,53,37,43,49,49,52,53,14,56,76,67,74,41,93,63,58,83,70,46,28,45,29,29,38,11,43,13,33,18,80,43,32,70,69,48,45,24,83,85,26,87,56,35,36,32,37,8,47,53,46,45,53,47,30,47,45,50,30,31,53,76,69,75,38,50,50,37,53,26,33,34,37,45,36,71,41,67,66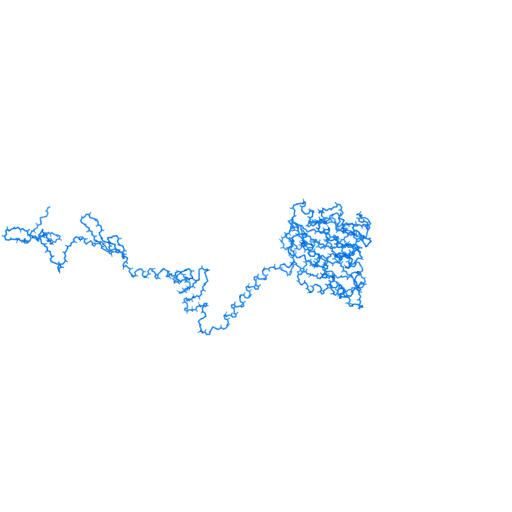,33,18,82,39,50,38,90,60,44,40,62,50,50,52,50,47,53,51,51,50,40,54,52,49,25,60,74,43,72,48,94,39,40,42,32,36,36,34,58,68,66,65,36,74,42,51,26,76,92,57,68,30,17,34,65,48,33,57,50,51,49,21,71,75,29,74,75,39,32,41,73,34,64,65,99,53,101,54,70,60,74,82,64,95,76,55,68,76,52,52,20,60,30,52,24,51,48,44,49,61,75,65,69,75,108

Mean predicted aligned error: 18.99 Å

Foldseek 3Di:
DFDKDWDDFDADPVRHTQKTWIDDPVGIDIDGDDDDDDPVPDDDDAWDWDDDDDFFIFTAGPVGDTQWDDGDQWIDHPNDIDRRPPPVVVVVCQVAWVWDDDQFKIWIQHPPDQFRTWIDGPVRHTAWTQGPVRDTDGVDDDPDDDPVVVVVVVVVVVVVVVVVVVVVPPPQLFDDQPWQEEEEEQEEACQLQAFQVWAFPFPFAPQQAWEFAPAQQAQQAEPPGQDQASHHHPFLAIDTPGWFAAANRRDTDNHDHRGTDHLVNLLQNLLQVLVCVVVVHPYDNSGHYYYHRLYHHLDDLQCCAAPHRVPSVSHLVNRLLSPLVNQVVVVIAYAHAEYEYDDCQNVQVPALVGQLVSVVRRQVVSQVSRCVSRVHDRGHAYEYEQDAPLSHDVVRPSNNNVSLVVVCVVVDSRYDYFYQPPPDRDNPDPPCSVRSSNRSSVVSCPNSPVD

Organism: Klebsiella pneumoniae (NCBI:txid573)

Secondary structure (DSSP, 8-state):
----EEEEEEE-TT--EEEEEEEETTEEEEEESS-PPPTTS---SS-EEEE-STTEEEEE-TTS-EEEEEETTEEEETTEEEE--HHHHHHHHHHS-EEEE-SS-EEEE-TTSSEEEEEE-TTS-EEEEEETT--EEESS--SS---HHHHHHHHHHHHHHHHHHHHHS---SS--S-SSEEEEEEEESTTTTTBT---------TT--EEETTSTT-S--STT----S---TTSS-EEE-----B-TTS-B-SS--SB---HHHHHHHHHHHHHHHHTT-S--TTSEEEEE----TT--HHHHSTT-SS-TTHHHHHHHHHHHHHHHHTT--EEEEEEEEE--GGGTTS-HHHHHHHHHHHHHHHHHHHHHHHT-SSPPEEEEEPPPGGG--GGGTTHHHHHHHHHHHHSBTTEEEE--S-SS--TT-TTTHHHHHHHHHHHHHHHHH--

Radius of gyration: 48.53 Å; Cα contacts (8 Å, |Δi|>4): 869; chains: 1; bounding box: 98×105×123 Å

Sequence (451 aa):
MMTAETLVDFCDEDGVIGAKVSMNQQGIGFSSGAVDLMPELLQNLLFSLFKTSEDGFFLQDEDGHILADFRNGIARALGVTVKYDWVTQIVSMLGSNLGLESSAVRFFVDSSSDDILTMMDPDGVIFLRLTKDFQLLTRINMGGSVSGQDTIARMSNRALSRITATSRQRGYLTQMPTADINVFLNVGQSHSVGTFSRVALSVGQALGNLMLGHSPRGTNYVNTTTSEVYGPVGGNILVELVEVRQLDDGTLSTTSGSFGETSLSGWLNMAKTLHNQRLMTENDTSRAFAGACPGVGGKSLAQLSKGASPNLYNHIITAMQGIKEAADAAGKTSRLCGITFMQMENDGSTPYDTYYPQLEQFYSDINTDGMAIFGQTRPPHWYFYQGGGMYTSDTNSMAASRALLDFCDNHPGLASFVNPVGQLPNPVNPDGMTTISLQTAIAGLAVMWVV